Protein AF-C3YCR8-F1 (afdb_monomer)

Sequence (509 aa):
MGRLRGQDLAPNIGNGIGRLGLKSAVLTALAGGVNVLSDVLVDTEASKDERKDQSQFADILILPRGDSGRWSDSHSPPRRRSSDIVSTIQEHMVACTESDEADGTEEWISAQSDELSNRHHNKIIPDLPQQTPIEIEAPWVVLINLVYISASFARVGVPVRPAYWNPMTGKRFGLPNYSDKAYLQENANRLVALSMEGLLNVKFHDLTRGIITIMDKRQDVLKSATTQAHKLKVRKDTPVYAFAVVAIGPRVAQALWTKLTRADFVVKRQGITMDPGHVKLIDSNMATLVRELELTSNFYRVLQDKNVFTDEHVKKIKGESTSVQRKTKLIKLLKSRGPHVFHLFCDCLMETGQRTLRNNVDALTDGPEETKEEDLLHARARQLDQHIERNLREENAILVQKVREMETELRERVRAHENELFYVRRERDEAISDRNRAAQDVESLLTEREKLLEENELLRAQKDVVVTALGITEATAALEKVENSIKEKSREAASKKRPKMTIIKFDNF

Secondary structure (DSSP, 8-state):
-PPPPTTTTGGGGGG---HHHHHHHHHHHS-TTEEEE----------TT--------EEEEEEE--TTS---GGG------TTTTSSTTSS--------------------------------PPPPP----------S-EEEEEEEEEEGGGB-SSPPPPEEEE-TTT--EEEEE-TT-HHHHHHHHHHHHHS-HHHHHT-EEEETTTEEEEHHHHHHHHHHHHHHHHHHTT--TTSPEEEEEEEEEE------TTS---TTTTTTT-S--PPPHHHHHHHHHTHHHHHHH----HHHHHHHHHTTSS-HHHHHHHHTSSSHHHHHHHHHHHHTTS-TTHHHHHHHHHHHTT-HHHHHHHHTTTS-TTTHHHHHHHHHHHHHHHHHHHHHHHHHHHHHHHHHHHHHHHHHHHHHHHHHHHHHHHHHHHHHHHHHHHHHHHHHHHHHHHHHHHHHHHHHHHHHHHHHHHTTTHHHHHHHHHHHHHHHHHHHHHHHHT------------

Foldseek 3Di:
DDDDDPVVLPPPPVQWQDPVNVVVVVVVVDDPQKDKDKDDPPPPPDDPPDPDPPQPKTKIKIAGCDPVNDPDPPDDDDPDDPPPPPPPPPPPPDDDDDDDDDDDDDDDDDDDDDDDDDDDDDDDDPDDPPPPQDADDGLAMEMEIEAEDELLFWPLVQDQFADDADPVPRDHDHDGDSLPPVSQVVSVVSCVVDDPVRQQATWGQDPVPGIDGVVRVQVVQVVVRVVVCVVSNHDPNHHYHYHYHYHYHHPNPPPPPPDPDPCVVPPPPPQLFADPVLVVLCVVCVVVQLVQPDPDPVLLVLCVVLPLDPPVLVVVLVPDDDSSSSRNSSSVVSRSDHHVSSVSNLVSCVVVVVVVVSCVSVVVVPDPPCVVVVVVVVVVVVVVVVVVVVVVVVVVVVVVVVVVVVVVVVVVVVVVVVVVVVVVVVVVVVVVVVVVVVVVVVVVVVVVVVVVVVVVVVVVVVVVVVCVVVVCVVVVVVVVVVVVVVVVVVVVVVVVPDDPPPPDDDPDD

pLDDT: mean 71.97, std 23.63, range [24.25, 98.56]

Mean predicted aligned error: 20.66 Å

InterPro domains:
  IPR001315 CARD domain [PF00619] (280-357)
  IPR001315 CARD domain [PS50209] (274-354)
  IPR001315 CARD domain [SM00114] (274-366)
  IPR011029 Death-like domain superfamily [G3DSA:1.10.533.10] (274-380)
  IPR011029 Death-like domain superfamily [SSF47986] (274-361)
  IPR037939 Death domain-containing protein CRADD [PTHR15034] (274-488)

Nearest PDB structures (foldseek):
  5wve-assembly1_X  TM=8.957E-01  e=1.450E-03  Homo sapiens
  5wvc-assembly1_C  TM=8.528E-01  e=1.067E-03  Homo sapiens
  2nz7-assembly1_B  TM=7.762E-01  e=1.899E-02  Homo sapiens

Solvent-accessible surface area (backbone atoms only — not comparable to full-atom values): 31351 Å² total; per-residue (Å²): 134,82,82,86,58,82,72,85,56,59,95,57,57,94,70,44,71,47,73,67,52,50,52,50,54,53,60,71,68,52,66,94,69,50,41,76,52,64,68,78,90,74,79,83,81,71,66,95,83,69,89,67,88,72,80,80,70,49,44,37,40,38,34,74,57,62,91,78,80,57,84,75,78,83,81,64,77,82,83,73,65,95,75,76,71,79,69,84,78,78,81,84,88,77,82,90,80,86,89,89,80,92,81,85,90,81,86,90,78,89,79,84,85,85,89,81,82,88,81,89,81,88,81,81,76,81,75,74,78,76,76,75,80,73,69,58,89,52,90,41,40,37,39,38,42,45,43,78,46,45,44,60,39,47,60,73,80,68,81,71,52,40,60,40,74,39,86,92,74,72,48,64,41,74,66,65,34,62,77,39,67,67,58,45,49,53,43,52,57,47,61,74,69,43,50,75,66,57,48,37,62,38,39,28,59,44,97,89,73,42,78,44,34,44,52,57,51,45,52,53,44,49,51,51,47,54,52,47,46,59,72,57,48,49,52,95,83,43,52,72,50,71,43,67,46,76,46,74,40,58,67,64,69,80,66,96,76,72,73,95,55,92,61,81,82,60,87,76,75,67,83,56,41,33,43,72,67,62,48,49,54,51,60,79,38,42,67,58,52,47,68,70,62,75,88,44,78,64,46,56,48,50,32,39,76,70,61,69,35,52,71,67,52,51,51,58,27,69,66,41,89,46,73,58,52,24,44,50,46,45,54,60,52,53,51,64,33,37,52,71,48,56,60,57,49,48,51,42,29,51,76,66,65,42,45,68,65,37,51,65,50,52,71,66,70,68,61,88,74,58,64,71,57,50,54,53,51,53,53,52,49,55,54,49,52,56,46,53,53,48,52,53,52,53,53,50,51,56,49,55,50,54,52,53,53,51,50,52,53,51,54,51,53,50,53,52,53,54,50,50,53,50,52,56,48,48,55,52,51,51,54,50,51,54,52,51,50,56,50,52,53,52,51,53,53,48,59,50,52,49,53,56,48,55,52,51,51,52,52,47,54,54,49,54,51,49,40,56,76,68,63,43,56,67,58,50,54,51,49,50,57,50,50,51,52,49,52,49,53,49,49,51,52,54,60,78,62,59,74,87,77,78,82,78,79,84,78,87,132

Organism: Branchiostoma floridae (NCBI:txid7739)

Structure (mmCIF, N/CA/C/O backbone):
data_AF-C3YCR8-F1
#
_entry.id   AF-C3YCR8-F1
#
loop_
_atom_site.group_PDB
_atom_site.id
_atom_site.type_symbol
_atom_site.label_atom_id
_atom_site.label_alt_id
_atom_site.label_comp_id
_atom_site.label_asym_id
_atom_site.label_entity_id
_atom_site.label_seq_id
_atom_site.pdbx_PDB_ins_code
_atom_site.Cartn_x
_atom_site.Cartn_y
_atom_site.Cartn_z
_atom_site.occupancy
_atom_site.B_iso_or_equiv
_atom_site.auth_seq_id
_atom_site.auth_comp_id
_atom_site.auth_asym_id
_atom_site.auth_atom_id
_atom_site.pdbx_PDB_model_num
ATOM 1 N N . MET A 1 1 ? 4.882 -35.838 -11.084 1.00 31.58 1 MET A N 1
ATOM 2 C CA . MET A 1 1 ? 3.517 -35.438 -10.665 1.00 31.58 1 MET A CA 1
ATOM 3 C C . MET A 1 1 ? 2.583 -35.592 -11.857 1.00 31.58 1 MET A C 1
ATOM 5 O O . MET A 1 1 ? 3.028 -35.332 -12.970 1.00 31.58 1 MET A O 1
ATOM 9 N N . GLY A 1 2 ? 1.331 -36.008 -11.658 1.00 31.97 2 GLY A N 1
ATOM 10 C CA . GLY A 1 2 ? 0.332 -35.992 -12.734 1.00 31.97 2 GLY A CA 1
ATOM 11 C C . GLY A 1 2 ? -0.138 -34.566 -13.046 1.00 31.97 2 GLY A C 1
ATOM 12 O O . GLY A 1 2 ? -0.142 -33.711 -12.161 1.00 31.97 2 GLY A O 1
ATOM 13 N N . ARG A 1 3 ? -0.563 -34.301 -14.289 1.00 30.64 3 ARG A N 1
ATOM 14 C CA . ARG A 1 3 ? -1.358 -33.098 -14.588 1.00 30.64 3 ARG A CA 1
ATOM 15 C C . ARG A 1 3 ? -2.748 -33.289 -13.977 1.00 30.64 3 ARG A C 1
ATOM 17 O O . ARG A 1 3 ? -3.462 -34.186 -14.421 1.00 30.64 3 ARG A O 1
ATOM 24 N N . LEU A 1 4 ? -3.125 -32.446 -13.014 1.00 37.47 4 LEU A N 1
ATOM 25 C CA . LEU A 1 4 ? -4.510 -32.347 -12.539 1.00 37.47 4 LEU A CA 1
ATOM 26 C C . LEU A 1 4 ? -5.424 -32.077 -13.741 1.00 37.47 4 LEU A C 1
ATOM 28 O O . LEU A 1 4 ? -5.203 -31.116 -14.483 1.00 37.47 4 LEU A O 1
ATOM 32 N N . ARG A 1 5 ? -6.419 -32.940 -13.969 1.00 33.97 5 ARG A N 1
ATOM 33 C CA . ARG A 1 5 ? -7.384 -32.764 -15.057 1.00 33.97 5 ARG A CA 1
ATOM 34 C C . ARG A 1 5 ? -8.548 -31.930 -14.532 1.00 33.97 5 ARG A C 1
ATOM 36 O O . ARG A 1 5 ? -9.029 -32.143 -13.427 1.00 33.97 5 ARG A O 1
ATOM 43 N N . GLY A 1 6 ? -9.039 -30.985 -15.335 1.00 34.16 6 GLY A N 1
ATOM 44 C CA . GLY A 1 6 ? -10.096 -30.052 -14.909 1.00 34.16 6 GLY A CA 1
ATOM 45 C C . GLY A 1 6 ? -11.447 -30.695 -14.554 1.00 34.16 6 GLY A C 1
ATOM 46 O O . GLY A 1 6 ? -12.334 -30.000 -14.073 1.00 34.16 6 GLY A O 1
ATOM 47 N N . GLN A 1 7 ? -11.607 -32.001 -14.783 1.00 32.31 7 GLN A N 1
ATOM 48 C CA . GLN A 1 7 ? -12.810 -32.769 -14.455 1.00 32.31 7 GLN A CA 1
ATOM 49 C C . GLN A 1 7 ? -12.897 -33.113 -12.957 1.00 32.31 7 GLN A C 1
ATOM 51 O O . GLN A 1 7 ? -13.998 -33.152 -12.415 1.00 32.31 7 GLN A O 1
ATOM 56 N N . ASP A 1 8 ? -11.763 -33.251 -12.261 1.00 38.59 8 ASP A N 1
ATOM 57 C CA . ASP A 1 8 ? -11.715 -33.660 -10.845 1.00 38.59 8 ASP A CA 1
ATOM 58 C C . ASP A 1 8 ? -12.124 -32.527 -9.871 1.00 38.59 8 ASP A C 1
ATOM 60 O O . ASP A 1 8 ? -12.262 -32.732 -8.668 1.00 38.59 8 ASP A O 1
ATOM 64 N N . LEU A 1 9 ? -12.338 -31.313 -10.394 1.00 44.78 9 LEU A N 1
ATOM 65 C CA . LEU A 1 9 ? -12.675 -30.094 -9.642 1.00 44.78 9 LEU A CA 1
ATOM 66 C C . LEU A 1 9 ? -14.152 -29.667 -9.803 1.00 44.78 9 LEU A C 1
ATOM 68 O O . LEU A 1 9 ? -14.542 -28.592 -9.342 1.00 44.78 9 LEU A O 1
ATOM 72 N N . ALA A 1 10 ? -14.970 -30.485 -10.475 1.00 34.16 10 ALA A N 1
ATOM 73 C CA . ALA A 1 10 ? -16.247 -30.091 -11.078 1.00 34.16 10 ALA A CA 1
ATOM 74 C C . ALA A 1 10 ? -17.262 -29.311 -10.200 1.00 34.16 10 ALA A C 1
ATOM 76 O O . ALA A 1 10 ? -17.825 -28.347 -10.726 1.00 34.16 10 ALA A O 1
ATOM 77 N N . PRO A 1 11 ? -17.521 -29.635 -8.911 1.00 35.19 11 PRO A N 1
ATOM 78 C CA . PRO A 1 11 ? -18.675 -29.076 -8.190 1.00 35.19 11 PRO A CA 1
ATOM 79 C C . PRO A 1 11 ? -18.680 -27.552 -7.982 1.00 35.19 11 PRO A C 1
ATOM 81 O O . PRO A 1 11 ? -19.748 -26.973 -7.817 1.00 35.19 11 PRO A O 1
ATOM 84 N N . ASN A 1 12 ? -17.513 -26.893 -7.982 1.00 38.44 12 ASN A N 1
ATOM 85 C CA . ASN A 1 12 ? -17.377 -25.488 -7.561 1.00 38.44 12 ASN A CA 1
ATOM 86 C C . ASN A 1 12 ? -16.893 -24.518 -8.659 1.00 38.44 12 ASN A C 1
ATOM 88 O O . ASN A 1 12 ? -16.769 -23.318 -8.408 1.00 38.44 12 ASN A O 1
ATOM 92 N N . ILE A 1 13 ? -16.626 -24.993 -9.883 1.00 42.88 13 ILE A N 1
ATOM 93 C CA . ILE A 1 13 ? -15.965 -24.188 -10.934 1.00 42.88 13 ILE A CA 1
ATOM 94 C C . ILE A 1 13 ? -16.792 -22.959 -11.359 1.00 42.88 13 ILE A C 1
ATOM 96 O O . ILE A 1 13 ? -16.213 -21.923 -11.689 1.00 42.88 13 ILE A O 1
ATOM 100 N N . GLY A 1 14 ? -18.127 -23.030 -11.298 1.00 33.78 14 GLY A N 1
ATOM 101 C CA . GLY A 1 14 ? -19.023 -21.954 -11.749 1.00 33.78 14 GLY A CA 1
ATOM 102 C C . GLY A 1 14 ? -18.821 -20.596 -11.061 1.00 33.78 14 GLY A C 1
ATOM 103 O O . GLY A 1 14 ? -19.090 -19.566 -11.677 1.00 33.78 14 GLY A O 1
ATOM 104 N N . ASN A 1 15 ? -18.296 -20.588 -9.829 1.00 41.25 15 ASN A N 1
ATOM 105 C CA . ASN A 1 15 ? -18.114 -19.383 -9.007 1.00 41.25 15 ASN A CA 1
ATOM 106 C C . ASN A 1 15 ? -16.644 -18.934 -8.875 1.00 41.25 15 ASN A C 1
ATOM 108 O O . ASN A 1 15 ? -16.361 -17.970 -8.166 1.00 41.25 15 ASN A O 1
ATOM 112 N N . GLY A 1 16 ? -15.715 -19.603 -9.567 1.00 49.50 16 GLY A N 1
ATOM 113 C CA . GLY A 1 16 ? -14.279 -19.319 -9.512 1.00 49.50 16 GLY A CA 1
ATOM 114 C C . GLY A 1 16 ? -13.573 -19.900 -8.279 1.00 49.50 16 GLY A C 1
ATOM 115 O O . GLY A 1 16 ? -14.073 -19.876 -7.157 1.00 49.50 16 GLY A O 1
ATOM 116 N N . ILE A 1 17 ? -12.360 -20.418 -8.484 1.00 59.09 17 ILE A N 1
ATOM 117 C CA . ILE A 1 17 ? -11.547 -21.003 -7.411 1.00 59.09 17 ILE A CA 1
ATOM 118 C C . ILE A 1 17 ? -10.802 -19.878 -6.675 1.00 59.09 17 ILE A C 1
ATOM 120 O O . ILE A 1 17 ? -9.771 -19.392 -7.139 1.00 59.09 17 ILE A O 1
ATOM 124 N N . GLY A 1 18 ? -11.337 -19.452 -5.527 1.00 63.78 18 GLY A N 1
ATOM 125 C CA . GLY A 1 18 ? -10.646 -18.565 -4.580 1.00 63.78 18 GLY A CA 1
ATOM 126 C C . GLY A 1 18 ? -9.556 -19.287 -3.770 1.00 63.78 18 GLY A C 1
ATOM 127 O O . GLY A 1 18 ? -9.422 -20.508 -3.861 1.00 63.78 18 GLY A O 1
ATOM 128 N N . ARG A 1 19 ? -8.801 -18.554 -2.929 1.00 65.31 19 ARG A N 1
ATOM 129 C CA . ARG A 1 19 ? -7.666 -19.102 -2.141 1.00 65.31 19 ARG A CA 1
ATOM 130 C C . ARG A 1 19 ? -8.024 -20.378 -1.363 1.00 65.31 19 ARG A C 1
ATOM 132 O O . ARG A 1 19 ? -7.278 -21.348 -1.428 1.00 65.31 19 ARG A O 1
ATOM 139 N N . LEU A 1 20 ? -9.181 -20.403 -0.693 1.00 65.00 20 LEU A N 1
ATOM 140 C CA . LEU A 1 20 ? -9.679 -21.584 0.027 1.00 65.00 20 LEU A CA 1
ATOM 141 C C . LEU A 1 20 ? -9.948 -22.774 -0.906 1.00 65.00 20 LEU A C 1
ATOM 143 O O . LEU A 1 20 ? -9.543 -23.885 -0.593 1.00 65.00 20 LEU A O 1
ATOM 147 N N . GLY A 1 21 ? -10.554 -22.546 -2.075 1.00 70.81 21 GLY A N 1
ATOM 148 C CA . GLY A 1 21 ? -10.798 -23.602 -3.061 1.00 70.81 21 GLY A CA 1
ATOM 149 C C . GLY A 1 21 ? -9.504 -24.171 -3.652 1.00 70.81 21 GLY A C 1
ATOM 150 O O . GLY A 1 21 ? -9.402 -25.379 -3.836 1.00 70.81 21 GLY A O 1
ATOM 151 N N . LEU A 1 22 ? -8.495 -23.323 -3.888 1.00 69.62 22 LEU A N 1
ATOM 152 C CA . LEU A 1 22 ? -7.160 -23.759 -4.312 1.00 69.62 22 LEU A CA 1
ATOM 153 C C . LEU A 1 22 ? -6.481 -24.586 -3.213 1.00 69.62 22 LEU A C 1
ATOM 155 O O . LEU A 1 22 ? -5.944 -25.653 -3.496 1.00 69.62 22 LEU A O 1
ATOM 159 N N . LYS A 1 23 ? -6.546 -24.114 -1.961 1.00 73.06 23 LYS A N 1
ATOM 160 C CA . LYS A 1 23 ? -6.024 -24.820 -0.786 1.00 73.06 23 LYS A CA 1
ATOM 161 C C . LYS A 1 23 ? -6.662 -26.206 -0.658 1.00 73.06 23 LYS A C 1
ATOM 163 O O . LYS A 1 23 ? -5.939 -27.194 -0.602 1.00 73.06 23 LYS A O 1
ATOM 168 N N . SER A 1 24 ? -7.992 -26.298 -0.713 1.00 71.44 24 SER A N 1
ATOM 169 C CA . SER A 1 24 ? -8.715 -27.575 -0.720 1.00 71.44 24 SER A CA 1
ATOM 170 C C . SER A 1 24 ? -8.312 -28.468 -1.895 1.00 71.44 24 SER A C 1
ATOM 172 O O . SER A 1 24 ? -8.016 -29.634 -1.673 1.00 71.44 24 SER A O 1
ATOM 174 N N . ALA A 1 25 ? -8.229 -27.937 -3.119 1.00 70.94 25 ALA A N 1
ATOM 175 C CA . ALA A 1 25 ? -7.835 -28.713 -4.297 1.00 70.94 25 ALA A CA 1
ATOM 176 C C . ALA A 1 25 ? -6.420 -29.307 -4.179 1.00 70.94 25 ALA A C 1
ATOM 178 O O . ALA A 1 25 ? -6.213 -30.458 -4.557 1.00 70.94 25 ALA A O 1
ATOM 179 N N . VAL A 1 26 ? -5.458 -28.560 -3.620 1.00 74.38 26 VAL A N 1
ATOM 180 C CA . VAL A 1 26 ? -4.112 -29.088 -3.342 1.00 74.38 26 VAL A CA 1
ATOM 181 C C . VAL A 1 26 ? -4.165 -30.151 -2.246 1.00 74.38 26 VAL A C 1
ATOM 183 O O . VAL A 1 26 ? -3.610 -31.224 -2.445 1.00 74.38 26 VAL A O 1
ATOM 186 N N . LEU A 1 27 ? -4.872 -29.909 -1.136 1.00 76.00 27 LEU A N 1
ATOM 187 C CA . LEU A 1 27 ? -5.004 -30.882 -0.041 1.00 76.00 27 LEU A CA 1
ATOM 188 C C . LEU A 1 27 ? -5.661 -32.199 -0.495 1.00 76.00 27 LEU A C 1
ATOM 190 O O . LEU A 1 27 ? -5.191 -33.268 -0.121 1.00 76.00 27 LEU A O 1
ATOM 194 N N . THR A 1 28 ? -6.693 -32.145 -1.342 1.00 76.12 28 THR A N 1
ATOM 195 C CA . THR A 1 28 ? -7.350 -33.331 -1.925 1.00 76.12 28 THR A CA 1
ATOM 196 C C . THR A 1 28 ? -6.472 -34.060 -2.952 1.00 76.12 28 THR A C 1
ATOM 198 O O . THR A 1 28 ? -6.654 -35.254 -3.168 1.00 76.12 28 THR A O 1
ATOM 201 N N . ALA A 1 29 ? -5.501 -33.377 -3.569 1.00 74.44 29 ALA A N 1
ATOM 202 C CA . ALA A 1 29 ? -4.555 -33.977 -4.512 1.00 74.44 29 ALA A CA 1
ATOM 203 C C . ALA A 1 29 ? -3.345 -34.664 -3.841 1.00 74.44 29 ALA A C 1
ATOM 205 O O . ALA A 1 29 ? -2.553 -35.312 -4.531 1.00 74.44 29 ALA A O 1
ATOM 206 N N . LEU A 1 30 ? -3.176 -34.531 -2.520 1.00 78.56 30 LEU A N 1
ATOM 207 C CA . LEU A 1 30 ? -2.126 -35.221 -1.767 1.00 78.56 30 LEU A CA 1
ATOM 208 C C . LEU A 1 30 ? -2.554 -36.657 -1.436 1.00 78.56 30 LEU A C 1
ATOM 210 O O . LEU A 1 30 ? -3.653 -36.906 -0.948 1.00 78.56 30 LEU A O 1
ATOM 214 N N . ALA A 1 31 ? -1.664 -37.620 -1.679 1.00 74.62 31 ALA A N 1
ATOM 215 C CA . ALA A 1 31 ? -1.914 -39.019 -1.347 1.00 74.62 31 ALA A CA 1
ATOM 216 C C . ALA A 1 31 ? -1.916 -39.240 0.179 1.00 74.62 31 ALA A C 1
ATOM 218 O O . ALA A 1 31 ? -1.071 -38.693 0.882 1.00 74.62 31 ALA A O 1
ATOM 219 N N . GLY A 1 32 ? -2.781 -40.125 0.692 1.00 75.00 32 GLY A N 1
ATOM 220 C CA . GLY A 1 32 ? -2.934 -40.422 2.134 1.00 75.00 32 GLY A CA 1
ATOM 221 C C . GLY A 1 32 ? -1.732 -41.078 2.848 1.00 75.00 32 GLY A C 1
ATOM 222 O O . GLY A 1 32 ? -1.875 -41.599 3.958 1.00 75.00 32 GLY A O 1
ATOM 223 N N . GLY A 1 33 ? -0.558 -41.085 2.212 1.00 76.88 33 GLY A N 1
ATOM 224 C CA . GLY A 1 33 ? 0.724 -41.519 2.772 1.00 76.88 33 GLY A CA 1
ATOM 225 C C . GLY A 1 33 ? 1.558 -40.396 3.403 1.00 76.88 33 GLY A C 1
ATOM 226 O O . GLY A 1 33 ? 2.642 -40.681 3.900 1.00 76.88 33 GLY A O 1
ATOM 227 N N . VAL A 1 34 ? 1.086 -39.143 3.398 1.00 84.19 34 VAL A N 1
ATOM 228 C CA . VAL A 1 34 ? 1.765 -38.006 4.047 1.00 84.19 34 VAL A CA 1
ATOM 229 C C . VAL A 1 34 ? 0.911 -37.384 5.149 1.00 84.19 34 VAL A C 1
ATOM 231 O O . VAL A 1 34 ? -0.316 -37.363 5.065 1.00 84.19 34 VAL A O 1
ATOM 234 N N . ASN A 1 35 ? 1.576 -36.848 6.170 1.00 81.19 35 ASN A N 1
ATOM 235 C CA . ASN A 1 35 ? 0.955 -35.990 7.172 1.00 81.19 35 ASN A CA 1
ATOM 236 C C . ASN A 1 35 ? 0.930 -34.553 6.638 1.00 81.19 35 ASN A C 1
ATOM 238 O O . ASN A 1 35 ? 1.910 -34.096 6.047 1.00 81.19 35 ASN A O 1
ATOM 242 N N . VAL A 1 36 ? -0.172 -33.831 6.849 1.00 81.31 36 VAL A N 1
ATOM 243 C CA . VAL A 1 36 ? -0.330 -32.465 6.337 1.00 81.31 36 VAL A CA 1
ATOM 244 C C . VAL A 1 36 ? -0.794 -31.536 7.449 1.00 81.31 36 VAL A C 1
ATOM 246 O O . VAL A 1 36 ? -1.911 -31.654 7.947 1.00 81.31 36 VAL A O 1
ATOM 249 N N . LEU A 1 37 ? 0.071 -30.593 7.809 1.00 77.38 37 LEU A N 1
ATOM 250 C CA . LEU A 1 37 ? -0.251 -29.452 8.656 1.00 77.38 37 LEU A CA 1
ATOM 251 C C . LEU A 1 37 ? -0.461 -28.249 7.739 1.00 77.38 37 LEU A C 1
ATOM 253 O O . LEU A 1 37 ? 0.282 -28.051 6.780 1.00 77.38 37 LEU A O 1
ATOM 257 N N . SER A 1 38 ? -1.479 -27.431 7.981 1.00 75.12 38 SER A N 1
ATOM 258 C CA . SER A 1 38 ? -1.671 -26.245 7.150 1.00 75.12 38 SER A CA 1
ATOM 259 C C . SER A 1 38 ? -2.378 -25.138 7.897 1.00 75.12 38 SER A C 1
ATOM 261 O O . SER A 1 38 ? -3.578 -25.211 8.167 1.00 75.12 38 SER A O 1
ATOM 263 N N . ASP A 1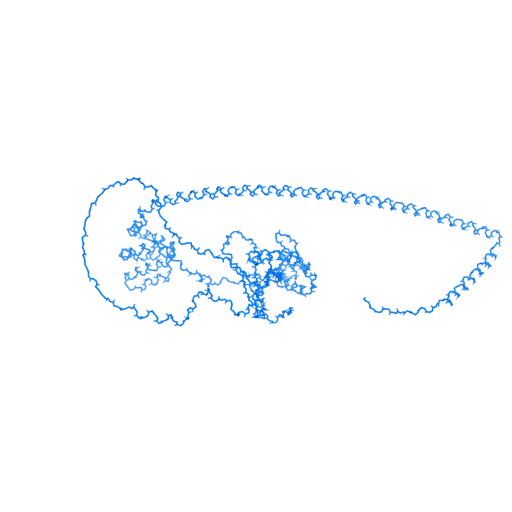 39 ? -1.612 -24.093 8.170 1.00 60.16 39 ASP A N 1
ATOM 264 C CA . ASP A 1 39 ? -2.040 -22.988 9.002 1.00 60.16 39 ASP A CA 1
ATOM 265 C C . ASP A 1 39 ? -3.133 -22.144 8.329 1.00 60.16 39 ASP A C 1
ATOM 267 O O . ASP A 1 39 ? -3.251 -22.076 7.096 1.00 60.16 39 ASP A O 1
ATOM 271 N N . VAL A 1 40 ? -3.959 -21.510 9.151 1.00 45.69 40 VAL A N 1
ATOM 272 C CA . VAL A 1 40 ? -4.951 -20.520 8.729 1.00 45.69 40 VAL A CA 1
ATOM 273 C C . VAL A 1 40 ? -4.824 -19.349 9.689 1.00 45.69 40 VAL A C 1
ATOM 275 O O . VAL A 1 40 ? -5.582 -19.227 10.648 1.00 45.69 40 VAL A O 1
ATOM 278 N N . LEU A 1 41 ? -3.855 -18.480 9.396 1.00 41.34 41 LEU A N 1
ATOM 279 C CA . LEU A 1 41 ? -3.732 -17.169 10.022 1.00 41.34 41 LEU A CA 1
ATOM 280 C C . LEU A 1 41 ? -4.994 -16.352 9.719 1.00 41.34 41 LEU A C 1
ATOM 282 O O . LEU A 1 41 ? -5.150 -15.773 8.643 1.00 41.34 41 LEU A O 1
ATOM 286 N N . VAL A 1 42 ? -5.924 -16.362 10.672 1.00 37.34 42 VAL A N 1
ATOM 287 C CA . VAL A 1 42 ? -7.054 -15.439 10.719 1.00 37.34 42 VAL A CA 1
ATOM 288 C C . VAL A 1 42 ? -6.586 -14.220 11.502 1.00 37.34 42 VAL A C 1
ATOM 290 O O . VAL A 1 42 ? -6.695 -14.196 12.724 1.00 37.34 42 VAL A O 1
ATOM 293 N N . ASP A 1 43 ? -6.057 -13.216 10.803 1.00 36.03 43 ASP A N 1
ATOM 294 C CA . ASP A 1 43 ? -5.705 -11.935 11.420 1.00 36.03 43 ASP A CA 1
ATOM 295 C C . ASP A 1 43 ? -6.985 -11.251 11.936 1.00 36.03 43 ASP A C 1
ATOM 297 O O . ASP A 1 43 ? -7.713 -10.595 11.187 1.00 36.03 43 ASP A O 1
ATOM 301 N N . THR A 1 44 ? -7.301 -11.435 13.221 1.00 33.28 44 THR A N 1
ATOM 302 C CA . THR A 1 44 ? 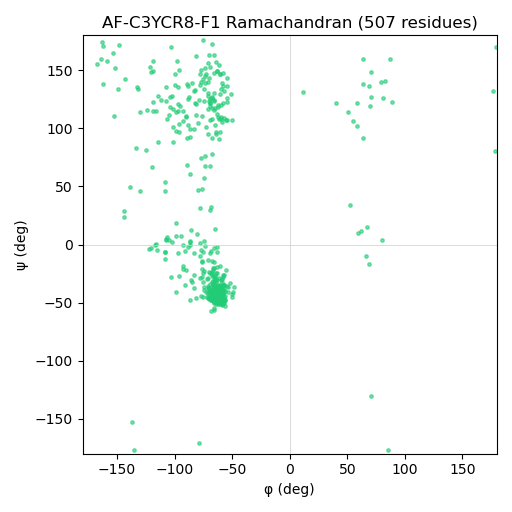-8.488 -10.846 13.865 1.00 33.28 44 THR A CA 1
ATOM 303 C C . THR A 1 44 ? -8.316 -9.370 14.226 1.00 33.28 44 THR A C 1
ATOM 305 O O . THR A 1 44 ? -9.301 -8.713 14.553 1.00 33.28 44 THR A O 1
ATOM 308 N N . GLU A 1 45 ? -7.098 -8.834 14.131 1.00 33.38 45 GLU A N 1
ATOM 309 C CA . GLU A 1 45 ? -6.727 -7.479 14.569 1.00 33.38 45 GLU A CA 1
ATOM 310 C C . GLU A 1 45 ? -6.454 -6.525 13.392 1.00 33.38 45 GLU A C 1
ATOM 312 O O . GLU A 1 45 ? -5.488 -5.765 13.363 1.00 33.38 45 GLU A O 1
ATOM 317 N N . ALA A 1 46 ? -7.344 -6.536 12.398 1.00 39.00 46 ALA A N 1
ATOM 318 C CA . ALA A 1 46 ? -7.354 -5.518 11.353 1.00 39.00 46 ALA A CA 1
ATOM 319 C C . ALA A 1 46 ? -8.032 -4.230 11.862 1.00 39.00 46 ALA A C 1
ATOM 321 O O . ALA A 1 46 ? -9.262 -4.153 11.955 1.00 39.00 46 ALA A O 1
ATOM 322 N N . SER A 1 47 ? -7.231 -3.200 12.162 1.00 38.12 47 SER A N 1
ATOM 323 C CA . SER A 1 47 ? -7.729 -1.834 12.390 1.00 38.12 47 SER A CA 1
ATOM 324 C C . SER A 1 47 ? -8.577 -1.352 11.201 1.00 38.12 47 SER A C 1
ATOM 326 O O . SER A 1 47 ? -8.285 -1.671 10.047 1.00 38.12 47 SER A O 1
ATOM 328 N N . LYS A 1 48 ? -9.641 -0.585 11.472 1.00 42.72 48 LYS A N 1
ATOM 329 C CA . LYS A 1 48 ? -10.712 -0.299 10.496 1.00 42.72 48 LYS A CA 1
ATOM 330 C C . LYS A 1 48 ? -10.272 0.487 9.254 1.00 42.72 48 LYS A C 1
ATOM 332 O O . LYS A 1 48 ? -10.937 0.364 8.225 1.00 42.72 48 LYS A O 1
ATOM 337 N N . ASP A 1 49 ? -9.189 1.260 9.337 1.00 38.09 49 ASP A N 1
ATOM 338 C CA . ASP A 1 49 ? -8.878 2.302 8.347 1.00 38.09 49 ASP A CA 1
ATOM 339 C C . ASP A 1 49 ? -7.696 2.000 7.404 1.00 38.09 49 ASP A C 1
ATOM 341 O O . ASP A 1 49 ? -7.514 2.706 6.412 1.00 38.09 49 ASP A O 1
ATOM 345 N N . GLU A 1 50 ? -6.939 0.912 7.601 1.00 36.47 50 GLU A N 1
ATOM 346 C CA . GLU A 1 50 ? -5.866 0.524 6.668 1.00 36.47 50 GLU A CA 1
ATOM 347 C C . GLU A 1 50 ? -6.267 -0.615 5.717 1.00 36.47 50 GLU A C 1
ATOM 349 O O . GLU A 1 50 ? -5.961 -1.788 5.928 1.00 36.47 50 GLU A O 1
ATOM 354 N N . ARG A 1 51 ? -6.865 -0.258 4.571 1.00 37.91 51 ARG A N 1
ATOM 355 C CA . ARG A 1 51 ? -7.076 -1.182 3.435 1.00 37.91 51 ARG A CA 1
ATOM 356 C C . ARG A 1 51 ? -5.784 -1.481 2.657 1.00 37.91 51 ARG A C 1
ATOM 358 O O . ARG A 1 51 ? -5.716 -1.278 1.445 1.00 37.91 51 ARG A O 1
ATOM 365 N N . LYS A 1 52 ? -4.754 -1.986 3.335 1.00 36.69 52 LYS A N 1
ATOM 366 C CA . LYS A 1 52 ? -3.582 -2.585 2.679 1.00 36.69 52 LYS A CA 1
ATOM 367 C C . LYS A 1 52 ? -3.958 -4.006 2.236 1.00 36.69 52 LYS A C 1
ATOM 369 O O . LYS A 1 52 ? -4.385 -4.804 3.064 1.00 36.69 52 LYS A O 1
ATOM 374 N N . ASP A 1 53 ? -3.804 -4.332 0.947 1.00 39.44 53 ASP A N 1
ATOM 375 C CA . ASP A 1 53 ? -3.979 -5.695 0.388 1.00 39.44 53 ASP A CA 1
ATOM 376 C C . ASP A 1 53 ? -2.823 -6.596 0.909 1.00 39.44 53 ASP A C 1
ATOM 378 O O . ASP A 1 53 ? -1.924 -6.997 0.168 1.00 39.44 53 ASP A O 1
ATOM 382 N N . GLN A 1 54 ? -2.800 -6.884 2.219 1.00 37.34 54 GLN A N 1
ATOM 383 C CA . GLN A 1 54 ? -1.836 -7.815 2.800 1.00 37.34 54 GLN A CA 1
ATOM 384 C C . GLN A 1 54 ? -2.063 -9.198 2.187 1.00 37.34 54 GLN A C 1
ATOM 386 O O . GLN A 1 54 ? -3.142 -9.796 2.269 1.00 37.34 54 GLN A O 1
ATOM 391 N N . SER A 1 55 ? -1.034 -9.720 1.526 1.00 38.41 55 SER A N 1
ATOM 392 C CA . SER A 1 55 ? -1.088 -11.025 0.884 1.00 38.41 55 SER A CA 1
ATOM 393 C C . SER A 1 55 ? -0.946 -12.135 1.926 1.00 38.41 55 SER A C 1
ATOM 395 O O . SER A 1 55 ? 0.105 -12.759 1.998 1.00 38.41 55 SER A O 1
ATOM 397 N N . GLN A 1 56 ? -2.004 -12.382 2.709 1.00 45.97 56 GLN A N 1
ATOM 398 C CA . GLN A 1 56 ? -2.123 -13.558 3.581 1.00 45.97 56 GLN A CA 1
ATOM 399 C C . GLN A 1 56 ? -1.805 -14.828 2.781 1.00 45.97 56 GLN A C 1
ATOM 401 O O . GLN A 1 56 ? -2.578 -15.234 1.899 1.00 45.97 56 GLN A O 1
ATOM 406 N N . PHE A 1 57 ? -0.637 -15.403 3.062 1.00 51.06 57 PHE A N 1
ATOM 407 C CA . PHE A 1 57 ? -0.149 -16.636 2.461 1.00 51.06 57 PHE A CA 1
ATOM 408 C C . PHE A 1 57 ? -0.919 -17.825 3.044 1.00 51.06 57 PHE A C 1
ATOM 410 O O . PHE A 1 57 ? -1.324 -17.814 4.204 1.00 51.06 57 PHE A O 1
ATOM 417 N N . ALA A 1 58 ? -1.165 -18.837 2.215 1.00 53.06 58 ALA A N 1
ATOM 418 C CA . ALA A 1 58 ? -1.830 -20.065 2.630 1.00 53.06 58 ALA A CA 1
ATOM 419 C C . ALA A 1 58 ? -0.833 -21.216 2.509 1.00 53.06 58 ALA A C 1
ATOM 421 O O . ALA A 1 58 ? -0.730 -21.848 1.458 1.00 53.06 58 ALA A O 1
ATOM 422 N N . ASP A 1 59 ? -0.078 -21.442 3.578 1.00 71.81 59 ASP A N 1
ATOM 423 C CA . ASP A 1 59 ? 1.025 -22.396 3.599 1.00 71.81 59 ASP A CA 1
ATOM 424 C C . ASP A 1 59 ? 0.567 -23.808 3.979 1.00 71.81 59 ASP A C 1
ATOM 426 O O . ASP A 1 59 ? -0.246 -24.015 4.888 1.00 71.81 59 ASP A O 1
ATOM 430 N N . ILE A 1 60 ? 1.081 -24.799 3.255 1.00 79.62 60 ILE A N 1
ATOM 431 C CA . ILE A 1 60 ? 0.839 -26.223 3.489 1.00 79.62 60 ILE A CA 1
ATOM 432 C C . ILE A 1 60 ? 2.190 -26.877 3.788 1.00 79.62 60 ILE A C 1
ATOM 434 O O . ILE A 1 60 ? 3.063 -26.940 2.922 1.00 79.62 60 ILE A O 1
ATOM 438 N N . LEU A 1 61 ? 2.348 -27.370 5.013 1.00 79.62 61 LEU A N 1
ATOM 439 C CA . LEU A 1 61 ? 3.508 -28.116 5.479 1.00 79.62 61 LEU A CA 1
ATOM 440 C C . LEU A 1 61 ? 3.203 -29.615 5.378 1.00 79.62 61 LEU A C 1
ATOM 442 O O . LEU A 1 61 ? 2.254 -30.118 5.980 1.00 79.62 61 LEU A O 1
ATOM 446 N N . ILE A 1 62 ? 4.007 -30.336 4.607 1.00 83.38 62 ILE A N 1
ATOM 447 C CA . ILE A 1 62 ? 3.842 -31.764 4.352 1.00 83.38 62 ILE A CA 1
ATOM 448 C C . ILE A 1 62 ? 5.034 -32.500 4.955 1.00 83.38 62 ILE A C 1
ATOM 450 O O . ILE A 1 62 ? 6.191 -32.176 4.674 1.00 83.38 62 ILE A O 1
ATOM 454 N N . LEU A 1 63 ? 4.728 -33.504 5.770 1.00 83.25 63 LEU A N 1
ATOM 455 C CA . LEU A 1 63 ? 5.690 -34.336 6.480 1.00 83.25 63 LEU A CA 1
ATOM 456 C C . LEU A 1 63 ? 5.516 -35.807 6.060 1.00 83.25 63 LEU A C 1
ATOM 458 O O . LEU A 1 63 ? 4.389 -36.238 5.780 1.00 83.25 63 LEU A O 1
ATOM 462 N N . PRO A 1 64 ? 6.591 -36.613 6.053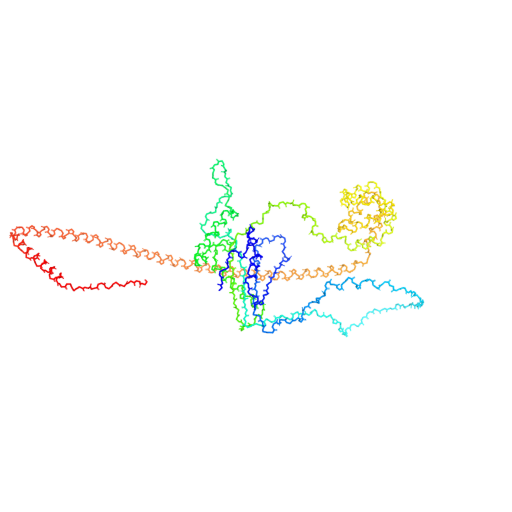 1.00 81.12 64 PRO A N 1
ATOM 463 C CA . PRO A 1 64 ? 6.468 -38.057 5.923 1.00 81.12 64 PRO A CA 1
ATOM 464 C C . PRO A 1 64 ? 5.597 -38.633 7.046 1.00 81.12 64 PRO A C 1
ATOM 466 O O . PRO A 1 64 ? 5.582 -38.149 8.182 1.00 81.12 64 PRO A O 1
ATOM 469 N N . ARG A 1 65 ? 4.873 -39.705 6.728 1.00 79.69 65 ARG A N 1
ATOM 470 C CA . ARG A 1 65 ? 4.173 -40.515 7.723 1.00 79.69 65 ARG A CA 1
ATOM 471 C C . ARG A 1 65 ? 5.179 -41.477 8.354 1.00 79.69 65 ARG A C 1
ATOM 473 O O . ARG A 1 65 ? 5.670 -42.363 7.669 1.00 79.69 65 ARG A O 1
ATOM 480 N N . GLY A 1 66 ? 5.498 -41.275 9.632 1.00 74.75 66 GLY A N 1
ATOM 481 C CA . GLY A 1 66 ? 6.444 -42.126 10.362 1.00 74.75 66 GLY A CA 1
ATOM 482 C C . GLY A 1 66 ? 5.943 -43.563 10.542 1.00 74.75 66 GLY A C 1
ATOM 483 O O . GLY A 1 66 ? 4.739 -43.793 10.705 1.00 74.75 66 GLY A O 1
ATOM 484 N N . ASP A 1 67 ? 6.877 -44.516 10.556 1.00 56.44 67 ASP A N 1
ATOM 485 C CA . ASP A 1 67 ? 6.606 -45.964 10.537 1.00 56.44 67 ASP A CA 1
ATOM 486 C C . ASP A 1 67 ? 5.831 -46.478 11.762 1.00 56.44 67 ASP A C 1
ATOM 488 O O . ASP A 1 67 ? 5.185 -47.522 11.703 1.00 56.44 67 ASP A O 1
ATOM 492 N N . SER A 1 68 ? 5.817 -45.717 12.862 1.00 53.19 68 SER A N 1
ATOM 493 C CA . SER A 1 68 ? 5.008 -46.004 14.056 1.00 53.19 68 SER A CA 1
ATOM 494 C C . SER A 1 68 ? 3.498 -46.041 13.785 1.00 53.19 68 SER A C 1
ATOM 496 O O . SER A 1 68 ? 2.732 -46.497 14.636 1.00 53.19 68 SER A O 1
ATOM 498 N N . GLY A 1 69 ? 3.033 -45.463 12.668 1.00 48.12 69 GLY A N 1
ATOM 499 C CA . GLY A 1 69 ? 1.613 -45.285 12.342 1.00 48.12 69 GLY A CA 1
ATOM 500 C C . GLY A 1 69 ? 0.858 -44.316 13.267 1.00 48.12 69 GLY A C 1
ATOM 501 O O . GLY A 1 69 ? -0.266 -43.926 12.948 1.00 48.12 69 GLY A O 1
ATOM 502 N N . ARG A 1 70 ? 1.486 -43.899 14.373 1.00 41.94 70 ARG A N 1
ATOM 503 C CA . ARG A 1 70 ? 0.998 -42.968 15.388 1.00 41.94 70 ARG A CA 1
ATOM 504 C C . ARG A 1 70 ? 1.980 -41.809 15.534 1.00 41.94 70 ARG A C 1
ATOM 506 O O . ARG A 1 70 ? 3.081 -41.989 16.056 1.00 41.94 70 ARG A O 1
ATOM 513 N N . TRP A 1 71 ? 1.529 -40.605 15.196 1.00 44.34 71 TRP A N 1
ATOM 514 C CA . TRP A 1 71 ? 1.786 -39.494 16.113 1.00 44.34 71 TRP A CA 1
ATOM 515 C C . TRP A 1 71 ? 0.995 -39.805 17.388 1.00 44.34 71 TRP A C 1
ATOM 517 O O . TRP A 1 71 ? -0.156 -40.235 17.304 1.00 44.34 71 TRP A O 1
ATOM 527 N N . SER A 1 72 ? 1.640 -39.727 18.547 1.00 36.88 72 SER A N 1
ATOM 528 C CA . SER A 1 72 ? 1.071 -40.213 19.804 1.00 36.88 72 SER A CA 1
ATOM 529 C C . SER A 1 72 ? -0.083 -39.330 20.289 1.00 36.88 72 SER A C 1
ATOM 531 O O . SER A 1 72 ? -0.003 -38.105 20.258 1.00 36.88 72 SER A O 1
ATOM 533 N N . ASP A 1 73 ? -1.143 -39.956 20.809 1.00 38.12 73 ASP A N 1
ATOM 534 C CA . ASP A 1 73 ? -2.316 -39.296 21.407 1.00 38.12 73 ASP A CA 1
ATOM 535 C C . ASP A 1 73 ? -2.016 -38.597 22.757 1.00 38.12 73 ASP A C 1
ATOM 537 O O . ASP A 1 73 ? -2.885 -38.519 23.625 1.00 38.12 73 ASP A O 1
ATOM 541 N N . SER A 1 74 ? -0.794 -38.102 22.980 1.00 37.16 74 SER A N 1
ATOM 542 C CA . SER A 1 74 ? -0.358 -37.543 24.268 1.00 37.16 74 SER A CA 1
ATOM 543 C C . SER A 1 74 ? -1.174 -36.319 24.698 1.00 37.16 74 SER A C 1
ATOM 545 O O . SER A 1 74 ? -1.452 -36.166 25.887 1.00 37.16 74 SER A O 1
ATOM 547 N N . HIS A 1 75 ? -1.588 -35.469 23.751 1.00 39.94 75 HIS A N 1
ATOM 548 C CA . HIS A 1 75 ? -2.362 -34.243 24.002 1.00 39.94 75 HIS A CA 1
ATOM 549 C C . HIS A 1 75 ? -3.616 -34.121 23.114 1.00 39.94 75 HIS A C 1
ATOM 551 O O . HIS A 1 75 ? -3.925 -33.056 22.582 1.00 39.94 75 HIS A O 1
ATOM 557 N N . SER A 1 76 ? -4.392 -35.203 22.992 1.00 33.91 76 SER A N 1
ATOM 558 C CA . SER A 1 76 ? -5.803 -35.071 22.598 1.00 33.91 76 SER A CA 1
ATOM 559 C C . SER A 1 76 ? -6.624 -34.521 23.780 1.00 33.91 76 SER A C 1
ATOM 561 O O . SER A 1 76 ? -6.651 -35.176 24.825 1.00 33.91 76 SER A O 1
ATOM 563 N N . PRO A 1 77 ? -7.356 -33.392 23.658 1.00 31.78 77 PRO A N 1
ATOM 564 C CA . PRO A 1 77 ? -8.383 -33.048 24.640 1.00 31.78 77 PRO A CA 1
ATOM 565 C C . PRO A 1 77 ? -9.454 -34.157 24.664 1.00 31.78 77 PRO A C 1
ATOM 567 O O . PRO A 1 77 ? -9.710 -34.788 23.631 1.00 31.78 77 PRO A O 1
ATOM 570 N N . PRO A 1 78 ? -10.076 -34.445 25.822 1.00 30.22 78 PRO A N 1
ATOM 571 C CA . PRO A 1 78 ? -10.818 -35.686 26.018 1.00 30.22 78 PRO A CA 1
ATOM 572 C C . PRO A 1 78 ? -12.023 -35.795 25.077 1.00 30.22 78 PRO A C 1
ATOM 574 O O . PRO A 1 78 ? -13.019 -35.083 25.226 1.00 30.22 78 PRO A O 1
ATOM 577 N N . ARG A 1 79 ? -11.959 -36.751 24.139 1.00 33.38 79 ARG A N 1
ATOM 578 C CA . ARG A 1 79 ? -13.076 -37.149 23.268 1.00 33.38 79 ARG A CA 1
ATOM 579 C C . ARG A 1 79 ? -14.191 -37.818 24.082 1.00 33.38 79 ARG A C 1
ATOM 581 O O . ARG A 1 79 ? -14.344 -39.039 24.050 1.00 33.38 79 ARG A O 1
ATOM 588 N N . ARG A 1 80 ? -15.000 -37.023 24.789 1.00 31.38 80 ARG A N 1
ATOM 589 C CA . ARG A 1 80 ? -16.297 -37.483 25.308 1.00 31.38 80 ARG A CA 1
ATOM 590 C C . ARG A 1 80 ? -17.170 -37.923 24.131 1.00 31.38 80 ARG A C 1
ATOM 592 O O . ARG A 1 80 ? -17.252 -37.221 23.122 1.00 31.38 80 ARG A O 1
ATOM 599 N N . ARG A 1 81 ? -17.812 -39.087 24.248 1.00 32.19 81 ARG A N 1
ATOM 600 C CA . ARG A 1 81 ? -18.806 -39.546 23.271 1.00 32.19 81 ARG A CA 1
ATOM 601 C C . ARG A 1 81 ? -20.088 -38.732 23.434 1.00 32.19 81 ARG A C 1
ATOM 603 O O . ARG A 1 81 ? -20.451 -38.348 24.542 1.00 32.19 81 ARG A O 1
ATOM 610 N N . SER A 1 82 ? -20.784 -38.489 22.329 1.00 35.25 82 SER A N 1
ATOM 611 C CA . SER A 1 82 ? -22.029 -37.710 22.294 1.00 35.25 82 SER A CA 1
ATOM 612 C C . SER A 1 82 ? -23.254 -38.445 22.861 1.00 35.25 82 SER A C 1
ATOM 614 O O . SER A 1 82 ? -24.334 -37.864 22.900 1.00 35.25 82 SER A O 1
ATOM 616 N N . SER A 1 83 ? -23.102 -39.697 23.300 1.00 34.88 83 SER A N 1
ATOM 617 C CA . SER A 1 83 ? -24.149 -40.518 23.923 1.00 34.88 83 SER A CA 1
ATOM 618 C C . SER A 1 83 ? -24.308 -40.279 25.430 1.00 34.88 83 SER A C 1
ATOM 620 O O . SER A 1 83 ? -25.417 -40.358 25.949 1.00 34.88 83 SER A O 1
ATOM 622 N N . ASP A 1 84 ? -23.224 -39.947 26.135 1.00 37.19 84 ASP A N 1
ATOM 623 C CA . ASP A 1 84 ? -23.120 -40.182 27.588 1.00 37.19 84 ASP A CA 1
ATOM 624 C C . ASP A 1 84 ? -23.426 -38.924 28.434 1.00 37.19 84 ASP A C 1
ATOM 626 O O . ASP A 1 84 ? -23.021 -38.813 29.588 1.00 37.19 84 ASP A O 1
ATOM 630 N N . ILE A 1 85 ? -24.096 -37.931 27.835 1.00 37.25 85 ILE A N 1
ATOM 631 C CA . ILE A 1 85 ? -24.390 -36.614 28.441 1.00 37.25 85 ILE A CA 1
ATOM 632 C C . ILE A 1 85 ? -25.882 -36.465 28.805 1.00 37.25 85 ILE A C 1
ATOM 634 O O . ILE A 1 85 ? -26.248 -35.557 29.546 1.00 37.25 85 ILE A O 1
ATOM 638 N N . VAL A 1 86 ? -26.750 -37.365 28.327 1.00 33.25 86 VAL A N 1
ATOM 639 C CA . VAL A 1 86 ? -28.215 -37.258 28.494 1.00 33.25 86 VAL A CA 1
ATOM 640 C C . VAL A 1 86 ? -28.731 -37.942 29.773 1.00 33.25 86 VAL A C 1
ATOM 642 O O . VAL A 1 86 ? -29.791 -37.573 30.264 1.00 33.25 86 VAL A O 1
ATOM 645 N N . SER A 1 87 ? -27.997 -38.901 30.346 1.00 36.38 87 SER A N 1
ATOM 646 C CA . SER A 1 87 ? -28.435 -39.678 31.521 1.00 36.38 87 SER A CA 1
ATOM 647 C C . SER A 1 87 ? -28.019 -39.083 32.876 1.00 36.38 87 SER A C 1
ATOM 649 O O . SER A 1 87 ? -28.770 -39.169 33.841 1.00 36.38 87 SER A O 1
ATOM 651 N N . THR A 1 88 ? -26.847 -38.451 32.974 1.00 34.47 88 THR A N 1
ATOM 652 C CA . THR A 1 88 ? -26.187 -38.153 34.267 1.00 34.47 88 THR A CA 1
ATOM 653 C C . THR A 1 88 ? -26.635 -36.850 34.952 1.00 34.47 88 THR A C 1
ATOM 655 O O . THR A 1 88 ? -25.974 -36.380 35.873 1.00 34.47 88 THR A O 1
ATOM 658 N N . ILE A 1 89 ? -27.729 -36.226 34.503 1.00 31.83 89 ILE A N 1
ATOM 659 C CA . ILE A 1 89 ? -28.256 -34.961 35.065 1.00 31.83 89 ILE A CA 1
ATOM 660 C C . ILE A 1 89 ? -29.567 -35.177 35.853 1.00 31.83 89 ILE A C 1
ATOM 662 O O . ILE A 1 89 ? -30.040 -34.263 36.522 1.00 31.83 89 ILE A O 1
ATOM 666 N N . GLN A 1 90 ? -30.145 -36.386 35.836 1.00 31.03 90 GLN A N 1
ATOM 667 C CA . GLN A 1 90 ? -31.535 -36.607 36.263 1.00 31.03 90 GLN A CA 1
ATOM 668 C C . GLN A 1 90 ? -31.727 -37.324 37.622 1.00 31.03 90 GLN A C 1
ATOM 670 O O . GLN A 1 90 ? -32.867 -37.571 38.002 1.00 31.03 90 GLN A O 1
ATOM 675 N N . GLU A 1 91 ? -30.662 -37.623 38.383 1.00 33.84 91 GLU A N 1
ATOM 676 C CA . GLU A 1 91 ? -30.762 -38.443 39.617 1.00 33.84 91 GLU A CA 1
ATOM 677 C C . GLU A 1 91 ? -30.302 -37.784 40.937 1.00 33.84 91 GLU A C 1
ATOM 679 O O . GLU A 1 91 ? -30.441 -38.400 41.992 1.00 33.84 91 GLU A O 1
ATOM 684 N N . HIS A 1 92 ? -29.788 -36.548 40.949 1.00 27.66 92 HIS A N 1
ATOM 685 C CA . HIS A 1 92 ? -29.335 -35.878 42.190 1.00 27.66 92 HIS A CA 1
ATOM 686 C C . HIS A 1 92 ? -30.093 -34.572 42.485 1.00 27.66 92 HIS A C 1
ATOM 688 O O . HIS A 1 92 ? -29.537 -33.477 42.476 1.00 27.66 92 HIS A O 1
ATOM 694 N N . MET A 1 93 ? -31.390 -34.721 42.784 1.00 26.80 93 MET A N 1
ATOM 695 C CA . MET A 1 93 ? -32.242 -33.697 43.415 1.00 26.80 93 MET A CA 1
ATOM 696 C C . MET A 1 93 ? -33.175 -34.303 44.490 1.00 26.80 93 MET A C 1
ATOM 698 O O . MET A 1 93 ? -34.381 -34.072 44.506 1.00 26.80 93 MET A O 1
ATOM 702 N N . VAL A 1 94 ? -32.597 -35.098 45.396 1.00 28.44 94 VAL A N 1
ATOM 703 C CA . VAL A 1 94 ? -33.199 -35.626 46.641 1.00 28.44 94 VAL A CA 1
ATOM 704 C C . VAL A 1 94 ? -32.028 -35.767 47.641 1.00 28.44 94 VAL A C 1
ATOM 706 O O . VAL A 1 94 ? -30.982 -36.247 47.216 1.00 28.44 94 VAL A O 1
ATOM 709 N N . ALA A 1 95 ? -32.051 -35.355 48.916 1.00 25.83 95 ALA A N 1
ATOM 710 C CA . ALA A 1 95 ? -33.107 -34.832 49.800 1.00 25.83 95 ALA A CA 1
ATOM 711 C C . ALA A 1 95 ? -32.635 -33.596 50.621 1.00 25.83 95 ALA A C 1
ATOM 713 O O . ALA A 1 95 ? -31.510 -33.126 50.464 1.00 25.83 95 ALA A O 1
ATOM 714 N N . CYS A 1 96 ? -33.511 -33.100 51.505 1.00 24.25 96 CYS A N 1
ATOM 715 C CA . CYS A 1 96 ? -33.214 -32.178 52.618 1.00 24.25 96 CYS A CA 1
ATOM 716 C C . CYS A 1 96 ? -32.581 -32.957 53.823 1.00 24.25 96 CYS A C 1
ATOM 718 O O . CYS A 1 96 ? -32.235 -34.122 53.634 1.00 24.25 96 CYS A O 1
ATOM 720 N N . THR A 1 97 ? -32.358 -32.446 55.049 1.00 25.34 97 THR A N 1
ATOM 721 C CA . THR A 1 97 ? -32.944 -31.314 55.819 1.00 25.34 97 THR A CA 1
ATOM 722 C C . THR A 1 97 ? -32.036 -30.909 57.011 1.00 25.34 97 THR A C 1
ATOM 724 O O . THR A 1 97 ? -31.095 -31.639 57.297 1.00 25.34 97 THR A O 1
ATOM 727 N N . GLU A 1 98 ? -32.393 -29.812 57.712 1.00 25.31 98 GLU A N 1
ATOM 728 C CA . GLU A 1 98 ? -31.945 -29.364 59.066 1.00 25.31 98 GLU A CA 1
ATOM 729 C C . GLU A 1 98 ? -30.428 -29.010 59.254 1.00 25.31 98 GLU A C 1
ATOM 731 O O . GLU A 1 98 ? -29.571 -29.614 58.617 1.00 25.31 98 GLU A O 1
ATOM 736 N N . SER A 1 99 ? -29.951 -27.952 59.948 1.00 27.03 99 SER A N 1
ATOM 737 C CA . SER A 1 99 ? -30.378 -27.128 61.121 1.00 27.03 99 SER A CA 1
ATOM 738 C C . SER A 1 99 ? -30.022 -27.767 62.492 1.00 27.03 99 SER A C 1
ATOM 740 O O . SER A 1 99 ? -30.064 -28.989 62.595 1.00 27.03 99 SER A O 1
ATOM 742 N N . ASP A 1 100 ? -29.584 -27.093 63.577 1.00 25.44 100 ASP A N 1
ATOM 743 C CA . ASP A 1 100 ? -29.097 -25.711 63.884 1.00 25.44 100 ASP A CA 1
ATOM 744 C C . ASP A 1 100 ? -27.833 -25.838 64.823 1.00 25.44 100 ASP A C 1
ATOM 746 O O . ASP A 1 100 ? -27.155 -26.856 64.705 1.00 25.44 100 ASP A O 1
ATOM 750 N N . GLU A 1 101 ? -27.350 -24.974 65.747 1.00 29.30 101 GLU A N 1
ATOM 751 C CA . GLU A 1 101 ? -27.685 -23.641 66.318 1.00 29.30 101 GLU A CA 1
ATOM 752 C C . GLU A 1 101 ? -26.443 -23.050 67.079 1.00 29.30 101 GLU A C 1
ATOM 754 O O . GLU A 1 101 ? -25.604 -23.833 67.519 1.00 29.30 101 GLU A O 1
ATOM 759 N N . ALA A 1 102 ? -26.386 -21.718 67.312 1.00 27.88 102 ALA A N 1
ATOM 760 C CA . ALA A 1 102 ? -25.665 -20.996 68.410 1.00 27.88 102 ALA A CA 1
ATOM 761 C C . ALA A 1 102 ? -24.093 -21.056 68.519 1.00 27.88 102 ALA A C 1
ATOM 763 O O . ALA A 1 102 ? -23.459 -21.954 67.976 1.00 27.88 102 ALA A O 1
ATOM 764 N N . ASP A 1 103 ? -23.346 -20.156 69.201 1.00 26.02 103 ASP A N 1
ATOM 765 C CA . ASP A 1 103 ? -23.624 -18.815 69.780 1.00 26.02 103 ASP A CA 1
ATOM 766 C C . ASP A 1 103 ? -22.324 -17.993 70.084 1.00 26.02 103 ASP A C 1
ATOM 768 O O . ASP A 1 103 ? -21.232 -18.563 70.094 1.00 26.02 103 ASP A O 1
ATOM 772 N N . GLY A 1 104 ? -22.456 -16.696 70.434 1.00 25.80 104 GLY A N 1
ATOM 773 C CA . GLY A 1 104 ? -21.463 -15.854 71.168 1.00 25.80 104 GLY A CA 1
ATOM 774 C C . GLY A 1 104 ? -20.398 -15.077 70.341 1.00 25.80 104 GLY A C 1
ATOM 775 O O . GLY A 1 104 ? -19.726 -15.671 69.505 1.00 25.80 104 GLY A O 1
ATOM 776 N N . THR A 1 105 ? -20.236 -13.734 70.387 1.00 28.56 105 THR A N 1
ATOM 777 C CA . THR A 1 105 ? -19.848 -12.765 71.471 1.00 28.56 105 THR A CA 1
ATOM 778 C C . THR A 1 105 ? -18.379 -12.868 71.935 1.00 28.56 105 THR A C 1
ATOM 780 O O . THR A 1 105 ? -17.924 -13.977 72.185 1.00 28.56 105 THR A O 1
ATOM 783 N N . GLU A 1 106 ? -17.575 -11.811 72.159 1.00 26.98 106 GLU A N 1
ATOM 784 C CA . GLU A 1 106 ? -17.699 -10.332 72.038 1.00 26.98 106 GLU A CA 1
ATOM 785 C C . GLU A 1 106 ? -16.261 -9.715 72.019 1.00 26.98 106 GLU A C 1
ATOM 787 O O . GLU A 1 106 ? -15.358 -10.281 72.625 1.00 26.98 106 GLU A O 1
ATOM 792 N N . GLU A 1 107 ? -15.956 -8.713 71.175 1.00 26.62 107 GLU A N 1
ATOM 793 C CA . GLU A 1 107 ? -15.702 -7.283 71.520 1.00 26.62 107 GLU A CA 1
ATOM 794 C C . GLU A 1 107 ? -14.228 -6.923 71.914 1.00 26.62 107 GLU A C 1
ATOM 796 O O . GLU A 1 107 ? -13.439 -7.784 72.282 1.00 26.62 107 GLU A O 1
ATOM 801 N N . TRP A 1 108 ? -13.870 -5.627 71.815 1.00 29.11 108 TRP A N 1
ATOM 802 C CA . TRP A 1 108 ? -12.601 -4.938 72.177 1.00 29.11 108 TRP A CA 1
ATOM 803 C C . TRP A 1 108 ? -11.338 -5.203 71.320 1.00 29.11 108 TRP A C 1
ATOM 805 O O . TRP A 1 108 ? -11.084 -6.318 70.887 1.00 29.11 108 TRP A O 1
ATOM 815 N N . ILE A 1 109 ? -10.396 -4.257 71.142 1.00 26.28 109 ILE A N 1
ATOM 816 C CA . ILE A 1 109 ? -10.429 -2.809 70.796 1.00 26.28 109 ILE A CA 1
ATOM 817 C C . ILE A 1 109 ? -8.974 -2.385 70.439 1.00 26.28 109 ILE A C 1
ATOM 819 O O . ILE A 1 109 ? -8.043 -3.039 70.891 1.00 26.28 109 ILE A O 1
ATOM 823 N N . SER A 1 110 ? -8.788 -1.327 69.629 1.00 25.44 110 SER A N 1
ATOM 824 C CA . SER A 1 110 ? -7.557 -0.524 69.358 1.00 25.44 110 SER A CA 1
ATOM 825 C C . SER A 1 110 ? -6.184 -1.037 69.865 1.00 25.44 110 SER A C 1
ATOM 827 O O . SER A 1 110 ? -5.984 -1.197 71.062 1.00 25.44 110 SER A O 1
ATOM 829 N N . ALA A 1 111 ? -5.119 -1.084 69.051 1.00 25.91 111 ALA A N 1
ATOM 830 C CA . ALA A 1 111 ? -4.414 0.116 68.564 1.00 25.91 111 ALA A CA 1
ATOM 831 C C . ALA A 1 111 ? -3.198 -0.224 67.659 1.00 25.91 111 ALA A C 1
ATOM 833 O O . ALA A 1 111 ? -2.770 -1.369 67.631 1.00 25.91 111 ALA A O 1
ATOM 834 N N . GLN A 1 112 ? -2.634 0.816 67.017 1.00 26.20 112 GLN A N 1
ATOM 835 C CA . GLN A 1 112 ? -1.278 0.960 66.426 1.00 26.20 112 GLN A CA 1
ATOM 836 C C . GLN A 1 112 ? -0.784 -0.154 65.466 1.00 26.20 112 GLN A C 1
ATOM 838 O O . GLN A 1 112 ? -0.646 -1.311 65.833 1.00 26.20 112 GLN A O 1
ATOM 843 N N . SER A 1 113 ? -0.563 0.095 64.171 1.00 25.66 113 SER A N 1
ATOM 844 C CA . SER A 1 113 ? 0.233 1.155 63.512 1.00 25.66 113 SER A CA 1
ATOM 845 C C . SER A 1 113 ? 1.747 0.983 63.686 1.00 25.66 113 SER A C 1
ATOM 847 O O . SER A 1 113 ? 2.249 0.928 64.804 1.00 25.66 113 SER A O 1
ATOM 849 N N . ASP A 1 114 ? 2.413 0.992 62.529 1.00 27.12 114 ASP A N 1
ATOM 850 C CA . ASP A 1 114 ? 3.840 1.218 62.274 1.00 27.12 114 ASP A CA 1
ATOM 851 C C . ASP A 1 114 ? 4.873 0.076 62.457 1.00 27.12 114 ASP A C 1
ATOM 853 O O . ASP A 1 114 ? 5.025 -0.553 63.495 1.00 27.12 114 ASP A O 1
ATOM 857 N N . GLU A 1 115 ? 5.616 -0.112 61.356 1.00 29.14 115 GLU A N 1
ATOM 858 C CA . GLU A 1 115 ? 6.988 -0.630 61.213 1.00 29.14 115 GLU A CA 1
ATOM 859 C C . GLU A 1 115 ? 7.376 -2.033 61.734 1.00 29.14 115 GLU A C 1
ATOM 861 O O . GLU A 1 115 ? 7.751 -2.220 62.885 1.00 29.14 115 GLU A O 1
ATOM 866 N N . LEU A 1 116 ? 7.471 -2.988 60.789 1.00 30.34 116 LEU A N 1
ATOM 867 C CA . LEU A 1 116 ? 8.642 -3.863 60.522 1.00 30.34 116 LEU A CA 1
ATOM 868 C C . LEU A 1 116 ? 8.283 -4.830 59.366 1.00 30.34 116 LEU A C 1
ATOM 870 O O . LEU A 1 116 ? 7.769 -5.923 59.563 1.00 30.34 116 LEU A O 1
ATOM 874 N N . SER A 1 117 ? 8.343 -4.417 58.098 1.00 30.56 117 SER A N 1
ATOM 875 C CA . SER A 1 117 ? 9.572 -4.240 57.306 1.00 30.56 117 SER A CA 1
ATOM 876 C C . SER A 1 117 ? 10.460 -5.499 57.243 1.00 30.56 117 SER A C 1
ATOM 878 O O . SER A 1 117 ? 11.191 -5.813 58.175 1.00 30.56 117 SER A O 1
ATOM 880 N N . ASN A 1 118 ? 10.461 -6.152 56.072 1.00 30.91 118 ASN A N 1
ATOM 881 C CA . ASN A 1 118 ? 11.495 -7.075 55.572 1.00 30.91 118 ASN A CA 1
ATOM 882 C C . ASN A 1 118 ? 11.774 -8.404 56.326 1.00 30.91 118 ASN A C 1
ATOM 884 O O . ASN A 1 118 ? 12.786 -8.519 57.017 1.00 30.91 118 ASN A O 1
ATOM 888 N N . ARG A 1 119 ? 11.086 -9.496 55.932 1.00 29.97 119 ARG A N 1
ATOM 889 C CA . ARG A 1 119 ? 11.638 -10.489 54.958 1.00 29.97 119 ARG A CA 1
ATOM 890 C C . ARG A 1 119 ? 10.736 -11.713 54.700 1.00 29.97 119 ARG A C 1
ATOM 892 O O . ARG A 1 119 ? 10.327 -12.397 55.622 1.00 29.97 119 ARG A O 1
ATOM 899 N N . HIS A 1 120 ? 10.560 -12.011 53.408 1.00 33.53 120 HIS A N 1
ATOM 900 C CA . HIS A 1 120 ? 10.215 -13.298 52.768 1.00 33.53 120 HIS A CA 1
ATOM 901 C C . HIS A 1 120 ? 9.177 -14.246 53.415 1.00 33.53 120 HIS A C 1
ATOM 903 O O . HIS A 1 120 ? 9.470 -14.921 54.397 1.00 33.53 120 HIS A O 1
ATOM 909 N N . HIS A 1 121 ? 8.120 -14.559 52.654 1.00 34.53 121 HIS A N 1
ATOM 910 C CA . HIS A 1 121 ? 8.029 -15.885 52.013 1.00 34.53 121 HIS A CA 1
ATOM 911 C C . HIS A 1 121 ? 7.211 -15.840 50.712 1.00 34.53 121 HIS A C 1
ATOM 913 O O . HIS A 1 121 ? 6.355 -14.977 50.528 1.00 34.53 121 HIS A O 1
ATOM 919 N N . ASN A 1 122 ? 7.513 -16.752 49.786 1.00 38.81 122 ASN A N 1
ATOM 920 C CA . ASN A 1 122 ? 6.922 -16.772 48.447 1.00 38.81 122 ASN A CA 1
ATOM 921 C C . ASN A 1 122 ? 5.471 -17.278 48.469 1.00 38.81 122 ASN A C 1
ATOM 923 O O . ASN A 1 122 ? 5.208 -18.362 48.988 1.00 38.81 122 ASN A O 1
ATOM 927 N N . LYS A 1 123 ? 4.562 -16.587 47.770 1.00 33.06 123 LYS A N 1
ATOM 928 C CA . LYS A 1 123 ? 3.411 -17.241 47.131 1.00 33.06 123 LYS A CA 1
ATOM 929 C C . LYS A 1 123 ? 3.654 -17.281 45.629 1.00 33.06 123 LYS A C 1
ATOM 931 O O . LYS A 1 123 ? 3.632 -16.258 44.955 1.00 33.06 123 LYS A O 1
ATOM 936 N N . ILE A 1 124 ? 3.940 -18.485 45.146 1.00 32.81 124 ILE A N 1
ATOM 937 C CA . ILE A 1 124 ? 4.179 -18.783 43.736 1.00 32.81 124 ILE A CA 1
ATOM 938 C C . ILE A 1 124 ? 2.857 -18.597 42.986 1.00 32.81 124 ILE A C 1
ATOM 940 O O . ILE A 1 124 ? 1.890 -19.311 43.251 1.00 32.81 124 ILE A O 1
ATOM 944 N N . ILE A 1 125 ? 2.822 -17.653 42.044 1.00 37.00 125 ILE A N 1
ATOM 945 C CA . ILE A 1 125 ? 1.859 -17.714 40.942 1.00 37.00 125 ILE A CA 1
ATOM 946 C C . ILE A 1 125 ? 2.310 -18.899 40.080 1.00 37.00 125 ILE A C 1
ATOM 948 O O . ILE A 1 125 ? 3.484 -18.926 39.708 1.00 37.00 125 ILE A O 1
ATOM 952 N N . PRO A 1 126 ? 1.455 -19.893 39.785 1.00 35.31 126 PRO A N 1
ATOM 953 C CA . PRO A 1 126 ? 1.839 -20.958 38.873 1.00 35.31 126 PRO A CA 1
ATOM 954 C C . PRO A 1 126 ? 2.055 -20.352 37.485 1.00 35.31 126 PRO A C 1
ATOM 956 O O . PRO A 1 126 ? 1.118 -19.809 36.896 1.00 35.31 126 PRO A O 1
ATOM 959 N N . ASP A 1 127 ? 3.283 -20.440 36.972 1.00 37.31 127 ASP A N 1
ATOM 960 C CA . ASP A 1 127 ? 3.576 -20.095 35.584 1.00 37.31 127 ASP A CA 1
ATOM 961 C C . ASP A 1 127 ? 2.601 -20.841 34.667 1.00 37.31 127 ASP A C 1
ATOM 963 O O . ASP A 1 127 ? 2.465 -22.068 34.755 1.00 37.31 127 ASP A O 1
ATOM 967 N N . LEU A 1 128 ? 1.941 -20.123 33.749 1.00 38.69 128 LEU A N 1
ATOM 968 C CA . LEU A 1 128 ? 1.329 -20.806 32.613 1.00 38.69 128 LEU A CA 1
ATOM 969 C C . LEU A 1 128 ? 2.454 -21.569 31.903 1.00 38.69 128 LEU A C 1
ATOM 971 O O . LEU A 1 128 ? 3.499 -20.966 31.641 1.00 38.69 128 LEU A O 1
ATOM 975 N N . PRO A 1 129 ? 2.269 -22.861 31.575 1.00 35.84 129 PRO A N 1
ATOM 976 C CA . PRO A 1 129 ? 3.319 -23.644 30.950 1.00 35.84 129 PRO A CA 1
ATOM 977 C C . PRO A 1 129 ? 3.698 -22.989 29.625 1.00 35.84 129 PRO A C 1
ATOM 979 O O . PRO A 1 129 ? 2.933 -23.032 28.657 1.00 35.84 129 PRO A O 1
ATOM 982 N N . GLN A 1 130 ? 4.882 -22.368 29.593 1.00 38.81 130 GLN A N 1
ATOM 983 C CA . GLN A 1 130 ? 5.479 -21.864 28.366 1.00 38.81 130 GLN A CA 1
ATOM 984 C C . GLN A 1 130 ? 5.590 -23.059 27.426 1.00 38.81 130 GLN A C 1
ATOM 986 O O . GLN A 1 130 ? 6.361 -23.981 27.693 1.00 38.81 130 GLN A O 1
ATOM 991 N N . GLN A 1 131 ? 4.764 -23.081 26.377 1.00 36.59 131 GLN A N 1
ATOM 992 C CA . GLN A 1 131 ? 4.705 -24.216 25.466 1.00 36.59 131 GLN A CA 1
ATOM 993 C C . GLN A 1 131 ? 6.090 -24.405 24.859 1.00 36.59 131 GLN A C 1
ATOM 995 O O . GLN A 1 131 ? 6.556 -23.569 24.080 1.00 36.59 131 GLN A O 1
ATOM 1000 N N . THR A 1 132 ? 6.765 -25.486 25.254 1.00 48.94 132 THR A N 1
ATOM 1001 C CA . THR A 1 132 ? 8.085 -25.809 24.732 1.00 48.94 132 THR A CA 1
ATOM 1002 C C . THR A 1 132 ? 7.942 -25.979 23.221 1.00 48.94 132 THR A C 1
ATOM 1004 O O . THR A 1 132 ? 7.116 -26.773 22.766 1.00 48.94 132 THR A O 1
ATOM 1007 N N . PRO A 1 133 ? 8.659 -25.174 22.417 1.00 53.22 133 PRO A N 1
ATOM 1008 C CA . PRO A 1 133 ? 8.407 -25.105 20.988 1.00 53.22 133 PRO A CA 1
ATOM 1009 C C . PRO A 1 133 ? 8.744 -26.455 20.360 1.00 53.22 133 PRO A C 1
ATOM 1011 O O . PRO A 1 133 ? 9.894 -26.887 20.407 1.00 53.22 133 PRO A O 1
ATOM 1014 N N . ILE A 1 134 ? 7.721 -27.110 19.811 1.00 66.56 134 ILE A N 1
ATOM 1015 C CA . ILE A 1 134 ? 7.781 -28.490 19.324 1.00 66.56 134 ILE A CA 1
ATOM 1016 C C . ILE A 1 134 ? 8.798 -28.577 18.180 1.00 66.56 134 ILE A C 1
ATOM 1018 O O . ILE A 1 134 ? 8.544 -28.069 17.087 1.00 66.56 134 ILE A O 1
ATOM 1022 N N . GLU A 1 135 ? 9.942 -29.225 18.417 1.00 72.62 135 GLU A N 1
ATOM 1023 C CA . GLU A 1 135 ? 10.872 -29.566 17.337 1.00 72.62 135 GLU A CA 1
ATOM 1024 C C . GLU A 1 135 ? 10.231 -30.613 16.422 1.00 72.62 135 GLU A C 1
ATOM 1026 O O . GLU A 1 135 ? 9.776 -31.667 16.870 1.00 72.62 135 GLU A O 1
ATOM 1031 N N . ILE A 1 136 ? 10.198 -30.326 15.120 1.00 76.56 136 ILE A N 1
ATOM 1032 C CA . ILE A 1 136 ? 9.637 -31.236 14.121 1.00 76.56 136 ILE A CA 1
ATOM 1033 C C . ILE A 1 136 ? 10.735 -32.207 13.677 1.00 76.56 136 ILE A C 1
ATOM 1035 O O . ILE A 1 136 ? 11.487 -31.928 12.741 1.00 76.56 136 ILE A O 1
ATOM 1039 N N . GLU A 1 137 ? 10.821 -33.361 14.338 1.00 79.94 137 GLU A N 1
ATOM 1040 C CA . GLU A 1 137 ? 11.671 -34.466 13.888 1.00 79.94 137 GLU A CA 1
ATOM 1041 C C . GLU A 1 137 ? 11.058 -35.145 12.651 1.00 79.94 137 GLU A C 1
ATOM 1043 O O . GLU A 1 137 ? 10.124 -35.943 12.740 1.00 79.94 137 GLU A O 1
ATOM 1048 N N . ALA A 1 138 ? 11.593 -34.821 11.472 1.00 80.88 138 ALA A N 1
ATOM 1049 C CA . ALA A 1 138 ? 11.259 -35.477 10.212 1.00 80.88 138 ALA A CA 1
ATOM 1050 C C . ALA A 1 138 ? 12.512 -35.613 9.322 1.00 80.88 138 ALA A C 1
ATOM 1052 O O . ALA A 1 138 ? 13.323 -34.687 9.274 1.00 80.88 138 ALA A O 1
ATOM 1053 N N . PRO A 1 139 ? 12.678 -36.722 8.569 1.00 81.56 139 PRO A N 1
ATOM 1054 C CA . PRO A 1 139 ? 13.819 -36.912 7.666 1.00 81.56 139 PRO A CA 1
ATOM 1055 C C . PRO A 1 139 ? 13.771 -36.019 6.413 1.00 81.56 139 PRO A C 1
ATOM 1057 O O . PRO A 1 139 ? 14.762 -35.909 5.699 1.00 81.56 139 PRO A O 1
ATOM 1060 N N . TRP A 1 140 ? 12.628 -35.391 6.128 1.00 84.31 140 TRP A N 1
ATOM 1061 C CA . TRP A 1 140 ? 12.464 -34.332 5.132 1.00 84.31 140 TRP A CA 1
ATOM 1062 C C . TRP A 1 140 ? 11.204 -33.520 5.437 1.00 84.31 140 TRP A C 1
ATOM 1064 O O . TRP A 1 140 ? 10.278 -34.011 6.086 1.00 84.31 140 TRP A O 1
ATOM 1074 N N . VAL A 1 141 ? 11.151 -32.289 4.930 1.00 80.12 141 VAL A N 1
ATOM 1075 C CA . VAL A 1 141 ? 9.984 -31.401 5.029 1.00 80.12 141 VAL A CA 1
ATOM 1076 C C . VAL A 1 141 ? 9.676 -30.824 3.651 1.00 80.12 141 VAL A C 1
ATOM 1078 O O . VAL A 1 141 ? 10.572 -30.355 2.954 1.00 80.12 141 VAL A O 1
ATOM 1081 N N . VAL A 1 142 ? 8.407 -30.825 3.246 1.00 82.38 142 VAL A N 1
ATOM 1082 C CA . VAL A 1 142 ? 7.941 -30.149 2.026 1.00 82.38 142 VAL A CA 1
ATOM 1083 C C . VAL A 1 142 ? 7.062 -28.969 2.436 1.00 82.38 142 VAL A C 1
ATOM 1085 O O . VAL A 1 142 ? 6.082 -29.148 3.152 1.00 82.38 142 VAL A O 1
ATOM 1088 N N . LEU A 1 143 ? 7.392 -27.763 1.973 1.00 77.81 143 LEU A N 1
ATOM 1089 C CA . LEU A 1 143 ? 6.622 -26.546 2.246 1.00 77.81 143 LEU A CA 1
ATOM 1090 C C . LEU A 1 143 ? 6.053 -25.998 0.936 1.00 77.81 143 LEU A C 1
ATOM 1092 O O . LEU A 1 143 ? 6.802 -25.582 0.052 1.00 77.81 143 LEU A O 1
ATOM 1096 N N . ILE A 1 144 ? 4.727 -26.004 0.804 1.00 76.81 144 ILE A N 1
ATOM 1097 C CA . ILE A 1 144 ? 4.019 -25.462 -0.358 1.00 76.81 144 ILE A CA 1
ATOM 1098 C C . ILE A 1 144 ? 3.394 -24.120 0.024 1.00 76.81 144 ILE A C 1
ATOM 1100 O O . ILE A 1 144 ? 2.425 -24.076 0.781 1.00 76.81 144 ILE A O 1
ATOM 1104 N N . ASN A 1 145 ? 3.919 -23.038 -0.547 1.00 75.12 145 ASN A N 1
ATOM 1105 C CA . ASN A 1 145 ? 3.367 -21.694 -0.398 1.00 75.12 145 ASN A CA 1
ATOM 1106 C C . ASN A 1 145 ? 2.446 -21.389 -1.592 1.00 75.12 145 ASN A C 1
ATOM 1108 O O . ASN A 1 145 ? 2.866 -21.427 -2.757 1.00 75.12 145 ASN A O 1
ATOM 1112 N N . LEU A 1 146 ? 1.166 -21.133 -1.303 1.00 72.19 146 LEU A N 1
ATOM 1113 C CA . LEU A 1 146 ? 0.142 -20.850 -2.310 1.00 72.19 146 LEU A CA 1
ATOM 1114 C C . LEU A 1 146 ? 0.016 -19.338 -2.555 1.00 72.19 146 LEU A C 1
ATOM 1116 O O . LEU A 1 146 ? -0.604 -18.622 -1.764 1.00 72.19 146 LEU A O 1
ATOM 1120 N N . VAL A 1 147 ? 0.517 -18.856 -3.697 1.00 72.44 147 VAL A N 1
ATOM 1121 C CA . VAL A 1 147 ? 0.309 -17.466 -4.136 1.00 72.44 147 VAL A CA 1
ATOM 1122 C C . VAL A 1 147 ? -0.774 -17.402 -5.199 1.00 72.44 147 VAL A C 1
ATOM 1124 O O . VAL A 1 147 ? -0.618 -17.897 -6.312 1.00 72.44 147 VAL A O 1
ATOM 1127 N N . TYR A 1 148 ? -1.868 -16.722 -4.868 1.00 69.94 148 TYR A N 1
ATOM 1128 C CA . TYR A 1 148 ? -2.940 -16.426 -5.810 1.00 69.94 148 TYR A CA 1
ATOM 1129 C C . TYR A 1 148 ? -2.777 -15.020 -6.394 1.00 69.94 148 TYR A C 1
ATOM 1131 O O . TYR A 1 148 ? -2.928 -14.029 -5.673 1.00 69.94 148 TYR A O 1
ATOM 1139 N N . ILE A 1 149 ? -2.525 -14.930 -7.700 1.00 67.69 149 ILE A N 1
ATOM 1140 C CA . ILE A 1 149 ? -2.493 -13.672 -8.452 1.00 67.69 149 ILE A CA 1
ATOM 1141 C C . ILE A 1 149 ? -3.804 -13.538 -9.231 1.00 67.69 149 ILE A C 1
ATOM 1143 O O . ILE A 1 149 ? -4.190 -14.430 -9.985 1.00 67.69 149 ILE A O 1
ATOM 1147 N N . SER A 1 150 ? -4.500 -12.409 -9.084 1.00 64.88 150 SER A N 1
ATOM 1148 C CA . SER A 1 150 ? -5.697 -12.165 -9.894 1.00 64.88 150 SER A CA 1
ATOM 1149 C C . SER A 1 150 ? -5.319 -11.887 -11.349 1.00 64.88 150 SER A C 1
ATOM 1151 O O . SER A 1 150 ? -4.523 -10.988 -11.627 1.00 64.88 150 SER A O 1
ATOM 1153 N N . ALA A 1 151 ? -5.971 -12.583 -12.281 1.00 61.16 151 ALA A N 1
ATOM 1154 C CA . ALA A 1 151 ? -5.863 -12.362 -13.722 1.00 61.16 151 ALA A CA 1
ATOM 1155 C C . ALA A 1 151 ? -6.184 -10.910 -14.134 1.00 61.16 151 ALA A C 1
ATOM 1157 O O . ALA A 1 151 ? -5.696 -10.446 -15.159 1.00 61.16 151 ALA A O 1
ATOM 1158 N N . SER A 1 152 ? -6.925 -10.159 -13.307 1.00 61.53 152 SER A N 1
ATOM 1159 C CA . SER A 1 152 ? -7.156 -8.718 -13.489 1.00 61.53 152 SER A CA 1
ATOM 1160 C C . SER A 1 152 ? -5.866 -7.885 -13.537 1.00 61.53 152 SER A C 1
ATOM 1162 O O . SER A 1 152 ? -5.855 -6.841 -14.178 1.00 61.53 152 SER A O 1
ATOM 1164 N N . PHE A 1 153 ? -4.785 -8.328 -12.883 1.00 62.12 153 PHE A N 1
ATOM 1165 C CA . PHE A 1 153 ? -3.491 -7.628 -12.863 1.00 62.12 153 PHE A CA 1
ATOM 1166 C C . PHE A 1 153 ? -2.484 -8.174 -13.886 1.00 62.12 153 PHE A C 1
ATOM 1168 O O . PHE A 1 153 ? -1.415 -7.587 -14.051 1.00 62.12 153 PHE A O 1
ATOM 1175 N N . ALA A 1 154 ? -2.800 -9.281 -14.566 1.00 62.06 154 ALA A N 1
ATOM 1176 C CA . ALA A 1 154 ? -1.918 -9.928 -15.532 1.00 62.06 154 ALA A CA 1
ATOM 1177 C C . ALA A 1 154 ? -1.983 -9.223 -16.895 1.00 62.06 154 ALA A C 1
ATOM 1179 O O . ALA A 1 154 ? -3.037 -9.165 -17.526 1.00 62.06 154 ALA A O 1
ATOM 1180 N N . ARG A 1 155 ? -0.848 -8.722 -17.395 1.00 64.75 155 ARG A N 1
ATOM 1181 C CA . ARG A 1 155 ? -0.740 -8.141 -18.742 1.00 64.75 155 ARG A CA 1
ATOM 1182 C C . ARG A 1 155 ? -0.391 -9.228 -19.762 1.00 64.75 155 ARG A C 1
ATOM 1184 O O . ARG A 1 155 ? 0.689 -9.217 -20.345 1.00 64.75 155 ARG A O 1
ATOM 1191 N N . VAL A 1 156 ? -1.325 -10.146 -20.026 1.00 69.44 156 VAL A N 1
ATOM 1192 C CA . VAL A 1 156 ? -1.166 -11.269 -20.987 1.00 69.44 156 VAL A CA 1
ATOM 1193 C C . VAL A 1 156 ? -1.336 -10.815 -22.458 1.00 69.44 156 VAL A C 1
ATOM 1195 O O . VAL A 1 156 ? -1.861 -11.526 -23.318 1.00 69.44 156 VAL A O 1
ATOM 1198 N N . GLY A 1 157 ? -0.961 -9.566 -22.751 1.00 68.31 157 GLY A N 1
ATOM 1199 C CA . GLY A 1 157 ? -1.135 -8.918 -24.055 1.00 68.31 157 GLY A CA 1
ATOM 1200 C C . GLY A 1 157 ? -2.590 -8.748 -24.522 1.00 68.31 157 GLY A C 1
ATOM 1201 O O . GLY A 1 157 ? -2.809 -8.466 -25.700 1.00 68.31 157 GLY A O 1
ATOM 1202 N N . VAL A 1 158 ? -3.593 -8.971 -23.662 1.00 71.44 158 VAL A N 1
ATOM 1203 C CA . VAL A 1 158 ? -5.009 -8.738 -23.992 1.00 71.44 158 VAL A CA 1
ATOM 1204 C C . VAL A 1 158 ? -5.318 -7.249 -23.794 1.00 71.44 158 VAL A C 1
ATOM 1206 O O . VAL A 1 158 ? -5.152 -6.754 -22.677 1.00 71.44 158 VAL A O 1
ATOM 1209 N N . PRO A 1 159 ? -5.780 -6.512 -24.822 1.00 74.19 159 PRO A N 1
ATOM 1210 C CA . PRO A 1 159 ? -6.232 -5.140 -24.634 1.00 74.19 159 PRO A CA 1
ATOM 1211 C C . PRO A 1 159 ? -7.507 -5.128 -23.780 1.00 74.19 159 PRO A C 1
ATOM 1213 O O . PRO A 1 159 ? -8.494 -5.803 -24.084 1.00 74.19 159 PRO A O 1
ATOM 1216 N N . VAL A 1 160 ? -7.485 -4.361 -22.692 1.00 73.31 160 VAL A N 1
ATOM 1217 C CA . VAL A 1 160 ? -8.610 -4.268 -21.754 1.00 73.31 160 VAL A CA 1
ATOM 1218 C C . VAL A 1 160 ? -9.766 -3.540 -22.435 1.00 73.31 160 VAL A C 1
ATOM 1220 O O . VAL A 1 160 ? -9.619 -2.406 -22.892 1.00 73.31 160 VAL A O 1
ATOM 1223 N N . ARG A 1 161 ? -10.927 -4.192 -22.526 1.00 77.19 161 ARG A N 1
ATOM 1224 C CA . ARG A 1 161 ? -12.094 -3.628 -23.215 1.00 77.19 161 ARG A CA 1
ATOM 1225 C C . ARG A 1 161 ? -12.737 -2.530 -22.338 1.00 77.19 161 ARG A C 1
ATOM 1227 O O . ARG A 1 161 ? -12.787 -2.701 -21.115 1.00 77.19 161 ARG A O 1
ATOM 1234 N N . PRO A 1 162 ? -13.249 -1.422 -22.913 1.00 78.88 162 PRO A N 1
ATOM 1235 C CA . PRO A 1 162 ? -13.967 -0.409 -22.137 1.00 78.88 162 PRO A CA 1
ATOM 1236 C C . PRO A 1 162 ? -15.211 -1.000 -21.461 1.00 78.88 162 PRO A C 1
ATOM 1238 O O . PRO A 1 162 ? -15.837 -1.916 -22.010 1.00 78.88 162 PRO A O 1
ATOM 1241 N N . ALA A 1 163 ? -15.547 -0.488 -20.274 1.00 72.94 163 ALA A N 1
ATOM 1242 C CA . ALA A 1 163 ? -16.555 -1.060 -19.381 1.00 72.94 163 ALA A CA 1
ATOM 1243 C C . ALA A 1 163 ? -17.964 -1.149 -19.980 1.00 72.94 163 ALA A C 1
ATOM 1245 O O . ALA A 1 163 ? -18.661 -2.137 -19.751 1.00 72.94 163 ALA A O 1
ATOM 1246 N N . TYR A 1 164 ? -18.383 -0.132 -20.733 1.00 76.25 164 TYR A N 1
ATOM 1247 C CA . TYR A 1 164 ? -19.756 -0.002 -21.209 1.00 76.25 164 TYR A CA 1
ATOM 1248 C C . TYR A 1 164 ? -19.839 -0.279 -22.705 1.00 76.25 164 TYR A C 1
ATOM 1250 O O . TYR A 1 164 ? -19.031 0.217 -23.488 1.00 76.25 164 TYR A O 1
ATOM 1258 N N . TRP A 1 165 ? -20.840 -1.054 -23.115 1.00 77.62 165 TRP A N 1
ATOM 1259 C CA . TRP A 1 165 ? -21.202 -1.248 -24.516 1.00 77.62 165 TRP A CA 1
ATOM 1260 C C . TRP A 1 165 ? -22.461 -0.438 -24.814 1.00 77.62 165 TRP A C 1
ATOM 1262 O O . TRP A 1 165 ? -23.450 -0.551 -24.094 1.00 77.62 165 TRP A O 1
ATOM 1272 N N . ASN A 1 166 ? -22.421 0.397 -25.852 1.00 78.81 166 ASN A N 1
ATOM 1273 C CA . ASN A 1 166 ? -23.584 1.137 -26.315 1.00 78.81 166 ASN A CA 1
ATOM 1274 C C . ASN A 1 166 ? -24.328 0.292 -27.370 1.00 78.81 166 ASN A C 1
ATOM 1276 O O . ASN A 1 166 ? -23.812 0.153 -28.483 1.00 78.81 166 ASN A O 1
ATOM 1280 N N . PRO A 1 167 ? -25.528 -0.246 -27.076 1.00 72.94 167 PRO A N 1
ATOM 1281 C CA . PRO A 1 167 ? -26.256 -1.093 -28.021 1.00 72.94 167 PRO A CA 1
ATOM 1282 C C . PRO A 1 167 ? -26.745 -0.321 -29.257 1.00 72.94 167 PRO A C 1
ATOM 1284 O O . PRO A 1 167 ? -26.860 -0.910 -30.325 1.00 72.94 167 PRO A O 1
ATOM 1287 N N . MET A 1 168 ? -26.970 0.996 -29.147 1.00 70.88 168 MET A N 1
ATOM 1288 C CA . MET A 1 168 ? -27.443 1.846 -30.251 1.00 70.88 168 MET A CA 1
ATOM 1289 C C . MET A 1 168 ? -26.348 2.169 -31.278 1.00 70.88 168 MET A C 1
ATOM 1291 O O . MET A 1 168 ? -26.657 2.500 -32.416 1.00 70.88 168 MET A O 1
ATOM 1295 N N . THR A 1 169 ? -25.068 2.121 -30.886 1.00 87.12 169 THR A N 1
ATOM 1296 C CA . THR A 1 169 ? -23.939 2.503 -31.764 1.00 87.12 169 THR A CA 1
ATOM 1297 C C . THR A 1 169 ? -22.908 1.395 -31.967 1.00 87.12 169 THR A C 1
ATOM 1299 O O . THR A 1 169 ? -21.928 1.594 -32.683 1.00 87.12 169 THR A O 1
ATOM 1302 N N . GLY A 1 170 ? -23.063 0.251 -31.294 1.00 87.31 170 GLY A N 1
ATOM 1303 C CA . GLY A 1 170 ? -22.114 -0.866 -31.285 1.00 87.31 170 GLY A CA 1
ATOM 1304 C C . GLY A 1 170 ? -20.782 -0.589 -30.567 1.00 87.31 170 GLY A C 1
ATOM 1305 O O . GLY A 1 170 ? -20.070 -1.532 -30.222 1.00 87.31 170 GLY A O 1
ATOM 1306 N N . LYS A 1 171 ? -20.436 0.679 -30.307 1.00 82.75 171 LYS A N 1
ATOM 1307 C CA . LYS A 1 171 ? -19.150 1.101 -29.732 1.00 82.75 171 LYS A CA 1
ATOM 1308 C C . LYS A 1 171 ? -19.085 0.839 -28.223 1.00 82.75 171 LYS A C 1
ATOM 1310 O O . LYS A 1 171 ? -20.095 0.888 -27.519 1.00 82.75 171 LYS A O 1
ATOM 1315 N N . ARG A 1 172 ? -17.877 0.580 -27.709 1.00 77.69 172 ARG A N 1
ATOM 1316 C CA . ARG A 1 172 ? -17.596 0.510 -26.264 1.00 77.69 172 ARG A CA 1
ATOM 1317 C C . ARG A 1 172 ? -16.972 1.815 -25.760 1.00 77.69 172 ARG A C 1
ATOM 1319 O O . ARG A 1 172 ? -16.229 2.455 -26.499 1.00 77.69 172 ARG A O 1
ATOM 1326 N N . PHE A 1 173 ? -17.268 2.197 -24.519 1.00 80.31 173 PHE A N 1
ATOM 1327 C CA . PHE A 1 173 ? -16.835 3.452 -23.895 1.00 80.31 173 PHE A CA 1
ATOM 1328 C C . PHE A 1 173 ? -16.627 3.315 -22.371 1.00 80.31 173 PHE A C 1
ATOM 1330 O O . PHE A 1 173 ? -16.966 2.294 -21.769 1.00 80.31 173 PHE A O 1
ATOM 1337 N N . GLY A 1 174 ? -16.062 4.354 -21.748 1.00 75.19 174 GLY A N 1
ATOM 1338 C CA . GLY A 1 174 ? -15.730 4.392 -20.318 1.00 75.19 174 GLY A CA 1
ATOM 1339 C C . GLY A 1 174 ? -14.363 3.789 -19.975 1.00 75.19 174 GLY A C 1
ATOM 1340 O O . GLY A 1 174 ? -13.604 3.388 -20.855 1.00 75.19 174 GLY A O 1
ATOM 1341 N N . LEU A 1 175 ? -14.041 3.747 -18.678 1.00 66.56 175 LEU A N 1
ATOM 1342 C CA . LEU A 1 175 ? -12.773 3.198 -18.181 1.00 66.56 175 LEU A CA 1
ATOM 1343 C C . LEU A 1 175 ? -12.639 1.688 -18.483 1.00 66.56 175 LEU A C 1
ATOM 1345 O O . LEU A 1 175 ? -13.653 1.011 -18.675 1.00 66.56 175 LEU A O 1
ATOM 1349 N N . PRO A 1 176 ? -11.415 1.128 -18.530 1.00 70.44 176 PRO A N 1
ATOM 1350 C CA . PRO A 1 176 ? -11.215 -0.284 -18.848 1.00 70.44 176 PRO A CA 1
ATOM 1351 C C . PRO A 1 176 ? -11.696 -1.192 -17.708 1.00 70.44 176 PRO A C 1
ATOM 1353 O O . PRO A 1 176 ? -11.282 -1.012 -16.561 1.00 70.44 176 PRO A O 1
ATOM 1356 N N . ASN A 1 177 ? -12.546 -2.184 -18.006 1.00 72.62 177 ASN A N 1
ATOM 1357 C CA . ASN A 1 177 ? -13.082 -3.070 -16.970 1.00 72.62 177 ASN A CA 1
ATOM 1358 C C . ASN A 1 177 ? -12.288 -4.379 -16.839 1.00 72.62 177 ASN A C 1
ATOM 1360 O O . ASN A 1 177 ? -12.556 -5.366 -17.524 1.00 72.62 177 ASN A O 1
ATOM 1364 N N . TYR A 1 178 ? -11.370 -4.407 -15.875 1.00 68.75 178 TYR A N 1
ATOM 1365 C CA . TYR A 1 178 ? -10.575 -5.586 -15.521 1.00 68.75 178 TYR A CA 1
ATOM 1366 C C . TYR A 1 178 ? -11.381 -6.735 -14.875 1.00 68.75 178 TYR A C 1
ATOM 1368 O O . TYR A 1 178 ? -10.815 -7.806 -14.656 1.00 68.75 178 TYR A O 1
ATOM 1376 N N . SER A 1 179 ? -12.676 -6.544 -14.576 1.00 68.38 179 SER A N 1
ATOM 1377 C CA . SER A 1 179 ? -13.595 -7.600 -14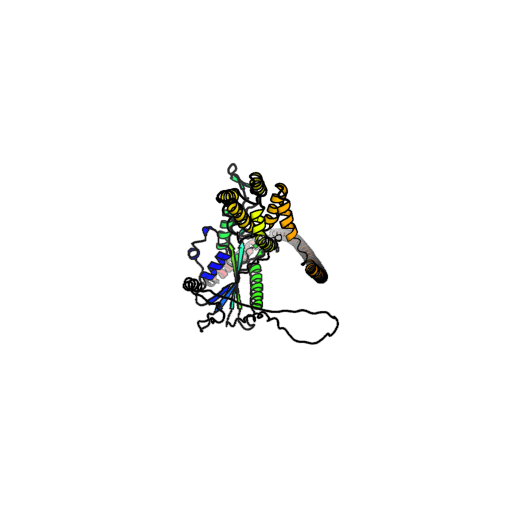.120 1.00 68.38 179 SER A CA 1
ATOM 1378 C C . SER A 1 179 ? -14.589 -8.083 -15.191 1.00 68.38 179 SER A C 1
ATOM 1380 O O . SER A 1 179 ? -15.419 -8.942 -14.891 1.00 68.38 179 SER A O 1
ATOM 1382 N N . ASP A 1 180 ? -14.505 -7.601 -16.444 1.00 73.31 180 ASP A N 1
ATOM 1383 C CA . ASP A 1 180 ? -15.308 -8.141 -17.557 1.00 73.31 180 ASP A CA 1
ATOM 1384 C C . ASP A 1 180 ? -15.021 -9.647 -17.718 1.00 73.31 180 ASP A C 1
ATOM 1386 O O . ASP A 1 180 ? -13.881 -10.062 -17.946 1.00 73.31 180 ASP A O 1
ATOM 1390 N N . LYS A 1 181 ? -16.069 -10.477 -17.621 1.00 70.00 181 LYS A N 1
ATOM 1391 C CA . LYS A 1 181 ? -15.984 -11.937 -17.768 1.00 70.00 181 LYS A CA 1
ATOM 1392 C C . LYS A 1 181 ? -15.331 -12.337 -19.095 1.00 70.00 181 LYS A C 1
ATOM 1394 O O . LYS A 1 181 ? -14.579 -13.309 -19.121 1.00 70.00 181 LYS A O 1
ATOM 1399 N N . ALA A 1 182 ? -15.572 -11.589 -20.175 1.00 71.69 182 ALA A N 1
ATOM 1400 C CA . ALA A 1 182 ? -14.950 -11.853 -21.471 1.00 71.69 182 ALA A CA 1
ATOM 1401 C C . ALA A 1 182 ? -13.437 -11.573 -21.445 1.00 71.69 182 ALA A C 1
ATOM 1403 O O . ALA A 1 182 ? -12.657 -12.398 -21.914 1.00 71.69 182 ALA A O 1
ATOM 1404 N N . TYR A 1 183 ? -13.014 -10.456 -20.841 1.00 74.44 183 TYR A N 1
ATOM 1405 C CA . TYR A 1 183 ? -11.596 -10.121 -20.657 1.00 74.44 183 TYR A CA 1
ATOM 1406 C C . TYR A 1 183 ? -10.878 -11.159 -19.781 1.00 74.44 183 TYR A C 1
ATOM 1408 O O . TYR A 1 183 ? -9.795 -11.629 -20.134 1.00 74.44 183 TYR A O 1
ATOM 1416 N N . LEU A 1 184 ? -11.489 -11.562 -18.664 1.00 71.50 184 LEU A N 1
ATOM 1417 C CA . LEU A 1 184 ? -10.926 -12.564 -17.757 1.00 71.50 184 LEU A CA 1
ATOM 1418 C C . LEU A 1 184 ? -10.795 -13.943 -18.427 1.00 71.50 184 LEU A C 1
ATOM 1420 O O . LEU A 1 184 ? -9.756 -14.588 -18.283 1.00 71.50 184 LEU A O 1
ATOM 1424 N N . GLN A 1 185 ? -11.797 -14.367 -19.206 1.00 71.19 185 GLN A N 1
ATOM 1425 C CA . GLN A 1 185 ? -11.740 -15.616 -19.973 1.00 71.19 185 GLN A CA 1
ATOM 1426 C C . GLN A 1 185 ? -10.682 -15.563 -21.086 1.00 71.19 185 GLN A C 1
ATOM 1428 O O . GLN A 1 185 ? -9.956 -16.535 -21.278 1.00 71.19 185 GLN A O 1
ATOM 1433 N N . GLU A 1 186 ? -10.549 -14.442 -21.803 1.00 74.50 186 GLU A N 1
ATOM 1434 C CA . GLU A 1 186 ? -9.546 -14.300 -22.867 1.00 74.50 186 GLU A CA 1
ATOM 1435 C C . GLU A 1 186 ? -8.112 -14.349 -22.308 1.00 74.50 186 GLU A C 1
ATOM 1437 O O . GLU A 1 186 ? -7.256 -15.033 -22.871 1.00 74.50 186 GLU A O 1
ATOM 1442 N N . ASN A 1 187 ? -7.856 -13.717 -21.154 1.00 71.38 187 ASN A N 1
ATOM 1443 C CA . ASN A 1 187 ? -6.569 -13.836 -20.460 1.00 71.38 187 ASN A CA 1
ATOM 1444 C C . ASN A 1 187 ? -6.308 -15.268 -19.969 1.00 71.38 187 ASN A C 1
ATOM 1446 O O . ASN A 1 187 ? -5.204 -15.773 -20.156 1.00 71.38 187 ASN A O 1
ATOM 1450 N N . ALA A 1 188 ? -7.308 -15.946 -19.392 1.00 67.75 188 ALA A N 1
ATOM 1451 C CA . ALA A 1 188 ? -7.171 -17.341 -18.965 1.00 67.75 188 ALA A CA 1
ATOM 1452 C C . ALA A 1 188 ? -6.833 -18.272 -20.144 1.00 67.75 188 ALA A C 1
ATOM 1454 O O . ALA A 1 188 ? -5.898 -19.067 -20.053 1.00 67.75 188 ALA A O 1
ATOM 1455 N N . ASN A 1 189 ? -7.525 -18.117 -21.277 1.00 74.38 189 ASN A N 1
ATOM 1456 C CA . ASN A 1 189 ? -7.260 -18.886 -22.494 1.00 74.38 189 ASN A CA 1
ATOM 1457 C C . ASN A 1 189 ? -5.829 -18.655 -23.015 1.00 74.38 189 ASN A C 1
ATOM 1459 O O . ASN A 1 189 ? -5.166 -19.612 -23.410 1.00 74.38 189 ASN A O 1
ATOM 1463 N N . ARG A 1 190 ? -5.322 -17.411 -22.980 1.00 75.12 190 ARG A N 1
ATOM 1464 C CA . ARG A 1 190 ? -3.931 -17.118 -23.367 1.00 75.12 190 ARG A CA 1
ATOM 1465 C C . ARG A 1 190 ? -2.906 -17.700 -22.398 1.00 75.12 190 ARG A C 1
ATOM 1467 O O . ARG A 1 190 ? -1.915 -18.246 -22.860 1.00 75.12 190 ARG A O 1
ATOM 1474 N N . LEU A 1 191 ? -3.140 -17.632 -21.085 1.00 73.56 191 LEU A N 1
ATOM 1475 C CA . LEU A 1 191 ? -2.232 -18.210 -20.082 1.00 73.56 191 LEU A CA 1
ATOM 1476 C C . LEU A 1 191 ? -2.065 -19.726 -20.258 1.00 73.56 191 LEU A C 1
ATOM 1478 O O . LEU A 1 191 ? -0.957 -20.232 -20.114 1.00 73.56 191 LEU A O 1
ATOM 1482 N N . VAL A 1 192 ? -3.138 -20.435 -20.625 1.00 72.00 192 VAL A N 1
ATOM 1483 C CA . VAL A 1 192 ? -3.108 -21.878 -20.937 1.00 72.00 192 VAL A CA 1
ATOM 1484 C C . VAL A 1 192 ? -2.347 -22.185 -22.239 1.00 72.00 192 VAL A C 1
ATOM 1486 O O . VAL A 1 192 ? -1.830 -23.289 -22.392 1.00 72.00 192 VAL A O 1
ATOM 1489 N N . ALA A 1 193 ? -2.246 -21.223 -23.160 1.00 78.62 193 ALA A N 1
ATOM 1490 C CA . ALA A 1 193 ? -1.545 -21.364 -24.438 1.00 78.62 193 ALA A CA 1
ATOM 1491 C C . ALA A 1 193 ? -0.054 -20.956 -24.400 1.00 78.62 193 ALA A C 1
ATOM 1493 O O . ALA A 1 193 ? 0.642 -21.122 -25.401 1.00 78.62 193 ALA A O 1
ATOM 1494 N N . LEU A 1 194 ? 0.452 -20.417 -23.284 1.00 75.69 194 LEU A N 1
ATOM 1495 C CA . LEU A 1 194 ? 1.865 -20.043 -23.149 1.00 75.69 194 LEU A CA 1
ATOM 1496 C C . LEU A 1 194 ? 2.766 -21.262 -22.894 1.00 75.69 194 LEU A C 1
ATOM 1498 O O . LEU A 1 194 ? 2.399 -22.204 -22.192 1.00 75.69 194 LEU A O 1
ATOM 1502 N N . SER A 1 195 ? 3.999 -21.201 -23.406 1.00 83.25 195 SER A N 1
ATOM 1503 C CA . SER A 1 195 ? 5.080 -22.091 -22.969 1.00 83.25 195 SER A CA 1
ATOM 1504 C C . SER A 1 195 ? 5.451 -21.815 -21.504 1.00 83.25 195 SER A C 1
ATOM 1506 O O . SER A 1 195 ? 5.142 -20.752 -20.967 1.00 83.25 195 SER A O 1
ATOM 1508 N N . MET A 1 196 ? 6.165 -22.739 -20.851 1.00 74.19 196 MET A N 1
ATOM 1509 C CA . MET A 1 196 ? 6.628 -22.544 -19.465 1.00 74.19 196 MET A CA 1
ATOM 1510 C C . MET A 1 196 ? 7.491 -21.278 -19.309 1.00 74.19 196 MET A C 1
ATOM 1512 O O . MET A 1 196 ? 7.363 -20.550 -18.328 1.00 74.19 196 MET A O 1
ATOM 1516 N N . GLU A 1 197 ? 8.333 -20.985 -20.300 1.00 76.81 197 GLU A N 1
ATOM 1517 C CA . GLU A 1 197 ? 9.137 -19.762 -20.365 1.00 76.81 197 GLU A CA 1
ATOM 1518 C C . GLU A 1 197 ? 8.267 -18.513 -20.572 1.00 76.81 197 GLU A C 1
ATOM 1520 O O . GLU A 1 197 ? 8.402 -17.532 -19.840 1.00 76.81 197 GLU A O 1
ATOM 1525 N N . GLY A 1 198 ? 7.316 -18.565 -21.513 1.00 78.06 198 GLY A N 1
ATOM 1526 C CA . GLY A 1 198 ? 6.358 -17.483 -21.738 1.00 78.06 198 GLY A CA 1
ATOM 1527 C C . GLY A 1 198 ? 5.519 -17.181 -20.495 1.00 78.06 198 GLY A C 1
ATOM 1528 O O . GLY A 1 198 ? 5.263 -16.016 -20.203 1.00 78.06 198 GLY A O 1
ATOM 1529 N N . LEU A 1 199 ? 5.153 -18.215 -19.729 1.00 76.25 199 LEU A N 1
ATOM 1530 C CA . LEU A 1 199 ? 4.438 -18.102 -18.462 1.00 76.25 199 LEU A CA 1
ATOM 1531 C C . LEU A 1 199 ? 5.313 -17.456 -17.374 1.00 76.25 199 LEU A C 1
ATOM 1533 O O . LEU A 1 199 ? 4.874 -16.496 -16.745 1.00 76.25 199 LEU A O 1
ATOM 1537 N N . LEU A 1 200 ? 6.562 -17.906 -17.192 1.00 76.25 200 LEU A N 1
ATOM 1538 C CA . LEU A 1 200 ? 7.503 -17.297 -16.236 1.00 76.25 200 LEU A CA 1
ATOM 1539 C C . LEU A 1 200 ? 7.728 -15.795 -16.497 1.00 76.25 200 LEU A C 1
ATOM 1541 O O . LEU A 1 200 ? 7.853 -15.018 -15.547 1.00 76.25 200 LEU A O 1
ATOM 1545 N N . ASN A 1 201 ? 7.708 -15.399 -17.772 1.00 81.12 201 ASN A N 1
ATOM 1546 C CA . ASN A 1 201 ? 7.881 -14.025 -18.241 1.00 81.12 201 ASN A CA 1
ATOM 1547 C C . ASN A 1 201 ? 6.580 -13.189 -18.294 1.00 81.12 201 ASN A C 1
ATOM 1549 O O . ASN A 1 201 ? 6.631 -12.024 -18.704 1.00 81.12 201 ASN A O 1
ATOM 1553 N N . VAL A 1 202 ? 5.419 -13.717 -17.869 1.00 81.12 202 VAL A N 1
ATOM 1554 C CA . VAL A 1 202 ? 4.183 -12.916 -17.758 1.00 81.12 202 VAL A CA 1
ATOM 1555 C C . VAL A 1 202 ? 4.400 -11.780 -16.764 1.00 81.12 202 VAL A C 1
ATOM 1557 O O . VAL A 1 202 ? 4.841 -12.003 -15.638 1.00 81.12 202 VAL A O 1
ATOM 1560 N N . LYS A 1 203 ? 4.052 -10.562 -17.188 1.00 79.75 203 LYS A N 1
ATOM 1561 C CA . LYS A 1 203 ? 4.166 -9.331 -16.400 1.00 79.75 203 LYS A CA 1
ATOM 1562 C C . LYS A 1 203 ? 2.833 -8.986 -15.733 1.00 79.75 203 LYS A C 1
ATOM 1564 O O . LYS A 1 203 ? 1.787 -9.005 -16.383 1.00 79.75 203 LYS A O 1
ATOM 1569 N N . PHE A 1 204 ? 2.875 -8.611 -14.460 1.00 76.12 204 PHE A N 1
ATOM 1570 C CA . PHE A 1 204 ? 1.731 -8.175 -13.657 1.00 76.12 204 PHE A CA 1
ATOM 1571 C C . PHE A 1 204 ? 1.972 -6.768 -13.133 1.00 76.12 204 PHE A C 1
ATOM 1573 O O . PHE A 1 204 ? 3.119 -6.380 -12.928 1.00 76.12 204 PHE A O 1
ATOM 1580 N N . HIS A 1 205 ? 0.898 -6.024 -12.882 1.00 67.25 205 HIS A N 1
ATOM 1581 C CA . HIS A 1 205 ? 0.992 -4.749 -12.179 1.00 67.25 205 HIS A CA 1
ATOM 1582 C C . HIS A 1 205 ? 0.695 -4.939 -10.686 1.00 67.25 205 HIS A C 1
ATOM 1584 O O . HIS A 1 205 ? -0.458 -5.077 -10.282 1.00 67.25 205 HIS A O 1
ATOM 1590 N N . ASP A 1 206 ? 1.747 -4.934 -9.876 1.00 69.12 206 ASP A N 1
ATOM 1591 C CA . ASP A 1 206 ? 1.687 -4.775 -8.426 1.00 69.12 206 ASP A CA 1
ATOM 1592 C C . ASP A 1 206 ? 1.451 -3.285 -8.107 1.00 69.12 206 ASP A C 1
ATOM 1594 O O . ASP A 1 206 ? 1.988 -2.406 -8.786 1.00 69.12 206 ASP A O 1
ATOM 1598 N N . LEU A 1 207 ? 0.614 -2.971 -7.115 1.00 59.25 207 LEU A N 1
ATOM 1599 C CA . LEU A 1 207 ? 0.316 -1.578 -6.742 1.00 59.25 207 LEU A CA 1
ATOM 1600 C C . LEU A 1 207 ? 1.467 -0.906 -5.978 1.00 59.25 207 LEU A C 1
ATOM 1602 O O . LEU A 1 207 ? 1.563 0.315 -5.975 1.00 59.25 207 LEU A O 1
ATOM 1606 N N . THR A 1 208 ? 2.330 -1.699 -5.342 1.00 62.94 208 THR A N 1
ATOM 1607 C CA . THR A 1 208 ? 3.449 -1.236 -4.506 1.00 62.94 208 THR A CA 1
ATOM 1608 C C . THR A 1 208 ? 4.799 -1.342 -5.210 1.00 62.94 208 THR A C 1
ATOM 1610 O O . THR A 1 208 ? 5.702 -0.566 -4.917 1.00 62.94 208 THR A O 1
ATOM 1613 N N . ARG A 1 209 ? 4.944 -2.288 -6.149 1.00 64.00 209 ARG A N 1
ATOM 1614 C CA . ARG A 1 209 ? 6.218 -2.595 -6.831 1.00 64.00 209 ARG A CA 1
ATOM 1615 C C . ARG A 1 209 ? 6.221 -2.324 -8.337 1.00 64.00 209 ARG A C 1
ATOM 1617 O O . ARG A 1 209 ? 7.222 -2.580 -8.999 1.00 64.00 209 ARG A O 1
ATOM 1624 N N . GLY A 1 210 ? 5.118 -1.831 -8.900 1.00 80.19 210 GLY A N 1
ATOM 1625 C CA . GLY A 1 210 ? 5.004 -1.601 -10.339 1.00 80.19 210 GLY A CA 1
ATOM 1626 C C . GLY A 1 210 ? 4.929 -2.911 -11.127 1.00 80.19 210 GLY A C 1
ATOM 1627 O O . GLY A 1 210 ? 4.101 -3.770 -10.830 1.00 80.19 210 GLY A O 1
ATOM 1628 N N . ILE A 1 211 ? 5.747 -3.065 -12.170 1.00 77.12 211 ILE A N 1
ATOM 1629 C CA . ILE A 1 211 ? 5.666 -4.225 -13.068 1.00 77.12 211 ILE A CA 1
ATOM 1630 C C . ILE A 1 211 ? 6.610 -5.342 -12.602 1.00 77.12 211 ILE A C 1
ATOM 1632 O O . ILE A 1 211 ? 7.824 -5.192 -12.684 1.00 77.12 211 ILE A O 1
ATOM 1636 N N . ILE A 1 212 ? 6.038 -6.477 -12.190 1.00 79.06 212 ILE A N 1
ATOM 1637 C CA . ILE A 1 212 ? 6.756 -7.685 -11.734 1.00 79.06 212 ILE A CA 1
ATOM 1638 C C . ILE A 1 212 ? 6.440 -8.894 -12.630 1.00 79.06 212 ILE A C 1
ATOM 1640 O O . ILE A 1 212 ? 5.394 -8.920 -13.280 1.00 79.06 212 ILE A O 1
ATOM 1644 N N . THR A 1 213 ? 7.299 -9.913 -12.656 1.00 83.56 213 THR A N 1
ATOM 1645 C CA . THR A 1 213 ? 7.081 -11.183 -13.384 1.00 83.56 213 THR A CA 1
ATOM 1646 C C . THR A 1 213 ? 6.682 -12.346 -12.463 1.00 83.56 213 THR A C 1
ATOM 1648 O O . THR A 1 213 ? 6.788 -12.246 -11.235 1.00 83.56 213 THR A O 1
ATOM 1651 N N . ILE A 1 214 ? 6.263 -13.494 -13.028 1.00 76.50 214 ILE A N 1
ATOM 1652 C CA . ILE A 1 214 ? 6.157 -14.739 -12.234 1.00 76.50 214 ILE A CA 1
ATOM 1653 C C . ILE A 1 214 ? 7.539 -15.142 -11.711 1.00 76.50 214 ILE A C 1
ATOM 1655 O O . ILE A 1 214 ? 7.635 -15.622 -10.583 1.00 76.50 214 ILE A O 1
ATOM 1659 N N . MET A 1 215 ? 8.610 -14.948 -12.491 1.00 78.75 215 MET A N 1
ATOM 1660 C CA . MET A 1 215 ? 9.965 -15.303 -12.064 1.00 78.75 215 MET A CA 1
ATOM 1661 C C . MET A 1 215 ? 10.395 -14.537 -10.803 1.00 78.75 215 MET A C 1
ATOM 1663 O O . MET A 1 215 ? 10.879 -15.166 -9.861 1.00 78.75 215 MET A O 1
ATOM 1667 N N . ASP A 1 216 ? 10.130 -13.231 -10.733 1.00 79.75 216 ASP A N 1
ATOM 1668 C CA . ASP A 1 216 ? 10.402 -12.416 -9.539 1.00 79.75 216 ASP A CA 1
ATOM 1669 C C . ASP A 1 216 ? 9.592 -12.927 -8.342 1.00 79.75 216 ASP A C 1
ATOM 1671 O O . ASP A 1 216 ? 10.133 -13.187 -7.263 1.00 79.75 216 ASP A O 1
ATOM 1675 N N . LYS A 1 217 ? 8.286 -13.164 -8.544 1.00 75.62 217 LYS A N 1
ATOM 1676 C CA . LYS A 1 217 ? 7.409 -13.638 -7.467 1.00 75.62 217 LYS A CA 1
ATOM 1677 C C . LYS A 1 217 ? 7.769 -15.051 -6.996 1.00 75.62 217 LYS A C 1
ATOM 1679 O O . LYS A 1 217 ? 7.643 -15.342 -5.811 1.00 75.62 217 LYS A O 1
ATOM 1684 N N . ARG A 1 218 ? 8.285 -15.913 -7.878 1.00 74.12 218 ARG A N 1
ATOM 1685 C CA . ARG A 1 218 ? 8.837 -17.232 -7.526 1.00 74.12 218 ARG A CA 1
ATOM 1686 C C . ARG A 1 218 ? 10.054 -17.100 -6.606 1.00 74.12 218 ARG A C 1
ATOM 1688 O O . ARG A 1 218 ? 10.160 -17.877 -5.661 1.00 74.12 218 ARG A O 1
ATOM 1695 N N . GLN A 1 219 ? 10.950 -16.140 -6.853 1.00 76.62 219 GLN A N 1
ATOM 1696 C CA . GLN A 1 219 ? 12.101 -15.899 -5.974 1.00 76.62 219 GLN A CA 1
ATOM 1697 C C . GLN A 1 219 ? 11.673 -15.354 -4.604 1.00 76.62 219 GLN A C 1
ATOM 1699 O O . GLN A 1 219 ? 12.176 -15.822 -3.585 1.00 76.62 219 GLN A O 1
ATOM 1704 N N . ASP A 1 220 ? 10.724 -14.415 -4.566 1.00 78.75 220 ASP A N 1
ATOM 1705 C CA . ASP A 1 220 ? 10.126 -13.914 -3.318 1.00 78.75 220 ASP A CA 1
ATOM 1706 C C . ASP A 1 220 ? 9.515 -15.041 -2.478 1.00 78.75 220 ASP A C 1
ATOM 1708 O O . ASP A 1 220 ? 9.770 -15.135 -1.278 1.00 78.75 220 ASP A O 1
ATOM 1712 N N . VAL A 1 221 ? 8.719 -15.909 -3.108 1.00 70.31 221 VAL A N 1
ATOM 1713 C CA . VAL A 1 221 ? 8.064 -17.031 -2.424 1.00 70.31 221 VAL A CA 1
ATOM 1714 C C . VAL A 1 221 ? 9.086 -18.044 -1.923 1.00 70.31 221 VAL A C 1
ATOM 1716 O O . VAL A 1 221 ? 8.963 -18.510 -0.796 1.00 70.31 221 VAL A O 1
ATOM 1719 N N . LEU A 1 222 ? 10.129 -18.340 -2.704 1.00 70.88 222 LEU A N 1
ATOM 1720 C CA . LEU A 1 222 ? 11.217 -19.213 -2.263 1.00 70.88 222 LEU A CA 1
ATOM 1721 C C . LEU A 1 222 ? 11.947 -18.635 -1.038 1.00 70.88 222 LEU A C 1
ATOM 1723 O O . LEU A 1 222 ? 12.197 -19.363 -0.081 1.00 70.88 222 LEU A O 1
ATOM 1727 N N . LYS A 1 223 ? 12.235 -17.325 -1.024 1.00 79.56 223 LYS A N 1
ATOM 1728 C CA . LYS A 1 223 ? 12.808 -16.638 0.149 1.00 79.56 223 LYS A CA 1
ATOM 1729 C C . LYS A 1 223 ? 11.869 -16.728 1.357 1.00 79.56 223 LYS A C 1
ATOM 1731 O O . LYS A 1 223 ? 12.306 -17.121 2.434 1.00 79.56 223 LYS A O 1
ATOM 1736 N N . SER A 1 224 ? 10.584 -16.419 1.169 1.00 77.19 224 SER A N 1
ATOM 1737 C CA . SER A 1 224 ? 9.568 -16.435 2.230 1.00 77.19 224 SER A CA 1
ATOM 1738 C C . SER A 1 224 ? 9.382 -17.829 2.841 1.00 77.19 224 SER A C 1
ATOM 1740 O O . SER A 1 224 ? 9.435 -17.963 4.064 1.00 77.19 224 SER A O 1
ATOM 1742 N N . ALA A 1 225 ? 9.281 -18.868 2.007 1.00 69.50 225 ALA A N 1
ATOM 1743 C CA . ALA A 1 225 ? 9.198 -20.262 2.433 1.00 69.50 225 ALA A CA 1
ATOM 1744 C C . ALA A 1 225 ? 10.449 -20.694 3.221 1.00 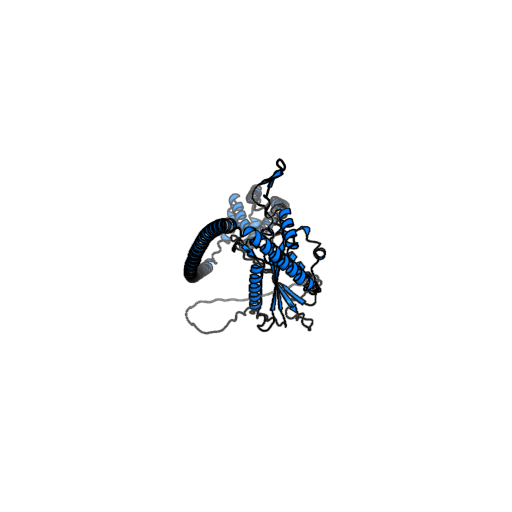69.50 225 ALA A C 1
ATOM 1746 O O . ALA A 1 225 ? 10.332 -21.279 4.297 1.00 69.50 225 ALA A O 1
ATOM 1747 N N . THR A 1 226 ? 11.652 -20.332 2.759 1.00 71.50 226 THR A N 1
ATOM 1748 C CA . THR A 1 226 ? 12.893 -20.578 3.514 1.00 71.50 226 THR A CA 1
ATOM 1749 C C . THR A 1 226 ? 12.870 -19.880 4.878 1.00 71.50 226 THR A C 1
ATOM 1751 O O . THR A 1 226 ? 13.200 -20.506 5.886 1.00 71.50 226 THR A O 1
ATOM 1754 N N . THR A 1 227 ? 12.428 -18.619 4.962 1.00 79.62 227 THR A N 1
ATOM 1755 C CA . THR A 1 227 ? 12.280 -17.908 6.245 1.00 79.62 227 THR A CA 1
ATOM 1756 C C . THR A 1 227 ? 11.240 -18.564 7.161 1.00 79.62 227 THR A C 1
ATOM 1758 O O . THR A 1 227 ? 11.469 -18.661 8.365 1.00 79.62 227 THR A O 1
ATOM 1761 N N . GLN A 1 228 ? 10.117 -19.050 6.625 1.00 75.69 228 GLN A N 1
ATOM 1762 C CA . GLN A 1 228 ? 9.104 -19.776 7.400 1.00 75.69 228 GLN A CA 1
ATOM 1763 C C . GLN A 1 228 ? 9.633 -21.107 7.944 1.00 75.69 228 GLN A C 1
ATOM 1765 O O . GLN A 1 228 ? 9.424 -21.394 9.119 1.00 75.69 228 GLN A O 1
ATOM 1770 N N . ALA A 1 229 ? 10.379 -21.881 7.152 1.00 70.38 229 ALA A N 1
ATOM 1771 C CA . ALA A 1 229 ? 10.995 -23.125 7.618 1.00 70.38 229 ALA A CA 1
ATOM 1772 C C . ALA A 1 229 ? 11.955 -22.898 8.804 1.00 70.38 229 ALA A C 1
ATOM 1774 O O . ALA A 1 229 ? 11.946 -23.669 9.762 1.00 70.38 229 ALA A O 1
ATOM 1775 N N . HIS A 1 230 ? 12.703 -21.786 8.794 1.00 73.56 230 HIS A N 1
ATOM 1776 C CA . HIS A 1 230 ? 13.527 -21.369 9.934 1.00 73.56 230 HIS A CA 1
ATOM 1777 C C . HIS A 1 230 ? 12.678 -20.957 11.154 1.00 73.56 230 HIS A C 1
ATOM 1779 O O . HIS A 1 230 ? 13.021 -21.312 12.280 1.00 73.56 230 HIS A O 1
ATOM 1785 N N . LYS A 1 231 ? 11.551 -20.248 10.959 1.00 79.50 231 LYS A N 1
ATOM 1786 C CA . LYS A 1 231 ? 10.614 -19.909 12.052 1.00 79.50 231 LYS A CA 1
ATOM 1787 C C . LYS A 1 231 ? 9.985 -21.149 12.697 1.00 79.50 231 LYS A C 1
ATOM 1789 O O . LYS A 1 231 ? 9.806 -21.165 13.910 1.00 79.50 231 LYS A O 1
ATOM 1794 N N . LEU A 1 232 ? 9.692 -22.180 11.903 1.00 75.50 232 LEU A N 1
ATOM 1795 C CA . LEU A 1 232 ? 9.129 -23.461 12.350 1.00 75.50 232 LEU A CA 1
ATOM 1796 C C . LEU A 1 232 ? 10.142 -24.370 13.073 1.00 75.50 232 LEU A C 1
ATOM 1798 O O . LEU A 1 232 ? 9.786 -25.487 13.436 1.00 75.50 232 LEU A O 1
ATOM 1802 N N . LYS A 1 233 ? 11.389 -23.917 13.282 1.00 80.62 233 LYS A N 1
ATOM 1803 C CA . LYS A 1 233 ? 12.456 -24.659 13.982 1.00 80.62 233 LYS A CA 1
ATOM 1804 C C . LYS A 1 233 ? 12.694 -26.075 13.439 1.00 80.62 233 LYS A C 1
ATOM 1806 O O . LYS A 1 233 ? 13.066 -26.981 14.180 1.00 80.62 233 LYS A O 1
ATOM 1811 N N . VAL A 1 234 ? 12.526 -26.252 12.128 1.00 78.25 234 VAL A N 1
ATOM 1812 C CA . VAL A 1 234 ? 13.028 -27.437 11.422 1.00 78.25 234 VAL A CA 1
ATOM 1813 C C . VAL A 1 234 ? 14.545 -27.510 11.637 1.00 78.25 234 VAL A C 1
ATOM 1815 O O . VAL A 1 234 ? 15.222 -26.477 11.577 1.00 78.25 234 VAL A O 1
ATOM 1818 N N . ARG A 1 235 ? 15.089 -28.700 11.929 1.00 77.50 235 ARG A N 1
ATOM 1819 C CA . ARG A 1 235 ? 16.528 -28.841 12.201 1.00 77.50 235 ARG A CA 1
ATOM 1820 C C . ARG A 1 235 ? 17.363 -28.472 10.971 1.00 77.50 235 ARG A C 1
ATOM 1822 O O . ARG A 1 235 ? 16.930 -28.632 9.833 1.00 77.50 235 ARG A O 1
ATOM 1829 N N . LYS A 1 236 ? 18.572 -27.951 11.210 1.00 75.81 236 LYS A N 1
ATOM 1830 C CA . LYS A 1 236 ? 19.451 -27.377 10.168 1.00 75.81 236 LYS A CA 1
ATOM 1831 C C . LYS A 1 236 ? 19.961 -28.401 9.144 1.00 75.81 236 LYS A C 1
ATOM 1833 O O . LYS A 1 236 ? 20.415 -28.006 8.076 1.00 75.81 236 LYS A O 1
ATOM 1838 N N . ASP A 1 237 ? 19.924 -29.679 9.495 1.00 81.94 237 ASP A N 1
ATOM 1839 C CA . ASP A 1 237 ? 20.294 -30.842 8.689 1.00 81.94 237 ASP A CA 1
ATOM 1840 C C . ASP A 1 237 ? 19.104 -31.460 7.931 1.00 81.94 237 ASP A C 1
ATOM 1842 O O . ASP A 1 237 ? 19.309 -32.157 6.937 1.00 81.94 237 ASP A O 1
ATOM 1846 N N . THR A 1 238 ? 17.861 -31.178 8.338 1.00 81.25 238 THR A N 1
ATOM 1847 C CA . THR A 1 238 ? 16.659 -31.673 7.655 1.00 81.25 238 THR A CA 1
ATOM 1848 C C . THR A 1 238 ? 16.484 -30.996 6.284 1.00 81.25 238 THR A C 1
ATOM 1850 O O . THR A 1 238 ? 16.345 -29.771 6.216 1.00 81.25 238 THR A O 1
ATOM 1853 N N . PRO A 1 239 ? 16.406 -31.750 5.170 1.00 78.06 239 PRO A N 1
ATOM 1854 C CA . PRO A 1 239 ? 16.188 -31.171 3.849 1.00 78.06 239 PRO A CA 1
ATOM 1855 C C . PRO A 1 239 ? 14.766 -30.603 3.712 1.00 78.06 239 PRO A C 1
ATOM 1857 O O . PRO A 1 239 ? 13.768 -31.322 3.836 1.00 78.06 239 PRO A O 1
ATOM 1860 N N . VAL A 1 240 ? 14.686 -29.301 3.416 1.00 75.88 240 VAL A N 1
ATOM 1861 C CA . VAL A 1 240 ? 13.433 -28.568 3.184 1.00 75.88 240 VAL A CA 1
ATOM 1862 C C . VAL A 1 240 ? 13.230 -28.315 1.690 1.00 75.88 240 VAL A C 1
ATOM 1864 O O . VAL A 1 240 ? 13.994 -27.590 1.055 1.00 75.88 240 VAL A O 1
ATOM 1867 N N . TYR A 1 241 ? 12.149 -28.857 1.135 1.00 76.81 241 TYR A N 1
ATOM 1868 C CA . TYR A 1 241 ? 11.758 -28.676 -0.260 1.00 76.81 241 TYR A CA 1
ATOM 1869 C C . TYR A 1 241 ? 10.636 -27.637 -0.369 1.00 76.81 241 TYR A C 1
ATOM 1871 O O . TYR A 1 241 ? 9.465 -27.931 -0.115 1.00 76.81 241 TYR A O 1
ATOM 1879 N N . ALA A 1 242 ? 10.994 -26.409 -0.745 1.00 70.69 242 ALA A N 1
ATOM 1880 C CA . ALA A 1 242 ? 10.053 -25.303 -0.911 1.00 70.69 242 ALA A CA 1
ATOM 1881 C C . ALA A 1 242 ? 9.463 -25.250 -2.335 1.00 70.69 242 ALA A C 1
ATOM 1883 O O . ALA A 1 242 ? 10.196 -25.136 -3.320 1.00 70.69 242 ALA A O 1
ATOM 1884 N N . PHE A 1 243 ? 8.132 -25.263 -2.446 1.00 69.50 243 PHE A N 1
ATOM 1885 C CA . PHE A 1 243 ? 7.402 -25.156 -3.712 1.00 69.50 243 PHE A CA 1
ATOM 1886 C C . PHE A 1 243 ? 6.505 -23.914 -3.736 1.00 69.50 243 PHE A C 1
ATOM 1888 O O . PHE A 1 243 ? 5.598 -23.762 -2.921 1.00 69.50 243 PHE A O 1
ATOM 1895 N N . ALA A 1 244 ? 6.726 -23.050 -4.727 1.00 64.25 244 ALA A N 1
ATOM 1896 C CA . ALA A 1 244 ? 5.865 -21.910 -5.021 1.00 64.25 244 ALA A CA 1
ATOM 1897 C C . ALA A 1 244 ? 4.771 -22.324 -6.017 1.00 64.25 244 ALA A C 1
ATOM 1899 O O . ALA A 1 244 ? 5.065 -22.550 -7.193 1.00 64.25 244 ALA A O 1
ATOM 1900 N N . VAL A 1 245 ? 3.511 -22.396 -5.579 1.00 68.19 245 VAL A N 1
ATOM 1901 C CA . VAL A 1 245 ? 2.370 -22.616 -6.485 1.00 68.19 245 VAL A CA 1
ATOM 1902 C C . VAL A 1 245 ? 1.728 -21.266 -6.779 1.00 68.19 245 VAL A C 1
ATOM 1904 O O . VAL A 1 245 ? 0.939 -20.748 -5.990 1.00 68.19 245 VAL A O 1
ATOM 1907 N N . VAL A 1 246 ? 2.089 -20.691 -7.927 1.00 64.06 246 VAL A N 1
ATOM 1908 C CA . VAL A 1 246 ? 1.501 -19.442 -8.425 1.00 64.06 246 VAL A CA 1
ATOM 1909 C C . VAL A 1 246 ? 0.246 -19.772 -9.228 1.00 64.06 246 VAL A C 1
ATOM 1911 O O . VAL A 1 246 ? 0.321 -20.153 -10.396 1.00 64.06 246 VAL A O 1
ATOM 1914 N N . ALA A 1 247 ? -0.917 -19.632 -8.600 1.00 65.88 247 ALA A N 1
ATOM 1915 C CA . ALA A 1 247 ? -2.201 -19.756 -9.274 1.00 65.88 247 ALA A CA 1
ATOM 1916 C C . ALA A 1 247 ? -2.614 -18.402 -9.858 1.00 65.88 247 ALA A C 1
ATOM 1918 O O . ALA A 1 247 ? -2.693 -17.409 -9.132 1.00 65.88 247 ALA A O 1
ATOM 1919 N N . ILE A 1 248 ? -2.925 -18.371 -11.155 1.00 63.34 248 ILE A N 1
ATOM 1920 C CA . ILE A 1 248 ? -3.545 -17.212 -11.801 1.00 63.34 248 ILE A CA 1
ATOM 1921 C C . ILE A 1 248 ? -4.997 -17.562 -12.100 1.00 63.34 248 ILE A C 1
ATOM 1923 O O . ILE A 1 248 ? -5.278 -18.539 -12.792 1.00 63.34 248 ILE A O 1
ATOM 1927 N N . GLY A 1 249 ? -5.922 -16.756 -11.594 1.00 59.66 249 GLY A N 1
ATOM 1928 C CA . GLY A 1 249 ? -7.347 -16.939 -11.839 1.00 59.66 249 GLY A CA 1
ATOM 1929 C C . GLY A 1 249 ? -8.106 -15.623 -11.734 1.00 59.66 249 GLY A C 1
ATOM 1930 O O . GLY A 1 249 ? -7.568 -14.636 -11.227 1.00 59.66 249 GLY A O 1
ATOM 1931 N N . PRO A 1 250 ? -9.353 -15.558 -12.218 1.00 52.66 250 PRO A N 1
ATOM 1932 C CA . PRO A 1 250 ? -10.192 -14.407 -11.944 1.00 52.66 250 PRO A CA 1
ATOM 1933 C C . PRO A 1 250 ? -10.430 -14.309 -10.431 1.00 52.66 250 PRO A C 1
ATOM 1935 O O . PRO A 1 250 ? -11.093 -15.179 -9.863 1.00 52.66 250 PRO A O 1
ATOM 1938 N N . ARG A 1 251 ? -9.985 -13.214 -9.788 1.00 50.00 251 ARG A N 1
ATOM 1939 C CA . ARG A 1 251 ? -10.651 -12.728 -8.566 1.00 50.00 251 ARG A CA 1
ATOM 1940 C C . ARG A 1 251 ? -12.065 -12.390 -9.030 1.00 50.00 251 ARG A C 1
ATOM 1942 O O . ARG A 1 251 ? -12.301 -11.297 -9.539 1.00 50.00 251 ARG A O 1
ATOM 1949 N N . VAL A 1 252 ? -12.973 -13.367 -8.945 1.00 43.94 252 VAL A N 1
ATOM 1950 C CA . VAL A 1 252 ? -14.410 -13.129 -9.061 1.00 43.94 252 VAL A CA 1
ATOM 1951 C C . VAL A 1 252 ? -14.678 -12.078 -8.007 1.00 43.94 252 VAL A C 1
ATOM 1953 O O . VAL A 1 252 ? -14.536 -12.338 -6.811 1.00 43.94 252 VAL A O 1
ATOM 1956 N N . ALA A 1 253 ? -14.917 -10.850 -8.465 1.00 36.25 253 ALA A N 1
ATOM 1957 C CA . ALA A 1 253 ? -15.247 -9.765 -7.572 1.00 36.25 253 ALA A CA 1
ATOM 1958 C C . ALA A 1 253 ? -16.446 -10.248 -6.760 1.00 36.25 253 ALA A C 1
ATOM 1960 O O . ALA A 1 253 ? -17.431 -10.698 -7.351 1.00 36.25 253 ALA A O 1
ATOM 1961 N N . GLN A 1 254 ? -16.352 -10.195 -5.428 1.00 37.91 254 GLN A N 1
ATOM 1962 C CA . GLN A 1 254 ? -17.536 -10.350 -4.595 1.00 37.91 254 GLN A CA 1
ATOM 1963 C C . GLN A 1 254 ? -18.519 -9.296 -5.084 1.00 37.91 254 GLN A C 1
ATOM 1965 O O . GLN A 1 254 ? -18.286 -8.096 -4.928 1.00 37.91 254 GLN A O 1
ATOM 1970 N N . ALA A 1 255 ? -19.556 -9.746 -5.785 1.00 31.64 255 ALA A N 1
ATOM 1971 C CA . ALA A 1 255 ? -20.496 -8.843 -6.398 1.00 31.64 255 ALA A CA 1
ATOM 1972 C C . ALA A 1 255 ? -21.243 -8.154 -5.258 1.00 31.64 255 ALA A C 1
ATOM 1974 O O . ALA A 1 255 ? -22.104 -8.758 -4.621 1.00 31.64 255 ALA A O 1
ATOM 1975 N N . LEU A 1 256 ? -20.951 -6.870 -5.033 1.00 33.94 256 LEU A N 1
ATOM 1976 C CA . LEU A 1 256 ? -21.697 -5.976 -4.133 1.00 33.94 256 LEU A CA 1
ATOM 1977 C C . LEU A 1 256 ? -23.113 -5.664 -4.686 1.00 33.94 256 LEU A C 1
ATOM 1979 O O . LEU A 1 256 ? -23.648 -4.577 -4.513 1.00 33.94 256 LEU A O 1
ATOM 1983 N N . TRP A 1 257 ? -23.688 -6.638 -5.397 1.00 33.78 257 TRP A N 1
ATOM 1984 C CA . TRP A 1 257 ? -24.843 -6.576 -6.286 1.00 33.78 257 TRP A CA 1
ATOM 1985 C C . TRP A 1 257 ? -25.700 -7.853 -6.211 1.00 33.78 257 TRP A C 1
ATOM 1987 O O . TRP A 1 257 ? -26.471 -8.149 -7.119 1.00 33.78 257 TRP A O 1
ATOM 1997 N N . THR A 1 258 ? -25.635 -8.590 -5.098 1.00 29.20 258 THR A N 1
ATOM 1998 C CA . THR A 1 258 ? -26.661 -9.579 -4.728 1.00 29.20 258 THR A CA 1
ATOM 1999 C C . THR A 1 258 ? -27.212 -9.300 -3.335 1.00 29.20 258 THR A C 1
ATOM 2001 O O . THR A 1 258 ? -26.840 -9.965 -2.381 1.00 29.20 258 THR A O 1
ATOM 2004 N N . LYS A 1 259 ? -28.158 -8.348 -3.299 1.00 34.62 259 LYS A N 1
ATOM 2005 C CA . LYS A 1 259 ? -29.223 -8.152 -2.294 1.00 34.62 259 LYS A CA 1
ATOM 2006 C C . LYS A 1 259 ? -28.783 -7.956 -0.833 1.00 34.62 259 LYS A C 1
ATOM 2008 O O . LYS A 1 259 ? -28.300 -8.876 -0.192 1.00 34.62 259 LYS A O 1
ATOM 2013 N N . LEU A 1 260 ? -29.178 -6.820 -0.244 1.00 35.31 260 LEU A N 1
ATOM 2014 C CA . LEU A 1 260 ? -29.514 -6.805 1.184 1.00 35.31 260 LEU A CA 1
ATOM 2015 C C . LEU A 1 260 ? -30.733 -7.716 1.384 1.00 35.31 260 LEU A C 1
ATOM 2017 O O . LEU A 1 260 ? -31.875 -7.304 1.163 1.00 35.31 260 LEU A O 1
ATOM 2021 N N . THR A 1 261 ? -30.507 -8.965 1.776 1.00 39.91 261 THR A N 1
ATOM 2022 C CA . THR A 1 261 ? -31.574 -9.819 2.287 1.00 39.91 261 THR A CA 1
ATOM 2023 C C . THR A 1 261 ? -31.884 -9.435 3.727 1.00 39.91 261 THR A C 1
ATOM 2025 O O . THR A 1 261 ? -31.005 -9.246 4.559 1.00 39.91 261 THR A O 1
ATOM 2028 N N . ARG A 1 262 ? -33.174 -9.365 4.071 1.00 40.06 262 ARG A N 1
ATOM 2029 C CA . ARG A 1 262 ? -33.652 -8.981 5.416 1.00 40.06 262 ARG A CA 1
ATOM 2030 C C . ARG A 1 262 ? -33.225 -9.960 6.536 1.00 40.06 262 ARG A C 1
ATOM 2032 O O . ARG A 1 262 ? -33.534 -9.723 7.698 1.00 40.06 262 ARG A O 1
ATOM 2039 N N . ALA A 1 263 ? -32.531 -11.045 6.184 1.00 38.31 263 ALA A N 1
ATOM 2040 C CA . ALA A 1 263 ? -31.987 -12.065 7.077 1.00 38.31 263 ALA A CA 1
ATOM 2041 C C . ALA A 1 263 ? -30.622 -11.692 7.690 1.00 38.31 263 ALA A C 1
ATOM 2043 O O . ALA A 1 263 ? -30.316 -12.140 8.795 1.00 38.31 263 ALA A O 1
ATOM 2044 N N . ASP A 1 264 ? -29.825 -10.842 7.034 1.00 35.38 264 ASP A N 1
ATOM 2045 C CA . ASP A 1 264 ? -28.435 -10.561 7.438 1.00 35.38 264 ASP A CA 1
ATOM 2046 C C . ASP A 1 264 ? -28.319 -9.773 8.763 1.00 35.38 264 ASP A C 1
ATOM 2048 O O . ASP A 1 264 ? -27.244 -9.652 9.343 1.00 35.38 264 ASP A O 1
ATOM 2052 N N . PHE A 1 265 ? -29.450 -9.307 9.305 1.00 40.94 265 PHE A N 1
ATOM 2053 C CA . PHE A 1 265 ? -29.559 -8.676 10.626 1.00 40.94 265 PHE A CA 1
ATOM 2054 C C . PHE A 1 265 ? -29.806 -9.661 11.790 1.00 40.94 265 PHE A C 1
ATOM 2056 O O . PHE A 1 265 ? -29.921 -9.235 12.942 1.00 40.94 265 PHE A O 1
ATOM 2063 N N . VAL A 1 266 ? -29.948 -10.966 11.517 1.00 44.16 266 VAL A N 1
ATOM 2064 C CA . VAL A 1 266 ? -30.438 -11.949 12.506 1.00 44.16 266 VAL A CA 1
ATOM 2065 C C . VAL A 1 266 ? -29.310 -12.737 13.185 1.00 44.16 266 VAL A C 1
ATOM 2067 O O . VAL A 1 266 ? -29.361 -12.940 14.398 1.00 44.16 266 VAL A O 1
ATOM 2070 N N . VAL A 1 267 ? -28.267 -13.153 12.453 1.00 42.56 267 VAL A N 1
ATOM 2071 C CA . VAL A 1 267 ? -27.297 -14.167 12.930 1.00 42.56 267 VAL A CA 1
ATOM 2072 C C . VAL A 1 267 ? -25.914 -13.588 13.261 1.00 42.56 267 VAL A C 1
ATOM 2074 O O . VAL A 1 267 ? -24.877 -14.081 12.826 1.00 42.56 267 VAL A O 1
ATOM 2077 N N . LYS A 1 268 ? -25.888 -12.564 14.120 1.00 37.47 268 LYS A N 1
ATOM 2078 C CA . LYS A 1 268 ? -24.772 -12.397 15.074 1.00 37.47 268 LYS A CA 1
ATOM 2079 C C . LYS A 1 268 ? -25.188 -11.845 16.441 1.00 37.47 268 LYS A C 1
ATOM 2081 O O . LYS A 1 268 ? -24.384 -11.248 17.148 1.00 37.47 268 LYS A O 1
ATOM 2086 N N . ARG A 1 269 ? -26.431 -12.125 16.861 1.00 43.06 269 ARG A N 1
ATOM 2087 C CA . ARG A 1 269 ? -26.852 -11.994 18.266 1.00 43.06 269 ARG A CA 1
ATOM 2088 C C . ARG A 1 269 ? -26.262 -13.120 19.130 1.00 43.06 269 ARG A C 1
ATOM 2090 O O . ARG A 1 269 ? -26.996 -13.933 19.683 1.00 43.06 269 ARG A O 1
ATOM 2097 N N . GLN A 1 270 ? -24.939 -13.119 19.311 1.00 42.72 270 GLN A N 1
ATOM 2098 C CA . GLN A 1 270 ? -24.449 -13.388 20.667 1.00 42.72 270 GLN A CA 1
ATOM 2099 C C . GLN A 1 270 ? -25.067 -12.312 21.566 1.00 42.72 270 GLN A C 1
ATOM 2101 O O . GLN A 1 270 ? -25.259 -11.179 21.117 1.00 42.72 270 GLN A O 1
ATOM 2106 N N . GLY A 1 271 ? -25.504 -12.692 22.765 1.00 50.81 271 GLY A N 1
ATOM 2107 C CA . GLY A 1 271 ? -26.363 -11.841 23.580 1.00 50.81 271 GLY A CA 1
ATOM 2108 C C . GLY A 1 271 ? -25.702 -10.501 23.882 1.00 50.81 271 GLY A C 1
ATOM 2109 O O . GLY A 1 271 ? -24.837 -10.436 24.746 1.00 50.81 271 GLY A O 1
ATOM 2110 N N . ILE A 1 272 ? -26.153 -9.432 23.216 1.00 64.56 272 ILE A N 1
ATOM 2111 C CA . ILE A 1 272 ? -25.937 -8.062 23.685 1.00 64.56 272 ILE A CA 1
ATOM 2112 C C . ILE A 1 272 ? -26.883 -7.890 24.875 1.00 64.56 272 ILE A C 1
ATOM 2114 O O . ILE A 1 272 ? -27.985 -7.353 24.745 1.00 64.56 272 ILE A O 1
ATOM 2118 N N . THR A 1 273 ? -26.493 -8.482 25.999 1.00 81.88 273 THR A N 1
ATOM 2119 C CA . THR A 1 273 ? -27.172 -8.344 27.281 1.00 81.88 273 THR A CA 1
ATOM 2120 C C . THR A 1 273 ? -26.972 -6.935 27.811 1.00 81.88 273 THR A C 1
ATOM 2122 O O . THR A 1 273 ? -26.081 -6.199 27.380 1.00 81.88 273 THR A O 1
ATOM 2125 N N . MET A 1 274 ? -27.801 -6.565 28.776 1.00 91.56 274 MET A N 1
ATOM 2126 C CA . MET A 1 274 ? -27.527 -5.414 29.614 1.00 91.56 274 MET A CA 1
ATOM 2127 C C . MET A 1 274 ? -26.215 -5.632 30.391 1.00 91.56 274 MET A C 1
ATOM 2129 O O . MET A 1 274 ? -25.803 -6.774 30.615 1.00 91.56 274 MET A O 1
ATOM 2133 N N . ASP A 1 275 ? -25.563 -4.536 30.776 1.00 89.75 275 ASP A N 1
ATOM 2134 C CA . ASP A 1 275 ? -24.346 -4.562 31.589 1.00 89.75 275 ASP A CA 1
ATOM 2135 C C . ASP A 1 275 ? -24.551 -5.366 32.896 1.00 89.75 275 ASP A C 1
ATOM 2137 O O . ASP A 1 275 ? -25.594 -5.190 33.538 1.00 89.75 275 ASP A O 1
ATOM 2141 N N . PRO A 1 276 ? -23.603 -6.230 33.318 1.00 89.19 276 PRO A N 1
ATOM 2142 C CA . PRO A 1 276 ? -23.699 -6.987 34.567 1.00 89.19 276 PRO A CA 1
ATOM 2143 C C . PRO A 1 276 ? -23.991 -6.142 35.819 1.00 89.19 276 PRO A C 1
ATOM 2145 O O . PRO A 1 276 ? -24.698 -6.625 36.706 1.00 89.19 276 PRO A O 1
ATOM 2148 N N . GLY A 1 277 ? -23.503 -4.899 35.899 1.00 89.38 277 GLY A N 1
ATOM 2149 C CA . GLY A 1 277 ? -23.801 -3.969 36.992 1.00 89.38 277 GLY A CA 1
ATOM 2150 C C . GLY A 1 277 ? -25.278 -3.571 37.013 1.00 89.38 277 GLY A C 1
ATOM 2151 O O . GLY A 1 277 ? -25.982 -3.825 37.992 1.00 89.38 277 GLY A O 1
ATOM 2152 N N . HIS A 1 278 ? -25.792 -3.061 35.891 1.00 92.44 278 HIS A N 1
ATOM 2153 C CA . HIS A 1 278 ? -27.216 -2.731 35.735 1.00 92.44 278 HIS A CA 1
ATOM 2154 C C . HIS A 1 278 ? -28.128 -3.964 35.915 1.00 92.44 278 HIS A C 1
ATOM 2156 O O . HIS A 1 278 ? -29.213 -3.863 36.488 1.00 92.44 278 HIS A O 1
ATOM 2162 N N . VAL A 1 279 ? -27.683 -5.150 35.480 1.00 93.94 279 VAL A N 1
ATOM 2163 C CA . VAL A 1 279 ? -28.382 -6.431 35.686 1.00 93.94 279 VAL A CA 1
ATOM 2164 C C . VAL A 1 279 ? -28.529 -6.761 37.173 1.00 93.94 279 VAL A C 1
ATOM 2166 O O . VAL A 1 279 ? -29.643 -7.090 37.589 1.00 93.94 279 VAL A O 1
ATOM 2169 N N . LYS A 1 280 ? -27.452 -6.639 37.966 1.00 92.94 280 LYS A N 1
ATOM 2170 C CA . LYS A 1 280 ? -27.492 -6.809 39.429 1.00 92.94 280 LYS A CA 1
ATOM 2171 C C . LYS A 1 280 ? -28.411 -5.776 40.081 1.00 92.94 280 LYS A C 1
ATOM 2173 O O . LYS A 1 280 ? -29.266 -6.151 40.877 1.00 92.94 280 LYS A O 1
ATOM 2178 N N . LEU A 1 281 ? -28.281 -4.498 39.713 1.00 91.12 281 LEU A N 1
ATOM 2179 C CA . LEU A 1 281 ? -29.068 -3.404 40.291 1.00 91.12 281 LEU A CA 1
ATOM 2180 C C . LEU A 1 281 ? -30.575 -3.607 40.063 1.00 91.12 281 LEU A C 1
ATOM 2182 O O . LEU A 1 281 ? -31.363 -3.432 40.994 1.00 91.12 281 LEU A O 1
ATOM 2186 N N . ILE A 1 282 ? -30.980 -4.054 38.868 1.00 94.38 282 ILE A N 1
ATOM 2187 C CA . ILE A 1 282 ? -32.374 -4.425 38.575 1.00 94.38 282 ILE A CA 1
ATOM 2188 C C . ILE A 1 282 ? -32.854 -5.601 39.435 1.00 94.38 282 ILE A C 1
ATOM 2190 O O . ILE A 1 282 ? -33.999 -5.580 39.886 1.00 94.38 282 ILE A O 1
ATOM 2194 N N . ASP A 1 283 ? -32.030 -6.632 39.643 1.00 94.50 283 ASP A N 1
ATOM 2195 C CA . ASP A 1 283 ? -32.434 -7.803 40.430 1.00 94.50 283 ASP A CA 1
ATOM 2196 C C . ASP A 1 283 ? -32.584 -7.466 41.918 1.00 94.50 283 ASP A C 1
ATOM 2198 O O . ASP A 1 283 ? -33.626 -7.777 42.498 1.00 94.50 283 ASP A O 1
ATOM 2202 N N . SER A 1 284 ? -31.618 -6.752 42.508 1.00 93.12 284 SER A N 1
ATOM 2203 C CA . SER A 1 284 ? -31.690 -6.279 43.899 1.00 93.12 284 SER A CA 1
ATOM 2204 C C . SER A 1 284 ? -32.917 -5.397 44.155 1.00 93.12 284 SER A C 1
ATOM 2206 O O . SER A 1 284 ? -33.526 -5.472 45.218 1.00 93.12 284 SER A O 1
ATOM 2208 N N . ASN A 1 285 ? -33.330 -4.598 43.163 1.00 93.75 285 ASN A N 1
ATOM 2209 C CA . ASN A 1 285 ? -34.467 -3.678 43.270 1.00 93.75 285 ASN A CA 1
ATOM 22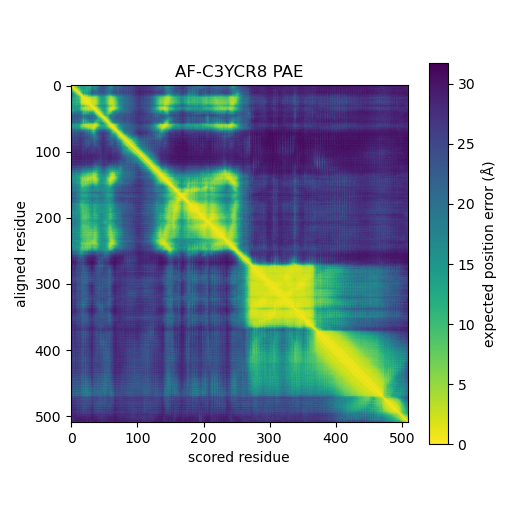10 C C . ASN A 1 285 ? -35.778 -4.210 42.670 1.00 93.75 285 ASN A C 1
ATOM 2212 O O . ASN A 1 285 ? -36.764 -3.472 42.598 1.00 93.75 285 ASN A O 1
ATOM 2216 N N . MET A 1 286 ? -35.832 -5.481 42.257 1.00 94.94 286 MET A N 1
ATOM 2217 C CA . MET A 1 286 ? -36.980 -6.069 41.551 1.00 94.94 286 MET A CA 1
ATOM 2218 C C . MET A 1 286 ? -38.303 -5.876 42.311 1.00 94.94 286 MET A C 1
ATOM 2220 O O . MET A 1 286 ? -39.323 -5.561 41.700 1.00 94.94 286 MET A O 1
ATOM 2224 N N . ALA A 1 287 ? -38.294 -6.023 43.641 1.00 94.62 287 ALA A N 1
ATOM 2225 C CA . ALA A 1 287 ? -39.483 -5.844 44.476 1.00 94.62 287 ALA A CA 1
ATOM 2226 C C . ALA A 1 287 ? -39.994 -4.390 44.460 1.00 94.62 287 ALA A C 1
ATOM 2228 O O . ALA A 1 287 ? -41.179 -4.158 44.217 1.00 94.62 287 ALA A O 1
ATOM 2229 N N . THR A 1 288 ? -39.100 -3.415 44.648 1.00 94.44 288 THR A N 1
ATOM 2230 C CA . THR A 1 288 ? -39.395 -1.972 44.610 1.00 94.44 288 THR A CA 1
ATOM 2231 C C . THR A 1 288 ? -39.901 -1.554 43.229 1.00 94.44 288 THR A C 1
ATOM 2233 O O . THR A 1 288 ? -40.969 -0.954 43.117 1.00 94.44 288 THR A O 1
ATOM 2236 N N . LEU A 1 289 ? -39.210 -1.971 42.161 1.00 95.50 289 LEU A N 1
ATOM 2237 C CA . LEU A 1 289 ? -39.606 -1.715 40.772 1.00 95.50 289 LEU A CA 1
ATOM 2238 C C . LEU A 1 289 ? -40.998 -2.294 40.462 1.00 95.50 289 LEU A C 1
ATOM 2240 O O . LEU A 1 289 ? -41.843 -1.609 39.890 1.00 95.50 289 LEU A O 1
ATOM 2244 N N . VAL A 1 290 ? -41.290 -3.533 40.870 1.00 97.00 290 VAL A N 1
ATOM 2245 C CA . VAL A 1 290 ? -42.616 -4.147 40.664 1.00 97.00 290 VAL A CA 1
ATOM 2246 C C . VAL A 1 290 ? -43.693 -3.509 41.557 1.00 97.00 290 VAL A C 1
ATOM 2248 O O . VAL A 1 290 ? -44.854 -3.422 41.147 1.00 97.00 290 VAL A O 1
ATOM 2251 N N . ARG A 1 291 ? -43.352 -2.981 42.735 1.00 96.62 291 ARG A N 1
ATOM 2252 C CA . ARG A 1 291 ? -44.293 -2.213 43.564 1.00 96.62 291 ARG A CA 1
ATOM 2253 C C . ARG A 1 291 ? -44.650 -0.877 42.907 1.00 96.62 291 ARG A C 1
ATOM 2255 O O . ARG A 1 291 ? -45.820 -0.648 42.609 1.00 96.62 291 ARG A O 1
ATOM 2262 N N . GLU A 1 292 ? -43.655 -0.049 42.609 1.00 96.25 292 GLU A N 1
ATOM 2263 C CA . GLU A 1 292 ? -43.824 1.383 42.313 1.00 96.25 292 GLU A CA 1
ATOM 2264 C C . GLU A 1 292 ? -43.984 1.740 40.827 1.00 96.25 292 GLU A C 1
ATOM 2266 O O . GLU A 1 292 ? -44.551 2.784 40.529 1.00 96.25 292 GLU A O 1
ATOM 2271 N N . LEU A 1 293 ? -43.564 0.892 39.879 1.00 97.38 293 LEU A N 1
ATOM 2272 C CA . LEU A 1 293 ? -43.640 1.219 38.445 1.00 97.38 293 LEU A CA 1
ATOM 2273 C C . LEU A 1 293 ? -45.090 1.354 37.943 1.00 97.38 293 LEU A C 1
ATOM 2275 O O . LEU A 1 293 ? -45.855 0.390 38.015 1.00 97.38 293 LEU A O 1
ATOM 2279 N N . GLU A 1 294 ? -45.463 2.484 37.346 1.00 97.00 294 GLU A N 1
ATOM 2280 C CA . GLU A 1 294 ? -46.811 2.731 36.819 1.00 97.00 294 GLU A CA 1
ATOM 2281 C C . GLU A 1 294 ? -46.910 2.505 35.302 1.00 97.00 294 GLU A C 1
ATOM 2283 O O . GLU A 1 294 ? -46.362 3.234 34.473 1.00 97.00 294 GLU A O 1
ATOM 2288 N N . LEU A 1 295 ? -47.676 1.485 34.905 1.00 97.12 295 LEU A N 1
ATOM 2289 C CA . LEU A 1 295 ? -47.823 1.065 33.506 1.00 97.12 295 LEU A CA 1
ATOM 2290 C C . LEU A 1 295 ? -48.933 1.832 32.769 1.00 97.12 295 LEU A C 1
ATOM 2292 O O . LEU A 1 295 ? -49.901 1.238 32.285 1.00 97.12 295 LEU A O 1
ATOM 2296 N N . THR A 1 296 ? -48.793 3.155 32.679 1.00 97.19 296 THR A N 1
ATOM 2297 C CA . THR A 1 296 ? -49.745 4.021 31.963 1.00 97.19 296 THR A CA 1
ATOM 2298 C C . THR A 1 296 ? -49.660 3.849 30.441 1.00 97.19 296 THR A C 1
ATOM 2300 O O . THR A 1 296 ? -48.625 3.476 29.883 1.00 97.19 296 THR A O 1
ATOM 2303 N N . SER A 1 297 ? -50.740 4.178 29.721 1.00 96.75 297 SER A N 1
ATOM 2304 C CA . SER A 1 297 ? -50.745 4.175 28.247 1.00 96.75 297 SER A CA 1
ATOM 2305 C C . SER A 1 297 ? -49.693 5.112 27.642 1.00 96.75 297 SER A C 1
ATOM 2307 O O . SER A 1 297 ? -49.140 4.796 26.590 1.00 96.75 297 SER A O 1
ATOM 2309 N N . ASN A 1 298 ? -49.379 6.227 28.316 1.00 97.44 298 ASN A N 1
ATOM 2310 C CA . ASN A 1 298 ? -48.323 7.144 27.885 1.00 97.44 298 ASN A CA 1
ATOM 2311 C C . ASN A 1 298 ? -46.926 6.526 28.060 1.00 97.44 298 ASN A C 1
ATOM 2313 O O . ASN A 1 298 ? -46.104 6.636 27.157 1.00 97.44 298 ASN A O 1
ATOM 2317 N N . PHE A 1 299 ? -46.674 5.815 29.165 1.00 97.62 299 PHE A N 1
ATOM 2318 C CA . PHE A 1 299 ? -45.389 5.151 29.413 1.00 97.62 299 PHE A CA 1
ATOM 2319 C C . PHE A 1 299 ? -45.055 4.104 28.346 1.00 97.62 299 PHE A C 1
ATOM 2321 O O . PHE A 1 299 ? -43.937 4.084 27.840 1.00 97.62 299 PHE A O 1
ATOM 2328 N N . TYR A 1 300 ? -46.037 3.310 27.902 1.00 97.94 300 TYR A N 1
ATOM 2329 C CA . TYR A 1 300 ? -45.833 2.403 26.765 1.00 97.94 300 TYR A CA 1
ATOM 2330 C C . TYR A 1 300 ? -45.443 3.130 25.473 1.00 97.94 300 TYR A C 1
ATOM 2332 O O . TYR A 1 300 ? -44.571 2.639 24.764 1.00 97.94 300 TYR A O 1
ATOM 2340 N N . ARG A 1 301 ? -46.055 4.287 25.182 1.00 97.56 301 ARG A N 1
ATOM 2341 C CA . ARG A 1 301 ? -45.716 5.093 24.002 1.00 97.56 301 ARG A CA 1
ATOM 2342 C C . ARG A 1 301 ? -44.276 5.607 24.082 1.00 97.56 301 ARG A C 1
ATOM 2344 O O . ARG A 1 301 ? -43.506 5.332 23.175 1.00 97.56 301 ARG A O 1
ATOM 2351 N N . VAL A 1 302 ? -43.882 6.234 25.194 1.00 97.81 302 VAL A N 1
ATOM 2352 C CA . VAL A 1 302 ? -42.511 6.751 25.386 1.00 97.81 302 VAL A CA 1
ATOM 2353 C C . VAL A 1 302 ? -41.460 5.629 25.271 1.00 97.81 302 VAL A C 1
ATOM 2355 O O . VAL A 1 302 ? -40.434 5.802 24.616 1.00 97.81 302 VAL A O 1
ATOM 2358 N N . LEU A 1 303 ? -41.748 4.434 25.806 1.00 97.50 303 LEU A N 1
ATOM 2359 C CA . LEU A 1 303 ? -40.896 3.243 25.653 1.00 97.50 303 LEU A CA 1
ATOM 2360 C C . LEU A 1 303 ? -40.787 2.726 24.203 1.00 97.50 303 LEU A C 1
ATOM 2362 O O . LEU A 1 303 ? -39.790 2.082 23.866 1.00 97.50 303 LEU A O 1
ATOM 2366 N N . GLN A 1 304 ? -41.794 2.967 23.358 1.00 97.19 304 GLN A N 1
ATOM 2367 C CA . GLN A 1 304 ? -41.762 2.648 21.925 1.00 97.19 304 GLN A CA 1
ATOM 2368 C C . GLN A 1 304 ? -41.009 3.732 21.141 1.00 97.19 304 GLN A C 1
ATOM 2370 O O . GLN A 1 304 ? -40.109 3.400 20.371 1.00 97.19 304 GLN A O 1
ATOM 2375 N N . ASP A 1 305 ? -41.294 5.009 21.406 1.00 97.50 305 ASP A N 1
ATOM 2376 C CA . ASP A 1 305 ? -40.655 6.164 20.763 1.00 97.50 305 ASP A CA 1
ATOM 2377 C C . ASP A 1 305 ? -39.129 6.164 21.005 1.00 97.50 305 ASP A C 1
ATOM 2379 O O . ASP A 1 305 ? -38.338 6.323 20.072 1.00 97.50 305 ASP A O 1
ATOM 2383 N N . LYS A 1 306 ? -38.687 5.855 22.235 1.00 97.38 306 LYS A N 1
ATOM 2384 C CA . LYS A 1 306 ? -37.264 5.661 22.586 1.00 97.38 306 LYS A CA 1
ATOM 2385 C C . LYS A 1 306 ? -36.694 4.283 22.225 1.00 97.38 306 LYS A C 1
ATOM 2387 O O . LYS A 1 306 ? -35.574 3.960 22.608 1.00 97.38 306 LYS A O 1
ATOM 2392 N N . ASN A 1 307 ? -37.434 3.454 21.485 1.00 95.88 307 ASN A N 1
ATOM 2393 C CA . ASN A 1 307 ? -37.033 2.120 21.012 1.00 95.88 307 ASN A CA 1
ATOM 2394 C C . ASN A 1 307 ? -36.669 1.089 22.117 1.00 95.88 307 ASN A C 1
ATOM 2396 O O . ASN A 1 307 ? -36.227 -0.029 21.810 1.00 95.88 307 ASN A O 1
ATOM 2400 N N . VAL A 1 308 ? -36.926 1.406 23.394 1.00 96.62 308 VAL A N 1
ATOM 2401 C CA . VAL A 1 308 ? -36.720 0.526 24.563 1.00 96.62 308 VAL A CA 1
ATOM 2402 C C . VAL A 1 308 ? -37.514 -0.773 24.406 1.00 96.62 308 VAL A C 1
ATOM 2404 O O . VAL A 1 308 ? -36.979 -1.865 24.624 1.00 96.62 308 VAL A O 1
ATOM 2407 N N . PHE A 1 309 ? -38.741 -0.699 23.882 1.00 97.31 309 PHE A N 1
ATOM 2408 C CA . PHE A 1 309 ? -39.544 -1.859 23.488 1.00 97.31 309 PHE A CA 1
ATOM 2409 C C . PHE A 1 309 ? -40.162 -1.687 22.101 1.00 97.31 309 PHE A C 1
ATOM 2411 O O . PHE A 1 309 ? -40.724 -0.650 21.782 1.00 97.31 309 PHE A O 1
ATOM 2418 N N . THR A 1 310 ? -40.101 -2.739 21.282 1.00 96.38 310 THR A N 1
ATOM 2419 C CA . THR A 1 310 ? -40.880 -2.800 20.034 1.00 96.38 310 THR A CA 1
ATOM 2420 C C . THR A 1 310 ? -42.320 -3.226 20.320 1.00 96.38 310 THR A C 1
ATOM 2422 O O . THR A 1 310 ? -42.596 -3.852 21.347 1.00 96.38 310 THR A O 1
ATOM 2425 N N . ASP A 1 311 ? -43.228 -2.979 19.378 1.00 97.12 311 ASP A N 1
ATOM 2426 C CA . ASP A 1 311 ? -44.646 -3.358 19.449 1.00 97.12 311 ASP A CA 1
ATOM 2427 C C . ASP A 1 311 ? -44.884 -4.815 19.864 1.00 97.12 311 ASP A C 1
ATOM 2429 O O . ASP A 1 311 ? -45.824 -5.106 20.598 1.00 97.12 311 ASP A O 1
ATOM 2433 N N . GLU A 1 312 ? -44.036 -5.749 19.424 1.00 97.25 312 GLU A N 1
ATOM 2434 C CA . GLU A 1 312 ? -44.112 -7.157 19.829 1.00 97.25 312 GLU A CA 1
ATOM 2435 C C . GLU A 1 312 ? -43.851 -7.357 21.324 1.00 97.25 312 GLU A C 1
ATOM 2437 O O . GLU A 1 312 ? -44.522 -8.164 21.965 1.00 97.25 312 GLU A O 1
ATOM 2442 N N . HIS A 1 313 ? -42.887 -6.628 21.890 1.00 97.06 313 HIS A N 1
ATOM 2443 C CA . HIS A 1 313 ? -42.599 -6.661 23.321 1.00 97.06 313 HIS A CA 1
ATOM 2444 C C . HIS A 1 313 ? -43.739 -6.007 24.103 1.00 97.06 313 HIS A C 1
ATOM 2446 O O . HIS A 1 313 ? -44.198 -6.580 25.085 1.00 97.06 313 HIS A O 1
ATOM 2452 N N . VAL A 1 314 ? -44.271 -4.875 23.629 1.00 97.50 314 VAL A N 1
ATOM 2453 C CA . VAL A 1 314 ? -45.428 -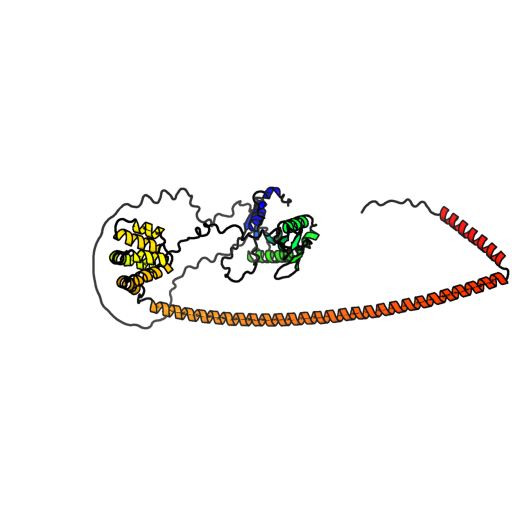4.214 24.256 1.00 97.50 314 VAL A CA 1
ATOM 2454 C C . VAL A 1 314 ? -46.684 -5.090 24.197 1.00 97.50 314 VAL A C 1
ATOM 2456 O O . VAL A 1 314 ? -47.399 -5.177 25.192 1.00 97.50 314 VAL A O 1
ATOM 2459 N N . LYS A 1 315 ? -46.931 -5.808 23.093 1.00 97.69 315 LYS A N 1
ATOM 2460 C CA . LYS A 1 315 ? -48.007 -6.813 22.987 1.00 97.69 315 LYS A CA 1
ATOM 2461 C C . LYS A 1 315 ? -47.796 -7.973 23.966 1.00 97.69 315 LYS A C 1
ATOM 2463 O O . LYS A 1 315 ? -48.725 -8.316 24.690 1.00 97.69 315 LYS A O 1
ATOM 2468 N N . LYS A 1 316 ? -46.577 -8.526 24.052 1.00 97.69 316 LYS A N 1
ATOM 2469 C CA . LYS A 1 316 ? -46.219 -9.585 25.020 1.00 97.69 316 LYS A CA 1
ATOM 2470 C C . LYS A 1 316 ? -46.400 -9.130 26.473 1.00 97.69 316 LYS A C 1
ATOM 2472 O O . LYS A 1 316 ? -46.906 -9.902 27.274 1.00 97.69 316 LYS A O 1
ATOM 2477 N N . ILE A 1 317 ? -46.039 -7.888 26.805 1.00 97.88 317 ILE A N 1
ATOM 2478 C CA . ILE A 1 317 ? -46.241 -7.312 28.143 1.00 97.88 317 ILE A CA 1
ATOM 2479 C C . ILE A 1 317 ? -47.734 -7.101 28.419 1.00 97.88 317 ILE A C 1
ATOM 2481 O O . ILE A 1 317 ? -48.217 -7.514 29.464 1.00 97.88 317 ILE A O 1
ATOM 2485 N N . LYS A 1 318 ? -48.492 -6.497 27.495 1.00 97.19 318 LYS A N 1
ATOM 2486 C CA . LYS A 1 318 ? -49.932 -6.233 27.684 1.00 97.19 318 LYS A CA 1
ATOM 2487 C C . LYS A 1 318 ? -50.788 -7.507 27.751 1.00 97.19 318 LYS A C 1
ATOM 2489 O O . LYS A 1 318 ? -51.885 -7.438 28.293 1.00 97.19 318 LYS A O 1
ATOM 2494 N N . GLY A 1 319 ? -50.290 -8.635 27.241 1.00 97.25 319 GLY A N 1
ATOM 2495 C CA . GLY A 1 319 ? -50.956 -9.940 27.294 1.00 97.25 319 GLY A CA 1
ATOM 2496 C C . GLY A 1 319 ? -50.905 -10.667 28.645 1.00 97.25 319 GLY A C 1
ATOM 2497 O O . GLY A 1 319 ? -51.666 -11.612 28.825 1.00 97.25 319 GLY A O 1
ATOM 2498 N N . GLU A 1 320 ? -50.058 -10.258 29.600 1.00 98.31 320 GLU A N 1
ATOM 2499 C CA . GLU A 1 320 ? -50.073 -10.856 30.947 1.00 98.31 320 GLU A CA 1
ATOM 2500 C C . GLU A 1 320 ? -51.305 -10.382 31.737 1.00 98.31 320 GLU A C 1
ATOM 2502 O O . GLU A 1 320 ? -51.668 -9.197 31.693 1.00 98.31 320 GLU A O 1
ATOM 2507 N N . SER A 1 321 ? -51.942 -11.287 32.487 1.00 96.56 321 SER A N 1
ATOM 2508 C CA . SER A 1 321 ? -53.269 -11.034 33.063 1.00 96.56 321 SER A CA 1
ATOM 2509 C C . SER A 1 321 ? -53.242 -10.027 34.218 1.00 96.56 321 SER A C 1
ATOM 2511 O O . SER A 1 321 ? -54.048 -9.090 34.229 1.00 96.56 321 SER A O 1
ATOM 2513 N N . THR A 1 322 ? -52.295 -10.144 35.155 1.00 97.81 322 THR A N 1
ATOM 2514 C CA . THR A 1 322 ? -52.211 -9.244 36.321 1.00 97.81 322 THR A CA 1
ATOM 2515 C C . THR A 1 322 ? -51.233 -8.085 36.116 1.00 97.81 322 THR A C 1
ATOM 2517 O O . THR A 1 322 ? -50.221 -8.206 35.426 1.00 97.81 322 THR A O 1
ATOM 2520 N N . SER A 1 323 ? -51.496 -6.943 36.765 1.00 97.31 323 SER A N 1
ATOM 2521 C CA . SER A 1 323 ? -50.600 -5.772 36.716 1.00 97.31 323 SER A CA 1
ATOM 2522 C C . SER A 1 323 ? -49.174 -6.114 37.178 1.00 97.31 323 SER A C 1
ATOM 2524 O O . SER A 1 323 ? -48.200 -5.715 36.543 1.00 97.31 323 SER A O 1
ATOM 2526 N N . VAL A 1 324 ? -49.053 -6.942 38.224 1.00 97.56 324 VAL A N 1
ATOM 2527 C CA . VAL A 1 324 ? -47.775 -7.446 38.753 1.00 97.56 324 VAL A CA 1
ATOM 2528 C C . VAL A 1 324 ? -47.015 -8.241 37.687 1.00 97.56 324 VAL A C 1
ATOM 2530 O O . VAL A 1 324 ? -45.854 -7.944 37.418 1.00 97.56 324 VAL A O 1
ATOM 2533 N N . GLN A 1 325 ? -47.672 -9.193 37.013 1.00 97.94 325 GLN A N 1
ATOM 2534 C CA . GLN A 1 325 ? -47.047 -9.959 35.928 1.00 97.94 325 GLN A CA 1
ATOM 2535 C C . GLN A 1 325 ? -46.600 -9.054 34.774 1.00 97.94 325 GLN A C 1
ATOM 2537 O O . GLN A 1 325 ? -45.489 -9.235 34.278 1.00 97.94 325 GLN A O 1
ATOM 2542 N N . ARG A 1 326 ? -47.398 -8.043 34.390 1.00 98.25 326 ARG A N 1
ATOM 2543 C CA . ARG A 1 326 ? -47.012 -7.068 33.351 1.00 98.25 326 ARG A CA 1
ATOM 2544 C C . ARG A 1 326 ? -45.719 -6.329 33.711 1.00 98.25 326 ARG A C 1
ATOM 2546 O O . ARG A 1 326 ? -44.814 -6.264 32.879 1.00 98.25 326 ARG A O 1
ATOM 2553 N N . LYS A 1 327 ? -45.589 -5.833 34.949 1.00 97.94 327 LYS A N 1
ATOM 2554 C CA . LYS A 1 327 ? -44.367 -5.157 35.431 1.00 97.94 327 LYS A CA 1
ATOM 2555 C C . LYS A 1 327 ? -43.166 -6.106 35.428 1.00 97.94 327 LYS A C 1
ATOM 2557 O O . LYS A 1 327 ? -42.150 -5.808 34.805 1.00 97.94 327 LYS A O 1
ATOM 2562 N N . THR A 1 328 ? -43.303 -7.287 36.033 1.00 97.56 328 THR A N 1
ATOM 2563 C CA . THR A 1 328 ? -42.234 -8.298 36.084 1.00 97.56 328 THR A CA 1
ATOM 2564 C C . THR A 1 328 ? -41.810 -8.759 34.685 1.00 97.56 328 THR A C 1
ATOM 2566 O O . THR A 1 328 ? -40.623 -8.972 34.438 1.00 97.56 328 THR A O 1
ATOM 2569 N N . LYS A 1 329 ? -42.748 -8.886 33.734 1.00 98.06 329 LYS A N 1
ATOM 2570 C CA . LYS A 1 329 ? -42.446 -9.249 32.341 1.00 98.06 329 LYS A CA 1
ATOM 2571 C C . LYS A 1 329 ? -41.713 -8.127 31.607 1.00 98.06 329 LYS A C 1
ATOM 2573 O O . LYS A 1 329 ? -40.765 -8.425 30.885 1.00 98.06 329 LYS A O 1
ATOM 2578 N N . LEU A 1 330 ? -42.091 -6.865 31.828 1.00 97.81 330 LEU A N 1
ATOM 2579 C CA . LEU A 1 330 ? -41.378 -5.698 31.299 1.00 97.81 330 LEU A CA 1
ATOM 2580 C C . LEU A 1 330 ? -39.925 -5.679 31.789 1.00 97.81 330 LEU A C 1
ATOM 2582 O O . LEU A 1 330 ? -39.016 -5.625 30.966 1.00 97.81 330 LEU A O 1
ATOM 2586 N N . ILE A 1 331 ? -39.697 -5.807 33.099 1.00 97.06 331 ILE A N 1
ATOM 2587 C CA . ILE A 1 331 ? -38.351 -5.762 33.693 1.00 97.06 331 ILE A CA 1
ATOM 2588 C C . ILE A 1 331 ? -37.499 -6.954 33.221 1.00 97.06 331 ILE A C 1
ATOM 2590 O O . ILE A 1 331 ? -36.360 -6.769 32.792 1.00 97.06 331 ILE A O 1
ATOM 2594 N N . LYS A 1 332 ? -38.056 -8.176 33.186 1.00 96.56 332 LYS A N 1
ATOM 2595 C CA . LYS A 1 332 ? -37.353 -9.355 32.638 1.00 96.56 332 LYS A CA 1
ATOM 2596 C C . LYS A 1 332 ? -36.988 -9.193 31.159 1.00 96.56 332 LYS A C 1
ATOM 2598 O O . LYS A 1 332 ? -35.909 -9.620 30.755 1.00 96.56 332 LYS A O 1
ATOM 2603 N N . LEU A 1 333 ? -37.848 -8.562 30.354 1.00 96.38 333 LEU A N 1
ATOM 2604 C CA . LEU A 1 333 ? -37.519 -8.235 28.965 1.00 96.38 333 LEU A CA 1
ATOM 2605 C C . LEU A 1 333 ? -36.467 -7.120 28.875 1.00 96.38 333 LEU A C 1
ATOM 2607 O O . LEU A 1 333 ? -35.604 -7.211 28.007 1.00 96.38 333 LEU A O 1
ATOM 2611 N N . LEU A 1 334 ? -36.481 -6.124 29.768 1.00 96.12 334 LEU A N 1
ATOM 2612 C CA . LEU A 1 334 ? -35.509 -5.025 29.788 1.00 96.12 334 LEU A CA 1
ATOM 2613 C C . LEU A 1 334 ? -34.068 -5.541 29.922 1.00 96.12 334 LEU A C 1
ATOM 2615 O O . LEU A 1 334 ? -33.228 -5.191 29.099 1.00 96.12 334 LEU A O 1
ATOM 2619 N N . LYS A 1 335 ? -33.809 -6.458 30.866 1.00 95.38 335 LYS A N 1
ATOM 2620 C CA . LYS A 1 335 ? -32.492 -7.105 31.066 1.00 95.38 335 LYS A CA 1
ATOM 2621 C C . LYS A 1 335 ? -31.955 -7.828 29.819 1.00 95.38 335 LYS A C 1
ATOM 2623 O O . LYS A 1 335 ? -30.749 -8.000 29.671 1.00 95.38 335 LYS A O 1
ATOM 2628 N N . SER A 1 336 ? -32.850 -8.266 28.927 1.00 93.94 336 SER A N 1
ATOM 2629 C CA . SER A 1 336 ? -32.506 -8.940 27.662 1.00 93.94 336 SER A CA 1
ATOM 2630 C C . SER A 1 336 ? -32.236 -7.983 26.489 1.00 93.94 336 SER A C 1
ATOM 2632 O O . SER A 1 336 ? -32.001 -8.427 25.363 1.00 93.94 336 SER A O 1
ATOM 2634 N N . ARG A 1 337 ? -32.286 -6.666 26.728 1.00 90.88 337 ARG A N 1
ATOM 2635 C CA . ARG A 1 337 ? -31.882 -5.616 25.784 1.00 90.88 337 ARG A CA 1
ATOM 2636 C C . ARG A 1 337 ? -30.454 -5.154 26.110 1.00 90.88 337 ARG A C 1
ATOM 2638 O O . ARG A 1 337 ? -29.993 -5.338 27.229 1.00 90.88 337 ARG A O 1
ATOM 2645 N N . GLY A 1 338 ? -29.772 -4.557 25.131 1.00 89.62 338 GLY A N 1
ATOM 2646 C CA . GLY A 1 338 ? -28.359 -4.173 25.249 1.00 89.62 338 GLY A CA 1
ATOM 2647 C C . GLY A 1 338 ? -28.066 -3.044 26.248 1.00 89.62 338 GLY A C 1
ATOM 2648 O O . GLY A 1 338 ? -28.997 -2.406 26.742 1.00 89.62 338 GLY A O 1
ATOM 2649 N N . PRO A 1 339 ? -26.778 -2.751 26.513 1.00 87.81 339 PRO A N 1
ATOM 2650 C CA . PRO A 1 339 ? -26.334 -1.967 27.671 1.00 87.81 339 PRO A CA 1
ATOM 2651 C C . PRO A 1 339 ? -26.985 -0.581 27.761 1.00 87.81 339 PRO A C 1
ATOM 2653 O O . PRO A 1 339 ? -27.506 -0.215 28.811 1.00 87.81 339 PRO A O 1
ATOM 2656 N N . HIS A 1 340 ? -27.069 0.150 26.645 1.00 91.88 340 HIS A N 1
ATOM 2657 C CA . HIS A 1 340 ? -27.646 1.502 26.602 1.00 91.88 340 HIS A CA 1
ATOM 2658 C C . HIS A 1 340 ? -29.153 1.566 26.915 1.00 91.88 340 HIS A C 1
ATOM 2660 O O . HIS A 1 340 ? -29.686 2.643 27.173 1.00 91.88 340 HIS A O 1
ATOM 2666 N N . VAL A 1 341 ? -29.864 0.433 26.887 1.00 94.94 341 VAL A N 1
ATOM 2667 C CA . VAL A 1 341 ? -31.324 0.394 27.068 1.00 94.94 341 VAL A CA 1
ATOM 2668 C C . VAL A 1 341 ? -31.729 0.575 28.539 1.00 94.94 341 VAL A C 1
ATOM 2670 O O . VAL A 1 341 ? -32.879 0.912 28.809 1.00 94.94 341 VAL A O 1
ATOM 2673 N N . PHE A 1 342 ? -30.787 0.441 29.483 1.00 94.69 342 PHE A N 1
ATOM 2674 C CA . PHE A 1 342 ? -31.011 0.799 30.886 1.00 94.69 342 PHE A CA 1
ATOM 2675 C C . PHE A 1 342 ? -31.231 2.310 31.065 1.00 94.69 342 PHE A C 1
ATOM 2677 O O . PHE A 1 342 ? -32.292 2.721 31.528 1.00 94.69 342 PHE A O 1
ATOM 2684 N N . HIS A 1 343 ? -30.290 3.144 30.611 1.00 94.38 343 HIS A N 1
ATOM 2685 C CA . HIS A 1 343 ? -30.390 4.604 30.743 1.00 94.38 343 HIS A CA 1
ATOM 2686 C C . HIS A 1 343 ? -31.631 5.160 30.025 1.00 94.38 343 HIS A C 1
ATOM 2688 O O . HIS A 1 343 ? -32.380 5.942 30.604 1.00 94.38 343 HIS A O 1
ATOM 2694 N N . LEU A 1 344 ? -31.933 4.661 28.817 1.00 96.12 344 LEU A N 1
ATOM 2695 C CA . LEU A 1 344 ? -33.151 5.035 28.084 1.00 96.12 344 LEU A CA 1
ATOM 2696 C C . LEU A 1 344 ? -34.443 4.691 28.849 1.00 96.12 344 LEU A C 1
ATOM 2698 O O . LEU A 1 344 ? -35.442 5.392 28.702 1.00 96.12 344 LEU A O 1
ATOM 2702 N N . PHE A 1 345 ? -34.451 3.632 29.666 1.00 96.56 345 PHE A N 1
ATOM 2703 C CA . PHE A 1 345 ? -35.577 3.313 30.547 1.00 96.56 345 PHE A CA 1
ATOM 2704 C C . PHE A 1 345 ? -35.672 4.289 31.732 1.00 96.56 345 PHE A C 1
ATOM 2706 O O . PHE A 1 345 ? -36.775 4.749 32.033 1.00 96.56 345 PHE A O 1
ATOM 2713 N N . CYS A 1 346 ? -34.549 4.684 32.342 1.00 95.19 346 CYS A N 1
ATOM 2714 C CA . CYS A 1 346 ? -34.526 5.735 33.368 1.00 95.19 346 CYS A CA 1
ATOM 2715 C C . CYS A 1 346 ? -35.035 7.083 32.820 1.00 95.19 346 CYS A C 1
ATOM 2717 O O . CYS A 1 346 ? -35.841 7.751 33.476 1.00 95.19 346 CYS A O 1
ATOM 2719 N N . ASP A 1 347 ? -34.691 7.436 31.576 1.00 95.62 347 ASP A N 1
ATOM 2720 C CA . ASP A 1 347 ? -35.257 8.612 30.905 1.00 95.62 347 ASP A CA 1
ATOM 2721 C C . ASP A 1 347 ? -36.782 8.505 30.714 1.00 95.62 347 ASP A C 1
ATOM 2723 O O . ASP A 1 347 ? -37.499 9.499 30.835 1.00 95.62 347 ASP A O 1
ATOM 2727 N N . CYS A 1 348 ? -37.307 7.306 30.423 1.00 96.81 348 CYS A N 1
ATOM 2728 C CA . CYS A 1 348 ? -38.753 7.084 30.293 1.00 96.81 348 CYS A CA 1
ATOM 2729 C C . CYS A 1 348 ? -39.484 7.275 31.635 1.00 96.81 348 CYS A C 1
ATOM 2731 O O . CYS A 1 348 ? -40.618 7.764 31.650 1.00 96.81 348 CYS A O 1
ATOM 2733 N N . LEU A 1 349 ? -38.860 6.911 32.765 1.00 96.38 349 LEU A N 1
ATOM 2734 C CA . LEU A 1 349 ? -39.395 7.194 34.106 1.00 96.38 349 LEU A CA 1
ATOM 2735 C C . LEU A 1 349 ? -39.442 8.708 34.362 1.00 96.38 349 LEU A C 1
ATOM 2737 O O . LEU A 1 349 ? -40.471 9.229 34.794 1.00 96.38 349 LEU A O 1
ATOM 2741 N N . MET A 1 350 ? -38.365 9.421 34.020 1.00 94.31 350 MET A N 1
ATOM 2742 C CA . MET A 1 350 ? -38.277 10.885 34.095 1.00 94.31 350 MET A CA 1
ATOM 2743 C C . MET A 1 350 ? -39.379 11.593 33.295 1.00 94.31 350 MET A C 1
ATOM 2745 O O . MET A 1 350 ? -40.112 12.414 33.852 1.00 94.31 350 MET A O 1
ATOM 2749 N N . GLU A 1 351 ? -39.528 11.260 32.011 1.00 96.81 351 GLU A N 1
ATOM 2750 C CA . GLU A 1 351 ? -40.499 11.894 31.103 1.00 96.81 351 GLU A CA 1
ATOM 2751 C C . GLU A 1 351 ? -41.958 11.583 31.452 1.00 96.81 351 GLU A C 1
ATOM 2753 O O . GLU A 1 351 ? -42.851 12.365 31.127 1.00 96.81 351 GLU A O 1
ATOM 2758 N N . THR A 1 352 ? -42.218 10.473 32.147 1.00 96.81 352 THR A N 1
ATOM 2759 C CA . THR A 1 352 ? -43.562 10.132 32.640 1.00 96.81 352 THR A CA 1
ATOM 2760 C C . THR A 1 352 ? -43.836 10.568 34.077 1.00 96.81 352 THR A C 1
ATOM 2762 O O . THR A 1 352 ? -44.895 10.253 34.612 1.00 96.81 352 THR A O 1
ATOM 2765 N N . GLY A 1 353 ? -42.927 11.326 34.699 1.00 94.88 353 GLY A N 1
ATOM 2766 C CA . GLY A 1 353 ? -43.120 11.884 36.039 1.00 94.88 353 GLY A CA 1
ATOM 2767 C C . GLY A 1 353 ? -42.861 10.909 37.192 1.00 94.88 353 GLY A C 1
ATOM 2768 O O . GLY A 1 353 ? -42.992 11.308 38.347 1.00 94.88 353 GLY A O 1
ATOM 2769 N N . GLN A 1 354 ? -42.413 9.680 36.914 1.00 95.88 354 GLN A N 1
ATOM 2770 C CA . GLN A 1 354 ? -42.067 8.640 37.898 1.00 95.88 354 GLN A CA 1
ATOM 2771 C C . GLN A 1 354 ? -40.702 8.923 38.566 1.00 95.88 354 GLN A C 1
ATOM 2773 O O . GLN A 1 354 ? -39.818 8.069 38.645 1.00 95.88 354 GLN A O 1
ATOM 2778 N N . ARG A 1 355 ? -40.512 10.169 39.021 1.00 91.31 355 ARG A N 1
ATOM 2779 C CA . ARG A 1 355 ? -39.237 10.703 39.523 1.00 91.31 355 ARG A CA 1
ATOM 2780 C C . ARG A 1 355 ? -38.786 10.044 40.820 1.00 91.31 355 ARG A C 1
ATOM 2782 O O . ARG A 1 355 ? -37.595 9.857 40.998 1.00 91.31 355 ARG A O 1
ATOM 2789 N N . THR A 1 356 ? -39.713 9.655 41.693 1.00 90.94 356 THR A N 1
ATOM 2790 C CA . THR A 1 356 ? -39.406 8.892 42.915 1.00 90.94 356 THR A CA 1
ATOM 2791 C C . THR A 1 356 ? -38.701 7.581 42.580 1.00 90.94 356 THR A C 1
ATOM 2793 O O . THR A 1 356 ? -37.616 7.323 43.088 1.00 90.94 356 THR A O 1
ATOM 2796 N N . LEU A 1 357 ? -39.256 6.802 41.647 1.00 90.06 357 LEU A N 1
ATOM 2797 C CA . LEU A 1 357 ? -38.669 5.534 41.219 1.00 90.06 357 LEU A CA 1
ATOM 2798 C C . LEU A 1 357 ? -37.328 5.722 40.495 1.00 90.06 357 LEU A C 1
ATOM 2800 O O . LEU A 1 357 ? -36.428 4.909 40.675 1.00 90.06 357 LEU A O 1
ATOM 2804 N N . ARG A 1 358 ? -37.175 6.802 39.715 1.00 88.62 358 ARG A N 1
ATOM 2805 C CA . ARG A 1 358 ? -35.892 7.162 39.090 1.00 88.62 358 ARG A CA 1
ATOM 2806 C C . ARG A 1 358 ? -34.836 7.525 40.140 1.00 88.62 358 ARG A C 1
ATOM 2808 O O . ARG A 1 358 ? -33.756 6.956 40.120 1.00 88.62 358 ARG A O 1
ATOM 2815 N N . ASN A 1 359 ? -35.162 8.380 41.108 1.00 87.69 359 ASN A N 1
ATOM 2816 C CA . ASN A 1 359 ? -34.249 8.740 42.197 1.00 87.69 359 ASN A CA 1
ATOM 2817 C C . ASN A 1 359 ? -33.845 7.516 43.043 1.00 87.69 359 ASN A C 1
ATOM 2819 O O . ASN A 1 359 ? -32.690 7.417 43.440 1.00 87.69 359 ASN A O 1
ATOM 2823 N N . ASN A 1 360 ? -34.764 6.569 43.274 1.00 85.12 360 ASN A N 1
ATOM 2824 C CA . ASN A 1 360 ? -34.479 5.310 43.976 1.00 85.12 360 ASN A CA 1
ATOM 2825 C C . ASN A 1 360 ? -33.524 4.381 43.196 1.00 85.12 360 ASN A C 1
ATOM 2827 O O . ASN A 1 360 ? -32.906 3.510 43.799 1.00 85.12 360 ASN A O 1
ATOM 2831 N N . VAL A 1 361 ? -33.416 4.537 41.871 1.00 84.56 361 VAL A N 1
ATOM 2832 C CA . VAL A 1 361 ? -32.465 3.799 41.022 1.00 84.56 361 VAL A CA 1
ATOM 2833 C C . VAL A 1 361 ? -31.113 4.513 40.979 1.00 84.56 361 VAL A C 1
ATOM 2835 O O . VAL A 1 361 ? -30.092 3.872 41.206 1.00 84.56 361 VAL A O 1
ATOM 2838 N N . ASP A 1 362 ? -31.106 5.828 40.747 1.00 82.06 362 ASP A N 1
ATOM 2839 C CA . ASP A 1 362 ? -29.885 6.642 40.671 1.00 82.06 362 ASP A CA 1
ATOM 2840 C C . ASP A 1 362 ? -29.116 6.664 42.011 1.00 82.06 362 ASP A C 1
ATOM 2842 O O . ASP A 1 362 ? -27.903 6.475 42.043 1.00 82.06 362 ASP A O 1
ATOM 2846 N N . ALA A 1 363 ? -29.816 6.756 43.149 1.00 79.38 363 ALA A N 1
ATOM 2847 C CA . ALA A 1 363 ? -29.199 6.679 44.481 1.00 79.38 363 ALA A CA 1
ATOM 2848 C C . ALA A 1 363 ? -28.573 5.303 44.813 1.00 79.38 363 ALA A C 1
ATOM 2850 O O . ALA A 1 363 ? -27.997 5.134 45.886 1.00 79.38 363 ALA A O 1
ATOM 2851 N N . LEU A 1 364 ? -28.704 4.318 43.916 1.00 69.31 364 LEU A N 1
ATOM 2852 C CA . LEU A 1 364 ? -28.077 2.997 44.002 1.00 69.31 364 LEU A CA 1
ATOM 2853 C C . LEU A 1 364 ? -27.059 2.743 42.875 1.00 69.31 364 LEU A C 1
ATOM 2855 O O . LEU A 1 364 ? -26.395 1.708 42.901 1.00 69.31 364 LEU A O 1
ATOM 2859 N N . THR A 1 365 ? -26.909 3.661 41.910 1.00 71.62 365 THR A N 1
ATOM 2860 C CA . THR A 1 365 ? -25.713 3.731 41.049 1.00 71.62 365 THR A CA 1
ATOM 2861 C C . THR A 1 365 ? -24.599 4.548 41.697 1.00 71.62 365 THR A C 1
ATOM 2863 O O . THR A 1 365 ? -23.435 4.215 41.508 1.00 71.62 365 THR A O 1
ATOM 2866 N N . ASP A 1 366 ? -24.939 5.552 42.510 1.00 64.88 366 ASP A N 1
ATOM 2867 C CA . ASP A 1 366 ? -23.982 6.456 43.170 1.00 64.88 366 ASP A CA 1
ATOM 2868 C C . ASP A 1 366 ? -23.349 5.820 44.436 1.00 64.88 366 ASP A C 1
ATOM 2870 O O . ASP A 1 366 ? -23.316 6.409 45.519 1.00 64.88 366 ASP A O 1
ATOM 2874 N N . GLY A 1 367 ? -22.886 4.569 44.321 1.00 58.84 367 GLY A N 1
ATOM 2875 C CA . GLY A 1 367 ? -22.311 3.784 45.418 1.00 58.84 367 GLY A CA 1
ATOM 2876 C C . GLY A 1 367 ? -20.990 4.381 45.939 1.00 58.84 367 GLY A C 1
ATOM 2877 O O . GLY A 1 367 ? -20.047 4.523 45.163 1.00 58.84 367 GLY A O 1
ATOM 2878 N N . PRO A 1 368 ? -20.858 4.708 47.240 1.00 53.78 368 PRO A N 1
ATOM 2879 C CA . PRO A 1 368 ? -19.773 5.571 47.725 1.00 53.78 368 PRO A CA 1
ATOM 2880 C C . PRO A 1 368 ? -18.384 4.911 47.875 1.00 53.78 368 PRO A C 1
ATOM 2882 O O . PRO A 1 368 ? -17.455 5.581 48.329 1.00 53.78 368 PRO A O 1
ATOM 2885 N N . GLU A 1 369 ? -18.209 3.626 47.544 1.00 54.47 369 GLU A N 1
ATOM 2886 C CA . GLU A 1 369 ? -17.015 2.855 47.947 1.00 54.47 369 GLU A CA 1
ATOM 2887 C C . GLU A 1 369 ? -15.882 2.766 46.902 1.00 54.47 369 GLU A C 1
ATOM 2889 O O . GLU A 1 369 ? -14.722 2.659 47.297 1.00 54.47 369 GLU A O 1
ATOM 2894 N N . GLU A 1 370 ? -16.152 2.865 45.593 1.00 57.03 370 GLU A N 1
ATOM 2895 C CA . GLU A 1 370 ? -15.135 2.565 44.553 1.00 57.03 370 GLU A CA 1
ATOM 2896 C C . GLU A 1 370 ? -14.073 3.676 44.360 1.00 57.03 370 GLU A C 1
ATOM 2898 O O . GLU A 1 370 ? -12.954 3.408 43.913 1.00 57.03 370 GLU A O 1
ATOM 2903 N N . THR A 1 371 ? -14.376 4.911 44.781 1.00 61.22 371 THR A N 1
ATOM 2904 C CA . THR A 1 371 ? -13.577 6.131 44.509 1.00 61.22 371 THR A CA 1
ATOM 2905 C C . THR A 1 371 ? -12.074 6.017 44.797 1.00 61.22 371 THR A C 1
ATOM 2907 O O . THR A 1 371 ? -11.255 6.509 44.022 1.00 61.22 371 THR A O 1
ATOM 2910 N N . LYS A 1 372 ? -11.678 5.360 45.896 1.00 74.44 372 LYS A N 1
ATOM 2911 C CA . LYS A 1 372 ? -10.262 5.261 46.304 1.00 74.44 372 LYS A CA 1
ATOM 2912 C C . LYS A 1 372 ? -9.453 4.257 45.486 1.00 74.44 372 LYS A C 1
ATOM 2914 O O . LYS A 1 372 ? -8.238 4.423 45.377 1.00 74.44 372 LYS A O 1
ATOM 2919 N N . GLU A 1 373 ? -10.090 3.222 44.941 1.00 78.12 373 GLU A N 1
ATOM 2920 C CA . GLU A 1 373 ? -9.405 2.266 44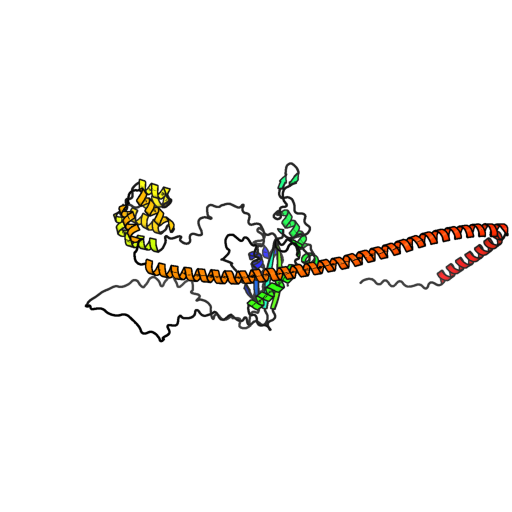.068 1.00 78.12 373 GLU A CA 1
ATOM 2921 C C . GLU A 1 373 ? -9.343 2.804 42.632 1.00 78.12 373 GLU A C 1
ATOM 2923 O O . GLU A 1 373 ? -8.284 2.720 42.006 1.00 78.12 373 GLU A O 1
ATOM 2928 N N . GLU A 1 374 ? -10.397 3.481 42.157 1.00 77.25 374 GLU A N 1
ATOM 2929 C CA . GLU A 1 374 ? -10.375 4.209 40.880 1.00 77.25 374 GLU A CA 1
ATOM 2930 C C . GLU A 1 374 ? -9.269 5.272 40.820 1.00 77.25 374 GLU A C 1
ATOM 2932 O O . GLU A 1 374 ? -8.511 5.298 39.851 1.00 77.25 374 GLU A O 1
ATOM 2937 N N . ASP A 1 375 ? -9.102 6.108 41.853 1.00 83.00 375 ASP A N 1
ATOM 2938 C CA . ASP A 1 375 ? -8.035 7.123 41.896 1.00 83.00 375 ASP A CA 1
ATOM 2939 C C . ASP A 1 375 ? -6.633 6.501 41.747 1.00 83.00 375 ASP A C 1
ATOM 2941 O O . ASP A 1 375 ? -5.769 7.016 41.024 1.00 83.00 375 ASP A O 1
ATOM 2945 N N . LEU A 1 376 ? -6.409 5.356 42.401 1.00 88.69 376 LEU A N 1
ATOM 2946 C CA . LEU A 1 376 ? -5.132 4.642 42.409 1.00 88.69 376 LEU A CA 1
ATOM 2947 C C . LEU A 1 376 ? -4.886 3.926 41.067 1.00 88.69 376 LEU A C 1
ATOM 2949 O O . LEU A 1 376 ? -3.777 3.983 40.521 1.00 88.69 376 LEU A O 1
ATOM 2953 N N . LEU A 1 377 ? -5.930 3.342 40.471 1.00 86.44 377 LEU A N 1
ATOM 2954 C CA . LEU A 1 377 ? -5.910 2.801 39.109 1.00 86.44 377 LEU A CA 1
ATOM 2955 C C . LEU A 1 377 ? -5.660 3.902 38.066 1.00 86.44 377 LEU A C 1
ATOM 2957 O O . LEU A 1 377 ? -4.807 3.730 37.194 1.00 86.44 377 LEU A O 1
ATOM 2961 N N . HIS A 1 378 ? -6.304 5.065 38.182 1.00 86.56 378 HIS A N 1
ATOM 2962 C CA . HIS A 1 378 ? -6.085 6.221 37.309 1.00 86.56 378 HIS A CA 1
ATOM 2963 C C . HIS A 1 378 ? -4.698 6.851 37.479 1.00 86.56 378 HIS A C 1
ATOM 2965 O O . HIS A 1 378 ? -4.145 7.385 36.514 1.00 86.56 378 HIS A O 1
ATOM 2971 N N . ALA A 1 379 ? -4.109 6.820 38.676 1.00 92.50 379 ALA A N 1
ATOM 2972 C CA . ALA A 1 379 ? -2.714 7.209 38.878 1.00 92.50 379 ALA A CA 1
ATOM 2973 C C . ALA A 1 379 ? -1.759 6.229 38.171 1.00 92.50 379 ALA A C 1
ATOM 2975 O O . ALA A 1 379 ? -0.849 6.655 37.455 1.00 92.50 379 ALA A O 1
ATOM 2976 N N . ARG A 1 380 ? -2.005 4.918 38.301 1.00 94.38 380 ARG A N 1
ATOM 2977 C CA . ARG A 1 380 ? -1.206 3.863 37.658 1.00 94.38 380 ARG A CA 1
ATOM 2978 C C . ARG A 1 380 ? -1.329 3.866 36.130 1.00 94.38 380 ARG A C 1
ATOM 2980 O O . ARG A 1 380 ? -0.319 3.695 35.453 1.00 94.38 380 ARG A O 1
ATOM 2987 N N . ALA A 1 381 ? -2.525 4.108 35.591 1.00 92.31 381 ALA A N 1
ATOM 2988 C CA . ALA A 1 381 ? -2.756 4.270 34.155 1.00 92.31 381 ALA A CA 1
ATOM 2989 C C . ALA A 1 381 ? -1.918 5.430 33.595 1.00 92.31 381 ALA A C 1
ATOM 2991 O O . ALA A 1 381 ? -1.081 5.212 32.724 1.00 92.31 381 ALA A O 1
ATOM 2992 N N . ARG A 1 382 ? -2.008 6.620 34.210 1.00 95.00 382 ARG A N 1
ATOM 2993 C CA . ARG A 1 382 ? -1.216 7.801 33.819 1.00 95.00 382 ARG A CA 1
ATOM 2994 C C . ARG A 1 382 ? 0.300 7.559 33.858 1.00 95.00 382 ARG A C 1
ATOM 2996 O O . ARG A 1 382 ? 1.019 8.088 33.014 1.00 95.00 382 ARG A O 1
ATOM 3003 N N . GLN A 1 383 ? 0.805 6.757 34.801 1.00 95.56 383 GLN A N 1
ATOM 3004 C CA . GLN A 1 383 ? 2.221 6.356 34.826 1.00 95.56 383 GLN A CA 1
ATOM 3005 C C . GLN A 1 383 ? 2.595 5.422 33.664 1.00 95.56 383 GLN A C 1
ATOM 3007 O O . GLN A 1 383 ? 3.681 5.562 33.092 1.00 95.56 383 GLN A O 1
ATOM 3012 N N . LEU A 1 384 ? 1.709 4.485 33.309 1.00 95.31 384 LEU A N 1
ATOM 3013 C CA . LEU A 1 384 ? 1.908 3.557 32.198 1.00 95.31 384 LEU A CA 1
ATOM 3014 C C . LEU A 1 384 ? 1.870 4.291 30.850 1.00 95.31 384 LEU A C 1
ATOM 3016 O O . LEU A 1 384 ? 2.783 4.110 30.046 1.00 95.31 384 LEU A O 1
ATOM 3020 N N . ASP A 1 385 ? 0.901 5.186 30.651 1.00 93.25 385 ASP A N 1
ATOM 3021 C CA . ASP A 1 385 ? 0.785 6.032 29.457 1.00 93.25 385 ASP A CA 1
ATOM 3022 C C . ASP A 1 385 ? 2.058 6.865 29.247 1.00 93.25 385 ASP A C 1
ATOM 3024 O O . ASP A 1 385 ? 2.661 6.836 28.176 1.00 93.25 385 ASP A O 1
ATOM 3028 N N . GLN A 1 386 ? 2.553 7.529 30.300 1.00 96.31 386 GLN A N 1
ATOM 3029 C CA . GLN A 1 386 ? 3.810 8.286 30.245 1.00 96.31 386 GLN A CA 1
ATOM 3030 C C . GLN A 1 386 ? 5.036 7.418 29.928 1.00 96.31 386 GLN A C 1
ATOM 3032 O O . GLN A 1 386 ? 6.020 7.936 29.393 1.00 96.31 386 GLN A O 1
ATOM 3037 N N . HIS A 1 387 ? 5.032 6.132 30.292 1.00 96.06 387 HIS A N 1
ATOM 3038 C CA . HIS A 1 387 ? 6.110 5.209 29.937 1.00 96.06 387 HIS A CA 1
ATOM 3039 C C . HIS A 1 387 ? 6.007 4.770 28.475 1.00 96.06 387 HIS A C 1
ATOM 3041 O O . HIS A 1 387 ? 7.009 4.826 27.764 1.00 96.06 387 HIS A O 1
ATOM 3047 N N . ILE A 1 388 ? 4.802 4.424 28.013 1.00 95.56 388 ILE A N 1
ATOM 3048 C CA . ILE A 1 388 ? 4.514 4.091 26.613 1.00 95.56 388 ILE A CA 1
ATOM 3049 C C . ILE A 1 388 ? 4.894 5.266 25.703 1.00 95.56 388 ILE A C 1
ATOM 3051 O O . ILE A 1 388 ? 5.624 5.070 24.736 1.00 95.56 388 ILE A O 1
ATOM 3055 N N . GLU A 1 389 ? 4.503 6.499 26.042 1.00 96.31 389 GLU A N 1
ATOM 3056 C CA . GLU A 1 389 ? 4.899 7.687 25.278 1.00 96.31 389 GLU A CA 1
ATOM 3057 C C . GLU A 1 389 ? 6.422 7.892 25.217 1.00 96.31 389 GLU A C 1
ATOM 3059 O O . GLU A 1 389 ? 6.934 8.331 24.187 1.00 96.31 389 GLU A O 1
ATOM 3064 N N . ARG A 1 390 ? 7.158 7.627 26.307 1.00 97.62 390 ARG A N 1
ATOM 3065 C CA . ARG A 1 390 ? 8.628 7.747 26.324 1.00 97.62 390 ARG A CA 1
ATOM 3066 C C . ARG A 1 390 ? 9.270 6.717 25.399 1.00 97.62 390 ARG A C 1
ATOM 3068 O O . ARG A 1 390 ? 10.004 7.106 24.495 1.00 97.62 390 ARG A O 1
ATOM 3075 N N . ASN A 1 391 ? 8.889 5.449 25.538 1.00 96.75 391 ASN A N 1
ATOM 3076 C CA . ASN A 1 391 ? 9.394 4.363 24.697 1.00 96.75 391 ASN A CA 1
ATOM 3077 C C . ASN A 1 391 ? 9.081 4.631 23.211 1.00 96.75 391 ASN A C 1
ATOM 3079 O O . ASN A 1 391 ? 9.965 4.538 22.365 1.00 96.75 391 ASN A O 1
ATOM 3083 N N . LEU A 1 392 ? 7.854 5.068 22.893 1.00 96.56 392 LEU A N 1
ATOM 3084 C CA . LEU A 1 392 ? 7.463 5.435 21.529 1.00 96.56 392 LEU A CA 1
ATOM 3085 C C . LEU A 1 392 ? 8.246 6.641 20.988 1.00 96.56 392 LEU A C 1
ATOM 3087 O O . LEU A 1 392 ? 8.563 6.663 19.800 1.00 96.56 392 LEU A O 1
ATOM 3091 N N . ARG A 1 393 ? 8.579 7.648 21.807 1.00 97.75 393 ARG A N 1
ATOM 3092 C CA . ARG A 1 393 ? 9.431 8.777 21.378 1.00 97.75 393 ARG A CA 1
ATOM 3093 C C . ARG A 1 393 ? 10.856 8.314 21.063 1.00 97.75 393 ARG A C 1
ATOM 3095 O O . ARG A 1 393 ? 11.416 8.747 20.057 1.00 97.75 393 ARG A O 1
ATOM 3102 N N . GLU A 1 394 ? 11.412 7.417 21.871 1.00 97.94 394 GLU A N 1
ATOM 3103 C CA . GLU A 1 394 ? 12.753 6.848 21.682 1.00 97.94 394 GLU A CA 1
ATOM 3104 C C . GLU A 1 394 ? 12.825 5.946 20.435 1.00 97.94 394 GLU A C 1
ATOM 3106 O O . GLU A 1 394 ? 13.697 6.138 19.583 1.00 97.94 394 GLU A O 1
ATOM 3111 N N . GLU A 1 395 ? 11.863 5.038 20.246 1.00 97.06 395 GLU A N 1
ATOM 3112 C CA . GLU A 1 395 ? 11.775 4.197 19.043 1.00 97.06 395 GLU A CA 1
ATOM 3113 C C . GLU A 1 395 ? 11.584 5.028 17.765 1.00 97.06 395 GLU A C 1
ATOM 3115 O O . GLU A 1 395 ? 12.274 4.796 16.768 1.00 97.06 395 GLU A O 1
ATOM 3120 N N . ASN A 1 396 ? 10.711 6.044 17.788 1.00 95.88 396 ASN A N 1
ATOM 3121 C CA . ASN A 1 396 ? 10.532 6.940 16.643 1.00 95.88 396 ASN A CA 1
ATOM 3122 C C . ASN A 1 396 ? 11.798 7.756 16.337 1.00 95.88 396 ASN A C 1
ATOM 3124 O O . ASN A 1 396 ? 12.115 7.947 15.164 1.00 95.88 396 ASN A O 1
ATOM 3128 N N . ALA A 1 397 ? 12.562 8.192 17.345 1.00 98.19 397 ALA A N 1
ATOM 3129 C CA . ALA A 1 397 ? 13.840 8.870 17.120 1.00 98.19 397 ALA A CA 1
ATOM 3130 C C . ALA A 1 397 ? 14.858 7.953 16.413 1.00 98.19 397 ALA A C 1
ATOM 3132 O O . ALA A 1 397 ? 15.499 8.370 15.444 1.00 98.19 397 ALA A O 1
ATOM 3133 N N . ILE A 1 398 ? 14.950 6.684 16.831 1.00 98.00 398 ILE A N 1
ATOM 3134 C CA . ILE A 1 398 ? 15.808 5.668 16.197 1.00 98.00 398 ILE A CA 1
ATOM 3135 C C . ILE A 1 398 ? 15.356 5.378 14.755 1.00 98.00 398 ILE A C 1
ATOM 3137 O O . ILE A 1 398 ? 16.194 5.240 13.861 1.00 98.00 398 ILE A O 1
ATOM 3141 N N . LEU A 1 399 ? 14.046 5.301 14.499 1.00 97.44 399 LEU A N 1
ATOM 3142 C CA . LEU A 1 399 ? 13.504 5.090 13.152 1.00 97.44 399 LEU A CA 1
ATOM 3143 C C . LEU A 1 399 ? 13.766 6.290 12.229 1.00 97.44 399 LEU A C 1
ATOM 3145 O O . LEU A 1 399 ? 14.234 6.095 11.109 1.00 97.44 399 LEU A O 1
ATOM 3149 N N . VAL A 1 400 ? 13.545 7.522 12.699 1.00 98.00 400 VAL A N 1
ATOM 3150 C CA . VAL A 1 400 ? 13.844 8.751 11.939 1.00 98.00 400 VAL A CA 1
ATOM 3151 C C . VAL A 1 400 ? 15.331 8.841 11.589 1.00 98.00 400 VAL A C 1
ATOM 3153 O O . VAL A 1 400 ? 15.671 9.236 10.473 1.00 98.00 400 VAL A O 1
ATOM 3156 N N . GLN A 1 401 ? 16.221 8.439 12.499 1.00 98.44 401 GLN A N 1
ATOM 3157 C CA . GLN A 1 401 ? 17.657 8.403 12.228 1.00 98.44 401 GLN A CA 1
ATOM 3158 C C . GLN A 1 401 ? 18.011 7.376 11.135 1.00 98.44 401 GLN A C 1
ATOM 3160 O O . GLN A 1 401 ? 18.661 7.735 10.154 1.00 98.44 401 GLN A O 1
ATOM 3165 N N . LYS A 1 402 ? 17.489 6.145 11.223 1.00 97.69 402 LYS A N 1
ATOM 3166 C CA . LYS A 1 402 ? 17.696 5.101 10.197 1.00 97.69 402 LYS A CA 1
ATOM 3167 C C . LYS A 1 402 ? 17.141 5.480 8.821 1.00 97.69 402 LYS A C 1
ATOM 3169 O O . LYS A 1 402 ? 17.737 5.136 7.803 1.00 97.69 402 LYS A O 1
ATOM 3174 N N . VAL A 1 403 ? 16.016 6.199 8.768 1.00 97.69 403 VAL A N 1
ATOM 3175 C CA . VAL A 1 403 ? 15.462 6.724 7.507 1.00 97.69 403 VAL A CA 1
ATOM 3176 C C . VAL A 1 403 ? 16.410 7.752 6.886 1.00 97.69 403 VAL A C 1
ATOM 3178 O O . VAL A 1 403 ? 16.694 7.663 5.695 1.00 97.69 403 VAL A O 1
ATOM 3181 N N . ARG A 1 404 ? 16.974 8.674 7.679 1.00 98.31 404 ARG A N 1
ATOM 3182 C CA . ARG A 1 404 ? 17.958 9.659 7.190 1.00 98.31 404 ARG A CA 1
ATOM 3183 C C . ARG A 1 404 ? 19.226 9.002 6.646 1.00 98.31 404 ARG A C 1
ATOM 3185 O O . ARG A 1 404 ? 19.702 9.418 5.594 1.00 98.31 404 ARG A O 1
ATOM 3192 N N . GLU A 1 405 ? 19.736 7.981 7.333 1.00 98.19 405 GLU A N 1
ATOM 3193 C CA . GLU A 1 405 ? 20.909 7.199 6.915 1.00 98.19 405 GLU A CA 1
ATOM 3194 C C . GLU A 1 405 ? 20.661 6.484 5.575 1.00 98.19 405 GLU A C 1
ATOM 3196 O O . GLU A 1 405 ? 21.456 6.608 4.639 1.00 98.19 405 GLU A O 1
ATOM 3201 N N . MET A 1 406 ? 19.506 5.823 5.441 1.00 97.88 406 MET A N 1
ATOM 3202 C CA . MET A 1 406 ? 19.085 5.168 4.198 1.00 97.88 406 MET A CA 1
ATOM 3203 C C . MET A 1 406 ? 18.867 6.174 3.057 1.00 97.88 406 MET A C 1
ATOM 3205 O O . MET A 1 406 ? 19.236 5.904 1.915 1.00 97.88 406 MET A O 1
ATOM 3209 N N . GLU A 1 407 ? 18.314 7.357 3.340 1.00 97.88 407 GLU A N 1
ATOM 3210 C CA . GLU A 1 407 ? 18.208 8.428 2.348 1.00 97.88 407 GLU A CA 1
ATOM 3211 C C . GLU A 1 407 ? 19.582 8.940 1.891 1.00 97.88 407 GLU A C 1
ATOM 3213 O O . GLU A 1 407 ? 19.753 9.207 0.701 1.00 97.88 407 GLU A O 1
ATOM 3218 N N . THR A 1 408 ? 20.568 9.086 2.785 1.00 98.38 408 THR A N 1
ATOM 3219 C CA . THR A 1 408 ? 21.931 9.470 2.376 1.00 98.38 408 THR A CA 1
ATOM 3220 C C . THR A 1 408 ? 22.577 8.411 1.488 1.00 98.38 408 THR A C 1
ATOM 3222 O O . THR A 1 408 ? 23.063 8.760 0.413 1.00 98.38 408 THR A O 1
ATOM 3225 N N . GLU A 1 409 ? 22.477 7.129 1.851 1.00 98.25 409 GLU A N 1
ATOM 3226 C CA . GLU A 1 409 ? 22.999 6.024 1.039 1.00 98.25 409 GLU A CA 1
ATOM 3227 C C . GLU A 1 409 ? 22.342 5.980 -0.354 1.00 98.25 409 GLU A C 1
ATOM 3229 O O . GLU A 1 409 ? 23.021 5.848 -1.375 1.00 98.25 409 GLU A O 1
ATOM 3234 N N . LEU A 1 410 ? 21.016 6.145 -0.429 1.00 97.81 410 LEU A N 1
ATOM 3235 C CA . LEU A 1 410 ? 20.295 6.179 -1.704 1.00 97.81 410 LEU A CA 1
ATOM 3236 C C . LEU A 1 410 ? 20.699 7.383 -2.568 1.00 97.81 410 LEU A C 1
ATOM 3238 O O . LEU A 1 410 ? 20.886 7.221 -3.774 1.00 97.81 410 LEU A O 1
ATOM 3242 N N . ARG A 1 411 ? 20.890 8.572 -1.979 1.00 98.25 411 ARG A N 1
ATOM 3243 C CA . ARG A 1 411 ? 21.375 9.759 -2.708 1.00 98.25 411 ARG A CA 1
ATOM 3244 C C . ARG A 1 411 ? 22.801 9.568 -3.239 1.00 98.25 411 ARG A C 1
ATOM 3246 O O . ARG A 1 411 ? 23.105 10.044 -4.330 1.00 98.25 411 ARG A O 1
ATOM 3253 N N . GLU A 1 412 ? 23.666 8.867 -2.512 1.00 98.56 412 GLU A N 1
ATOM 3254 C CA . GLU A 1 412 ? 25.028 8.546 -2.964 1.00 98.56 412 GLU A CA 1
ATOM 3255 C C . GLU A 1 412 ? 25.034 7.512 -4.095 1.00 98.56 412 GLU A C 1
ATOM 3257 O O . GLU A 1 412 ? 25.707 7.721 -5.105 1.00 98.56 412 GLU A O 1
ATOM 3262 N N . ARG A 1 413 ? 24.211 6.459 -3.999 1.00 97.62 413 ARG A N 1
ATOM 3263 C CA . ARG A 1 413 ? 24.019 5.480 -5.085 1.00 97.62 413 ARG A CA 1
ATOM 3264 C C . ARG A 1 413 ? 23.456 6.122 -6.359 1.00 97.62 413 ARG A C 1
ATOM 3266 O O . ARG A 1 413 ? 23.911 5.791 -7.451 1.00 97.62 413 ARG A O 1
ATOM 3273 N N . VAL A 1 414 ? 22.515 7.065 -6.241 1.00 97.81 414 VAL A N 1
ATOM 3274 C CA . VAL A 1 414 ? 22.003 7.832 -7.395 1.00 97.81 414 VAL A CA 1
ATOM 3275 C C . VAL A 1 414 ? 23.127 8.629 -8.058 1.00 97.81 414 VAL A C 1
ATOM 3277 O O . VAL A 1 414 ? 23.339 8.463 -9.255 1.00 97.81 414 VAL A O 1
ATOM 3280 N N . ARG A 1 415 ? 23.919 9.393 -7.292 1.00 98.44 415 ARG A N 1
ATOM 3281 C CA . ARG A 1 415 ? 25.077 10.140 -7.826 1.00 98.44 415 ARG A CA 1
ATOM 3282 C C . ARG A 1 415 ? 26.109 9.237 -8.505 1.00 98.44 415 ARG A C 1
ATOM 3284 O O . ARG A 1 415 ? 26.679 9.618 -9.524 1.00 98.44 415 ARG A O 1
ATOM 3291 N N . ALA A 1 416 ? 26.356 8.043 -7.962 1.00 98.12 416 ALA A N 1
ATOM 3292 C CA . ALA A 1 416 ? 27.265 7.073 -8.569 1.00 98.12 416 ALA A CA 1
ATOM 3293 C C . ALA A 1 416 ? 26.780 6.639 -9.965 1.00 98.12 416 ALA A C 1
ATOM 3295 O O . ALA A 1 416 ? 27.559 6.684 -10.917 1.00 98.12 416 ALA A O 1
ATOM 3296 N N . HIS A 1 417 ? 25.491 6.319 -10.113 1.00 97.38 417 HIS A N 1
ATOM 3297 C CA . HIS A 1 417 ? 24.899 5.977 -11.412 1.00 97.38 417 HIS A CA 1
ATOM 3298 C C . HIS A 1 417 ? 24.752 7.184 -12.357 1.00 97.38 417 HIS A C 1
ATOM 3300 O O . HIS A 1 417 ? 24.851 7.025 -13.571 1.00 97.38 417 HIS A O 1
ATOM 3306 N N . GLU A 1 418 ? 24.559 8.403 -11.846 1.00 98.00 418 GLU A N 1
ATOM 3307 C CA . GLU A 1 418 ? 24.592 9.627 -12.663 1.00 98.00 418 GLU A CA 1
ATOM 3308 C C . GLU A 1 418 ? 25.986 9.857 -13.273 1.00 98.00 418 GLU A C 1
ATOM 3310 O O . GLU A 1 418 ? 26.093 10.156 -14.465 1.00 98.00 418 GLU A O 1
ATOM 3315 N N . ASN A 1 419 ? 27.050 9.633 -12.493 1.00 98.12 419 ASN A N 1
ATOM 3316 C CA . ASN A 1 419 ? 28.432 9.675 -12.975 1.00 98.12 419 ASN A CA 1
ATOM 3317 C C . ASN A 1 419 ? 28.718 8.548 -13.985 1.00 98.12 419 ASN A C 1
ATOM 3319 O O . ASN A 1 419 ? 29.281 8.804 -15.047 1.00 98.12 419 ASN A O 1
ATOM 3323 N N . GLU A 1 420 ? 28.293 7.314 -13.703 1.00 98.12 420 GLU A N 1
ATOM 3324 C CA . GLU A 1 420 ? 28.405 6.164 -14.616 1.00 98.12 420 GLU A CA 1
ATOM 3325 C C . GLU A 1 420 ? 27.730 6.449 -15.973 1.00 98.12 420 GLU A C 1
ATOM 3327 O O . GLU A 1 420 ? 28.346 6.299 -17.030 1.00 98.12 420 GLU A O 1
ATOM 3332 N N . LEU A 1 421 ? 26.498 6.971 -15.957 1.00 97.31 421 LEU A N 1
ATOM 3333 C CA . LEU A 1 421 ? 25.775 7.379 -17.165 1.00 97.31 421 LEU A CA 1
ATOM 3334 C C . LEU A 1 421 ? 26.443 8.551 -17.898 1.00 97.31 421 LEU A C 1
ATOM 3336 O O . LEU A 1 421 ? 26.289 8.659 -19.116 1.00 97.31 421 LEU A O 1
ATOM 3340 N N . PHE A 1 422 ? 27.169 9.429 -17.201 1.00 98.44 422 PHE A N 1
ATOM 3341 C CA . PHE A 1 422 ? 27.970 10.480 -17.831 1.00 98.44 422 PHE A CA 1
ATOM 3342 C C . PHE A 1 422 ? 29.173 9.894 -18.589 1.00 98.44 422 PHE A C 1
ATOM 3344 O O . PHE A 1 422 ? 29.370 10.247 -19.753 1.00 98.44 422 PHE A O 1
ATOM 3351 N N . TYR A 1 423 ? 29.913 8.949 -17.994 1.00 98.06 423 TYR A N 1
ATOM 3352 C CA . TYR A 1 423 ? 31.010 8.252 -18.679 1.00 98.06 423 TYR A CA 1
ATOM 3353 C C . TYR A 1 423 ? 30.517 7.473 -19.907 1.00 98.06 423 TYR A C 1
ATOM 3355 O O . TYR A 1 423 ? 31.022 7.700 -21.003 1.00 98.06 423 TYR A O 1
ATOM 3363 N N . VAL A 1 424 ? 29.464 6.658 -19.775 1.00 97.38 424 VAL A N 1
ATOM 3364 C CA . VAL A 1 424 ? 28.917 5.863 -20.896 1.00 97.38 424 VAL A CA 1
ATOM 3365 C C . VAL A 1 424 ? 28.388 6.748 -22.038 1.00 97.38 424 VAL A C 1
ATOM 3367 O O . VAL A 1 424 ? 28.514 6.399 -23.213 1.00 97.38 424 VAL A O 1
ATOM 3370 N N . ARG A 1 425 ? 27.816 7.924 -21.733 1.00 97.88 425 ARG A N 1
ATOM 3371 C CA . ARG A 1 425 ? 27.442 8.909 -22.769 1.00 97.88 425 ARG A CA 1
ATOM 3372 C C . ARG A 1 425 ? 28.668 9.459 -23.489 1.00 97.88 425 ARG A C 1
ATOM 3374 O O . ARG A 1 425 ? 28.640 9.553 -24.711 1.00 97.88 425 ARG A O 1
ATOM 3381 N N . ARG A 1 426 ? 29.728 9.791 -22.748 1.00 98.44 426 ARG A N 1
ATOM 3382 C CA . ARG A 1 426 ? 30.978 10.296 -23.318 1.00 98.44 426 ARG A CA 1
ATOM 3383 C C . ARG A 1 426 ? 31.638 9.264 -24.237 1.00 98.44 426 ARG A C 1
ATOM 3385 O O . ARG A 1 426 ? 31.936 9.609 -25.373 1.00 98.44 426 ARG A O 1
ATOM 3392 N N . GLU A 1 427 ? 31.790 8.016 -23.796 1.00 98.25 427 GLU A N 1
ATOM 3393 C CA . GLU A 1 427 ? 32.354 6.927 -24.615 1.00 98.25 427 GLU A CA 1
ATOM 3394 C C . GLU A 1 427 ? 31.551 6.710 -25.905 1.00 98.25 427 GLU A C 1
ATOM 3396 O O . GLU A 1 427 ? 32.118 6.575 -26.989 1.00 98.25 427 GLU A O 1
ATOM 3401 N N . ARG A 1 428 ? 30.213 6.735 -25.813 1.00 97.88 428 ARG A N 1
ATOM 3402 C CA . ARG A 1 428 ? 29.321 6.665 -26.980 1.00 97.88 428 ARG A CA 1
ATOM 3403 C C . ARG A 1 428 ? 29.558 7.829 -27.946 1.00 97.88 428 ARG A C 1
ATOM 3405 O O . ARG A 1 428 ? 29.570 7.612 -29.155 1.00 97.88 428 ARG A O 1
ATOM 3412 N N . ASP A 1 429 ? 29.709 9.047 -27.438 1.00 98.12 429 ASP A N 1
ATOM 3413 C CA . ASP A 1 429 ? 29.842 10.248 -28.268 1.00 98.12 429 ASP A CA 1
ATOM 3414 C C . ASP A 1 429 ? 31.242 10.357 -28.903 1.00 98.12 429 ASP A C 1
ATOM 3416 O O . ASP A 1 429 ? 31.363 10.768 -30.059 1.00 98.12 429 ASP A O 1
ATOM 3420 N N . GLU A 1 430 ? 32.281 9.873 -28.215 1.00 98.44 430 GLU A N 1
ATOM 3421 C CA . GLU A 1 430 ? 33.620 9.646 -28.776 1.00 98.44 430 GLU A CA 1
ATOM 3422 C C . GLU A 1 430 ? 33.575 8.573 -29.886 1.00 98.44 430 GLU A C 1
ATOM 3424 O O . GLU A 1 430 ? 34.006 8.839 -31.009 1.00 98.44 430 GLU A O 1
ATOM 3429 N N . ALA A 1 431 ? 32.923 7.425 -29.656 1.00 97.69 431 ALA A N 1
ATOM 3430 C CA . ALA A 1 431 ? 32.753 6.375 -30.669 1.00 97.69 431 ALA A CA 1
ATOM 3431 C C . ALA A 1 431 ? 31.911 6.813 -31.890 1.00 97.69 431 ALA A C 1
ATOM 3433 O O . ALA A 1 431 ? 32.159 6.367 -33.014 1.00 97.69 431 ALA A O 1
ATOM 3434 N N . ILE A 1 432 ? 30.928 7.705 -31.707 1.00 97.88 432 ILE A N 1
ATOM 3435 C CA . ILE A 1 432 ? 30.194 8.341 -32.815 1.00 97.88 432 ILE A CA 1
ATOM 3436 C C . ILE A 1 432 ? 31.114 9.295 -33.591 1.00 97.88 432 ILE A C 1
ATOM 3438 O O . ILE A 1 432 ? 31.075 9.304 -34.821 1.00 97.88 432 ILE A O 1
ATOM 3442 N N . SER A 1 433 ? 31.966 10.065 -32.905 1.00 98.31 433 SER A N 1
ATOM 3443 C CA . SER A 1 433 ? 32.953 10.942 -33.549 1.00 98.31 433 SER A CA 1
ATOM 3444 C C . SER A 1 433 ? 33.941 10.150 -34.411 1.00 98.31 433 SER A C 1
ATOM 3446 O O . SER A 1 433 ? 34.155 10.497 -35.574 1.00 98.31 433 SER A O 1
ATOM 3448 N N . ASP A 1 434 ? 34.486 9.054 -33.881 1.00 98.12 434 ASP A N 1
ATOM 3449 C CA . ASP A 1 434 ? 35.424 8.182 -34.595 1.00 98.12 434 ASP A CA 1
ATOM 3450 C C . ASP A 1 434 ? 34.758 7.497 -35.800 1.00 98.12 434 ASP A C 1
ATOM 3452 O O . ASP A 1 434 ? 35.320 7.484 -36.897 1.00 98.12 434 ASP A O 1
ATOM 3456 N N . ARG A 1 435 ? 33.516 7.011 -35.644 1.00 97.62 435 ARG A N 1
ATOM 3457 C CA . ARG A 1 435 ? 32.721 6.466 -36.757 1.00 97.62 435 ARG A CA 1
ATOM 3458 C C . ARG A 1 435 ? 32.473 7.501 -37.858 1.00 97.62 435 ARG A C 1
ATOM 3460 O O . ARG A 1 435 ? 32.488 7.140 -39.032 1.00 97.62 435 ARG A O 1
ATOM 3467 N N . ASN A 1 436 ? 32.226 8.759 -37.497 1.00 97.94 436 ASN A N 1
ATOM 3468 C CA . ASN A 1 436 ? 31.989 9.823 -38.471 1.00 97.94 436 ASN A CA 1
ATOM 3469 C C . ASN A 1 436 ? 33.269 10.185 -39.241 1.00 97.94 436 ASN A C 1
ATOM 3471 O O . ASN A 1 436 ? 33.187 10.390 -40.449 1.00 97.94 436 ASN A O 1
ATOM 3475 N N . ARG A 1 437 ? 34.443 10.179 -38.589 1.00 98.38 437 ARG A N 1
ATOM 3476 C CA . ARG A 1 437 ? 35.739 10.328 -39.281 1.00 98.38 437 ARG A CA 1
ATOM 3477 C C . ARG A 1 437 ? 35.975 9.177 -40.261 1.00 98.38 437 ARG A C 1
ATOM 3479 O O . ARG A 1 437 ? 36.141 9.429 -41.446 1.00 98.38 437 ARG A O 1
ATOM 3486 N N . ALA A 1 438 ? 35.815 7.930 -39.815 1.00 97.44 438 ALA A N 1
ATOM 3487 C CA . ALA A 1 438 ? 35.949 6.758 -40.685 1.00 97.44 438 ALA A CA 1
ATOM 3488 C C . ALA A 1 438 ? 34.966 6.759 -41.878 1.00 97.44 438 ALA A C 1
ATOM 3490 O O . ALA A 1 438 ? 35.278 6.222 -42.940 1.00 97.44 438 ALA A O 1
ATOM 3491 N N . ALA A 1 439 ? 33.781 7.366 -41.733 1.00 97.62 439 ALA A N 1
ATOM 3492 C CA . ALA A 1 439 ? 32.848 7.557 -42.843 1.00 97.62 439 ALA A CA 1
ATOM 3493 C C . ALA A 1 439 ? 33.343 8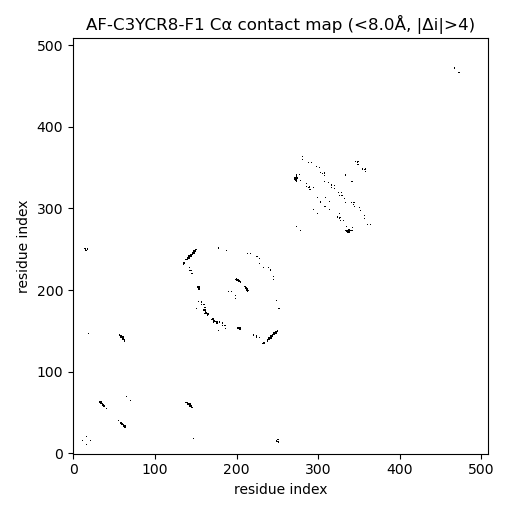.608 -43.856 1.00 97.62 439 ALA A C 1
ATOM 3495 O O . ALA A 1 439 ? 33.240 8.371 -45.057 1.00 97.62 439 ALA A O 1
ATOM 3496 N N . GLN A 1 440 ? 33.922 9.719 -43.386 1.00 98.31 440 GLN A N 1
ATOM 3497 C CA . GLN A 1 440 ? 34.543 10.747 -44.235 1.00 98.31 440 GLN A CA 1
ATOM 3498 C C . GLN A 1 440 ? 35.795 10.219 -44.952 1.00 98.31 440 GLN A C 1
ATOM 3500 O O . GLN A 1 440 ? 35.988 10.500 -46.133 1.00 98.31 440 GLN A O 1
ATOM 3505 N N . ASP A 1 441 ? 36.604 9.397 -44.278 1.00 97.88 441 ASP A N 1
ATOM 3506 C CA . ASP A 1 441 ? 37.756 8.721 -44.883 1.00 97.88 441 ASP A CA 1
ATOM 3507 C C . ASP A 1 441 ? 37.299 7.828 -46.052 1.00 97.88 441 ASP A C 1
ATOM 3509 O O . ASP A 1 441 ? 37.816 7.941 -47.165 1.00 97.88 441 ASP A O 1
ATOM 3513 N N . VAL A 1 442 ? 36.266 7.000 -45.840 1.00 97.69 442 VAL A N 1
ATOM 3514 C CA . VAL A 1 442 ? 35.661 6.155 -46.889 1.00 97.69 442 VAL A CA 1
ATOM 3515 C C . VAL A 1 442 ? 35.065 6.987 -48.030 1.00 97.69 442 VAL A C 1
ATOM 3517 O O . VAL A 1 442 ? 35.246 6.624 -49.190 1.00 97.69 442 VAL A O 1
ATOM 3520 N N . GLU A 1 443 ? 34.389 8.098 -47.734 1.00 98.06 443 GLU A N 1
ATOM 3521 C CA . GLU A 1 443 ? 33.862 9.017 -48.751 1.00 98.06 443 GLU A CA 1
ATOM 3522 C C . GLU A 1 443 ? 34.995 9.612 -49.604 1.00 98.06 443 GLU A C 1
ATOM 3524 O O . GLU A 1 443 ? 34.931 9.566 -50.833 1.00 98.06 443 GLU A O 1
ATOM 3529 N N . SER A 1 444 ? 36.091 10.061 -48.981 1.00 97.94 444 SER A N 1
ATOM 3530 C CA . SER A 1 444 ? 37.254 10.587 -49.706 1.00 97.94 444 SER A CA 1
ATOM 3531 C C . SER A 1 444 ? 37.883 9.542 -50.640 1.00 97.94 444 SER A C 1
ATOM 3533 O O . SER A 1 444 ? 38.088 9.832 -51.822 1.00 97.94 444 SER A O 1
ATOM 3535 N N . LEU A 1 445 ? 38.071 8.305 -50.159 1.00 97.56 445 LEU A N 1
ATOM 3536 C CA . LEU A 1 445 ? 38.614 7.178 -50.927 1.00 97.56 445 LEU A CA 1
ATOM 3537 C C . LEU A 1 445 ? 37.702 6.757 -52.090 1.00 97.56 445 LEU A C 1
ATOM 3539 O O . LEU A 1 445 ? 38.191 6.292 -53.120 1.00 97.56 445 LEU A O 1
ATOM 3543 N N . LEU A 1 446 ? 36.383 6.932 -51.961 1.00 97.50 446 LEU A N 1
ATOM 3544 C CA . LEU A 1 446 ? 35.449 6.740 -53.071 1.00 97.50 446 LEU A CA 1
ATOM 3545 C C . LEU A 1 446 ? 35.635 7.824 -54.143 1.00 97.50 446 LEU A C 1
ATOM 3547 O O . LEU A 1 446 ? 35.798 7.469 -55.309 1.00 97.50 446 LEU A O 1
ATOM 3551 N N . THR A 1 447 ? 35.738 9.106 -53.770 1.00 98.00 447 THR A N 1
ATOM 3552 C CA . THR A 1 447 ? 35.988 10.184 -54.755 1.00 98.00 447 THR A CA 1
ATOM 3553 C C . THR A 1 447 ? 37.372 10.106 -55.413 1.00 98.00 447 THR A C 1
ATOM 3555 O O . THR A 1 447 ? 37.551 10.570 -56.538 1.00 98.00 447 THR A O 1
ATOM 3558 N N . GLU A 1 448 ? 38.376 9.540 -54.735 1.00 98.12 448 GLU A N 1
ATOM 3559 C CA . GLU A 1 448 ? 39.689 9.250 -55.326 1.00 98.12 448 GLU A CA 1
ATOM 3560 C C . GLU A 1 448 ? 39.591 8.091 -56.325 1.00 98.12 448 GLU A C 1
ATOM 3562 O O . GLU A 1 448 ? 40.056 8.201 -57.460 1.00 98.12 448 GLU A O 1
ATOM 3567 N N . ARG A 1 449 ? 38.906 7.006 -55.943 1.00 97.25 449 ARG A N 1
ATOM 3568 C CA . ARG A 1 449 ? 38.648 5.860 -56.821 1.00 97.25 449 ARG A CA 1
ATOM 3569 C C . ARG A 1 449 ? 37.869 6.249 -58.079 1.00 97.25 449 ARG A C 1
ATOM 3571 O O . ARG A 1 449 ? 38.148 5.693 -59.135 1.00 97.25 449 ARG A O 1
ATOM 3578 N N . GLU A 1 450 ? 36.912 7.167 -57.982 1.00 98.06 450 GLU A N 1
ATOM 3579 C CA . GLU A 1 450 ? 36.150 7.668 -59.133 1.00 98.06 450 GLU A CA 1
ATOM 3580 C C . GLU A 1 450 ? 37.058 8.411 -60.125 1.00 98.06 450 GLU A C 1
ATOM 3582 O O . GLU A 1 450 ? 37.089 8.042 -61.297 1.00 98.06 450 GLU A O 1
ATOM 3587 N N . LYS A 1 451 ? 37.913 9.331 -59.657 1.00 97.94 451 LYS A N 1
ATOM 3588 C CA . LYS A 1 451 ? 38.917 10.013 -60.505 1.00 97.94 451 LYS A CA 1
ATOM 3589 C C . LYS A 1 451 ? 39.887 9.033 -61.170 1.00 97.94 451 LYS A C 1
ATOM 3591 O O . LYS A 1 451 ? 40.201 9.173 -62.348 1.00 97.94 451 LYS A O 1
ATOM 3596 N N . LEU A 1 452 ? 40.338 8.010 -60.438 1.00 96.62 452 LEU A N 1
ATOM 3597 C CA . LEU A 1 452 ? 41.210 6.962 -60.981 1.00 96.62 452 LEU A CA 1
ATOM 3598 C C . LEU A 1 452 ? 40.501 6.073 -62.019 1.00 96.62 452 LEU A C 1
ATOM 3600 O O . LEU A 1 452 ? 41.167 5.497 -62.879 1.00 96.62 452 LEU A O 1
ATOM 3604 N N . LEU A 1 453 ? 39.169 5.950 -61.970 1.00 97.19 453 LEU A N 1
ATOM 3605 C CA . LEU A 1 453 ? 38.387 5.286 -63.016 1.00 97.19 453 LEU A CA 1
ATOM 3606 C C . LEU A 1 453 ? 38.255 6.178 -64.258 1.00 97.19 453 LEU A C 1
ATOM 3608 O O . LEU A 1 453 ? 38.515 5.687 -65.355 1.00 97.19 453 LEU A O 1
ATOM 3612 N N . GLU A 1 454 ? 37.955 7.470 -64.093 1.00 97.75 454 GLU A N 1
ATOM 3613 C CA . GLU A 1 454 ? 37.928 8.456 -65.190 1.00 97.75 454 GLU A CA 1
ATOM 3614 C C . GLU A 1 454 ? 39.280 8.525 -65.928 1.00 97.75 454 GLU A C 1
ATOM 3616 O O . GLU A 1 454 ? 39.331 8.459 -67.158 1.00 97.75 454 GLU A O 1
ATOM 3621 N N . GLU A 1 455 ? 40.395 8.569 -65.189 1.00 97.69 455 GLU A N 1
ATOM 3622 C CA . GLU A 1 455 ? 41.746 8.515 -65.762 1.00 97.69 455 GLU A CA 1
ATOM 3623 C C . GLU A 1 455 ? 41.998 7.187 -66.498 1.00 97.69 455 GLU A C 1
ATOM 3625 O O . GLU A 1 455 ? 42.567 7.174 -67.593 1.00 97.69 455 GLU A O 1
ATOM 3630 N N . ASN A 1 456 ? 41.536 6.055 -65.952 1.00 94.75 456 ASN A N 1
ATOM 3631 C CA . ASN A 1 456 ? 41.693 4.758 -66.610 1.00 94.75 456 ASN A CA 1
ATOM 3632 C C . ASN A 1 456 ? 40.887 4.658 -67.914 1.00 94.75 456 ASN A C 1
ATOM 3634 O O . ASN A 1 456 ? 41.357 4.039 -68.869 1.00 94.75 456 ASN A O 1
ATOM 3638 N N . GLU A 1 457 ? 39.700 5.263 -67.979 1.00 97.31 457 GLU A N 1
ATOM 3639 C CA . GLU A 1 457 ? 38.896 5.340 -69.203 1.00 97.31 457 GLU A CA 1
ATOM 3640 C C . GLU A 1 457 ? 39.537 6.263 -70.248 1.00 97.31 457 GLU A C 1
ATOM 3642 O O . GLU A 1 457 ? 39.637 5.879 -71.417 1.00 97.31 457 GLU A O 1
ATOM 3647 N N . LEU A 1 458 ? 40.090 7.409 -69.832 1.00 97.19 458 LEU A N 1
ATOM 3648 C CA . LEU A 1 458 ? 40.862 8.292 -70.711 1.00 97.19 458 LEU A CA 1
ATOM 3649 C C . LEU A 1 458 ? 42.098 7.582 -71.295 1.00 97.19 458 LEU A C 1
ATOM 3651 O O . LEU A 1 458 ? 42.340 7.649 -72.502 1.00 97.19 458 LEU A O 1
ATOM 3655 N N . LEU A 1 459 ? 42.855 6.854 -70.467 1.00 94.50 459 LEU A N 1
ATOM 3656 C CA . LEU A 1 459 ? 44.026 6.083 -70.901 1.00 94.50 459 LEU A CA 1
ATOM 3657 C C . LEU A 1 459 ? 43.655 4.921 -71.839 1.00 94.50 459 LEU A C 1
ATOM 3659 O O . LEU A 1 459 ? 44.417 4.616 -72.759 1.00 94.50 459 LEU A O 1
ATOM 3663 N N . ARG A 1 460 ? 42.480 4.295 -71.668 1.00 93.94 460 ARG A N 1
ATOM 3664 C CA . ARG A 1 460 ? 41.952 3.309 -72.632 1.00 93.94 460 ARG A CA 1
ATOM 3665 C C . ARG A 1 460 ? 41.632 3.963 -73.971 1.00 93.94 460 ARG A C 1
ATOM 3667 O O . ARG A 1 460 ? 42.129 3.493 -74.988 1.00 93.94 460 ARG A O 1
ATOM 3674 N N . ALA A 1 461 ? 40.908 5.082 -73.975 1.00 94.69 461 ALA A N 1
ATOM 3675 C CA . ALA A 1 461 ? 40.593 5.807 -75.205 1.00 94.69 461 ALA A CA 1
ATOM 3676 C C . ALA A 1 461 ? 41.864 6.245 -75.963 1.00 94.69 461 ALA A C 1
ATOM 3678 O O . ALA A 1 461 ? 41.959 6.061 -77.176 1.00 94.69 461 ALA A O 1
ATOM 3679 N N . GLN A 1 462 ? 42.883 6.746 -75.253 1.00 93.75 462 GLN A N 1
ATOM 3680 C CA . GLN A 1 462 ? 44.191 7.068 -75.841 1.00 93.75 462 GLN A CA 1
ATOM 3681 C C . GLN A 1 462 ? 44.890 5.830 -76.424 1.00 93.75 462 GLN A C 1
ATOM 3683 O O . GLN A 1 462 ? 45.386 5.872 -77.552 1.00 93.75 462 GLN A O 1
ATOM 3688 N N . LYS A 1 463 ? 44.907 4.710 -75.688 1.00 92.31 463 LYS A N 1
ATOM 3689 C CA . LYS A 1 463 ? 45.471 3.438 -76.160 1.00 92.31 463 LYS A CA 1
ATOM 3690 C C . LYS A 1 463 ? 44.772 2.955 -77.432 1.00 92.31 463 LYS A C 1
ATOM 3692 O O . LYS A 1 463 ? 45.456 2.548 -78.368 1.00 92.31 463 LYS A O 1
ATOM 3697 N N . ASP A 1 464 ? 43.447 3.008 -77.488 1.00 89.06 464 ASP A N 1
ATOM 3698 C CA . ASP A 1 464 ? 42.673 2.496 -78.621 1.00 89.06 464 ASP A CA 1
ATOM 3699 C C . ASP A 1 464 ? 42.873 3.365 -79.879 1.00 89.06 464 ASP A C 1
ATOM 3701 O O . ASP A 1 464 ? 43.003 2.832 -80.987 1.00 89.06 464 ASP A O 1
ATOM 3705 N N . VAL A 1 465 ? 43.043 4.686 -79.717 1.00 92.62 465 VAL A N 1
ATOM 3706 C CA . VAL A 1 465 ? 43.500 5.588 -80.792 1.00 92.62 465 VAL A CA 1
ATOM 3707 C C . VAL A 1 465 ? 44.890 5.188 -81.304 1.00 92.62 465 VAL A C 1
ATOM 3709 O O . VAL A 1 465 ? 45.083 5.088 -82.515 1.00 92.62 465 VAL A O 1
ATOM 3712 N N . VAL A 1 466 ? 45.850 4.898 -80.417 1.00 89.31 466 VAL A N 1
ATOM 3713 C CA . VAL A 1 466 ? 47.210 4.474 -80.809 1.00 89.31 466 VAL A CA 1
ATOM 3714 C C . VAL A 1 466 ? 47.212 3.100 -81.496 1.00 89.31 466 VAL A C 1
ATOM 3716 O O . VAL A 1 466 ? 47.867 2.936 -82.524 1.00 89.31 466 VAL A O 1
ATOM 3719 N N . VAL A 1 467 ? 46.451 2.123 -80.992 1.00 85.69 467 VAL A N 1
ATOM 3720 C CA . VAL A 1 467 ? 46.302 0.790 -81.616 1.00 85.69 467 VAL A CA 1
ATOM 3721 C C . VAL A 1 467 ? 45.707 0.902 -83.022 1.00 85.69 467 VAL A C 1
ATOM 3723 O O . VAL A 1 467 ? 46.167 0.214 -83.936 1.00 85.69 467 VAL A O 1
ATOM 3726 N N . THR A 1 468 ? 44.734 1.800 -83.207 1.00 87.19 468 THR A N 1
ATOM 3727 C CA . THR A 1 468 ? 44.130 2.097 -84.513 1.00 87.19 468 THR A CA 1
ATOM 3728 C C . THR A 1 468 ? 45.136 2.768 -85.452 1.00 87.19 468 THR A C 1
ATOM 3730 O O . THR A 1 468 ? 45.312 2.317 -86.582 1.00 87.19 468 THR A O 1
ATOM 3733 N N . ALA A 1 469 ? 45.846 3.799 -84.984 1.00 84.81 469 ALA A N 1
ATOM 3734 C CA . ALA A 1 469 ? 46.817 4.553 -85.783 1.00 84.81 469 ALA A CA 1
ATOM 3735 C C . ALA A 1 469 ? 48.031 3.718 -86.232 1.00 84.81 469 ALA A C 1
ATOM 3737 O O . ALA A 1 469 ? 48.588 3.971 -87.298 1.00 84.81 469 ALA A O 1
ATOM 3738 N N . LEU A 1 470 ? 48.432 2.716 -85.444 1.00 84.88 470 LEU A N 1
ATOM 3739 C CA . LEU A 1 470 ? 49.535 1.805 -85.769 1.00 84.88 470 LEU A CA 1
ATOM 3740 C C . LEU A 1 470 ? 49.112 0.595 -86.628 1.00 84.88 470 LEU A C 1
ATOM 3742 O O . LEU A 1 470 ? 49.955 -0.245 -86.937 1.00 84.88 470 LEU A O 1
ATOM 3746 N N . GLY A 1 471 ? 47.829 0.460 -86.990 1.00 75.69 471 GLY A N 1
ATOM 3747 C CA . GLY A 1 471 ? 47.330 -0.656 -87.809 1.00 75.69 471 GLY A CA 1
ATOM 3748 C C . GLY A 1 471 ? 47.389 -2.032 -87.128 1.00 75.69 471 GLY A C 1
ATOM 3749 O O . GLY A 1 471 ? 47.250 -3.058 -87.787 1.00 75.69 471 GLY A O 1
ATOM 3750 N N . ILE A 1 472 ? 47.580 -2.084 -85.804 1.00 72.38 472 ILE A N 1
ATOM 3751 C CA . ILE A 1 472 ? 47.757 -3.340 -85.045 1.00 72.38 472 ILE A CA 1
ATOM 3752 C C . ILE A 1 472 ? 46.403 -4.053 -84.833 1.00 72.38 472 ILE A C 1
ATOM 3754 O O . ILE A 1 472 ? 46.360 -5.173 -84.336 1.00 72.38 472 ILE A O 1
ATOM 3758 N N . THR A 1 473 ? 45.288 -3.447 -85.249 1.00 65.88 473 THR A N 1
ATOM 3759 C CA . THR A 1 473 ? 43.912 -3.960 -85.108 1.00 65.88 473 THR A CA 1
ATOM 3760 C C . THR A 1 473 ? 43.707 -5.372 -85.668 1.00 65.88 473 THR A C 1
ATOM 3762 O O . THR A 1 473 ? 43.002 -6.174 -85.057 1.00 65.88 473 THR A O 1
ATOM 3765 N N . GLU A 1 474 ? 44.354 -5.729 -86.781 1.00 66.06 474 GLU A N 1
ATOM 3766 C CA . GLU A 1 474 ? 44.296 -7.096 -87.325 1.00 66.06 474 GLU A CA 1
ATOM 3767 C C . GLU A 1 474 ? 45.072 -8.098 -86.450 1.00 66.06 474 GLU A C 1
ATOM 3769 O O . GLU A 1 474 ? 44.624 -9.226 -86.222 1.00 66.06 474 GLU A O 1
ATOM 3774 N N . ALA A 1 475 ? 46.211 -7.676 -85.894 1.00 61.66 475 ALA A N 1
ATOM 3775 C CA . ALA A 1 475 ? 47.047 -8.497 -85.022 1.00 61.66 475 ALA A CA 1
ATOM 3776 C C . ALA A 1 475 ? 46.447 -8.665 -83.613 1.00 61.66 475 ALA A C 1
ATOM 3778 O O . ALA A 1 475 ? 46.533 -9.755 -83.041 1.00 61.66 475 ALA A O 1
ATOM 3779 N N . THR A 1 476 ? 45.792 -7.637 -83.057 1.00 67.62 476 THR A N 1
ATOM 3780 C CA . THR A 1 476 ? 45.055 -7.758 -81.787 1.00 67.62 476 THR A CA 1
ATOM 3781 C C . THR A 1 476 ? 43.828 -8.650 -81.943 1.00 67.62 476 THR A C 1
ATOM 3783 O O . THR A 1 476 ? 43.627 -9.525 -81.104 1.00 67.62 476 THR A O 1
ATOM 3786 N N . ALA A 1 477 ? 43.067 -8.524 -83.037 1.00 71.62 477 ALA A N 1
ATOM 3787 C CA . ALA A 1 477 ? 41.941 -9.413 -83.326 1.00 71.62 477 ALA A CA 1
ATOM 3788 C C . ALA A 1 477 ? 42.384 -10.882 -83.493 1.00 71.62 477 ALA A C 1
ATOM 3790 O O . ALA A 1 477 ? 41.704 -11.799 -83.023 1.00 71.62 477 ALA A O 1
ATOM 3791 N N . ALA A 1 478 ? 43.546 -11.128 -84.109 1.00 68.44 478 ALA A N 1
ATOM 3792 C CA . ALA A 1 478 ? 44.137 -12.464 -84.180 1.00 68.44 478 ALA A CA 1
ATOM 3793 C C . ALA A 1 478 ? 44.543 -12.999 -82.790 1.00 68.44 478 ALA A C 1
ATOM 3795 O O . ALA A 1 478 ? 44.232 -14.147 -82.460 1.00 68.44 478 ALA A O 1
ATOM 3796 N N . LEU A 1 479 ? 45.183 -12.170 -81.956 1.00 70.38 479 LEU A N 1
ATOM 3797 C CA . LEU A 1 479 ? 45.583 -12.530 -80.590 1.00 70.38 479 LEU A CA 1
ATOM 3798 C C . LEU A 1 479 ? 44.386 -12.810 -79.675 1.00 70.38 479 LEU A C 1
ATOM 3800 O O . LEU A 1 479 ? 44.390 -13.823 -78.981 1.00 70.38 479 LEU A O 1
ATOM 3804 N N . GLU A 1 480 ? 43.338 -11.987 -79.707 1.00 80.69 480 GLU A N 1
ATOM 3805 C CA . GLU A 1 480 ? 42.121 -12.203 -78.914 1.00 80.69 480 GLU A CA 1
ATOM 3806 C C . GLU A 1 480 ? 41.409 -13.506 -79.316 1.00 80.69 480 GLU A C 1
ATOM 3808 O O . GLU A 1 480 ? 40.928 -14.259 -78.465 1.00 80.69 480 GLU A O 1
ATOM 3813 N N . LYS A 1 481 ? 41.404 -13.840 -80.612 1.00 79.00 481 LYS A N 1
ATOM 3814 C CA . LYS A 1 481 ? 40.867 -15.111 -81.124 1.00 79.00 481 LYS A CA 1
ATOM 3815 C C . LYS A 1 481 ? 41.669 -16.321 -80.623 1.00 79.00 481 LYS A C 1
ATOM 3817 O O . LYS A 1 481 ? 41.082 -17.362 -80.313 1.00 79.00 481 LYS A O 1
ATOM 3822 N N . VAL A 1 482 ? 42.990 -16.184 -80.478 1.00 76.06 482 VAL A N 1
ATOM 3823 C CA . VAL A 1 482 ? 43.858 -17.194 -79.846 1.00 76.06 482 VAL A CA 1
ATOM 3824 C C . VAL A 1 482 ? 43.614 -17.270 -78.336 1.00 76.06 482 VAL A C 1
ATOM 3826 O O . VAL A 1 482 ? 43.439 -18.369 -77.809 1.00 76.06 482 VAL A O 1
ATOM 3829 N N . GLU A 1 483 ? 43.537 -16.139 -77.634 1.00 79.50 483 GLU A N 1
ATOM 3830 C CA . GLU A 1 483 ? 43.337 -16.100 -76.181 1.00 79.50 483 GLU A CA 1
ATOM 3831 C C . GLU A 1 483 ? 41.971 -16.672 -75.777 1.00 79.50 483 GLU A C 1
ATOM 3833 O O . GLU A 1 483 ? 41.879 -17.454 -74.830 1.00 79.50 483 GLU A O 1
ATOM 3838 N N . ASN A 1 484 ? 40.912 -16.370 -76.532 1.00 81.38 484 ASN A N 1
ATOM 3839 C CA . ASN A 1 484 ? 39.596 -16.969 -76.326 1.00 81.38 484 ASN A CA 1
ATOM 3840 C C . ASN A 1 484 ? 39.605 -18.480 -76.619 1.00 81.38 484 ASN A C 1
ATOM 3842 O O . ASN A 1 484 ? 39.061 -19.243 -75.820 1.00 81.38 484 ASN A O 1
ATOM 3846 N N . SER A 1 485 ? 40.324 -18.949 -77.651 1.00 79.94 485 SER A N 1
ATOM 3847 C CA . SER A 1 485 ? 40.534 -20.392 -77.872 1.00 79.94 485 SER A CA 1
ATOM 3848 C C . SER A 1 485 ? 41.274 -21.066 -76.704 1.00 79.94 485 SER A C 1
ATOM 3850 O O . SER A 1 485 ? 40.947 -22.195 -76.333 1.00 79.94 485 SER A O 1
ATOM 3852 N N . ILE A 1 486 ? 42.245 -20.386 -76.083 1.00 81.75 486 ILE A N 1
ATOM 3853 C CA . ILE A 1 486 ? 42.963 -20.874 -74.892 1.00 81.75 486 ILE A CA 1
ATOM 3854 C C . ILE A 1 486 ? 42.044 -20.893 -73.662 1.00 81.75 486 ILE A C 1
ATOM 3856 O O . ILE A 1 486 ? 41.995 -21.905 -72.957 1.00 81.75 486 ILE A O 1
ATOM 3860 N N . LYS A 1 487 ? 41.280 -19.824 -73.406 1.00 82.44 487 LYS A N 1
ATOM 3861 C CA . LYS A 1 487 ? 40.289 -19.746 -72.316 1.00 82.44 487 LYS A CA 1
ATOM 3862 C C . LYS A 1 487 ? 39.224 -20.839 -72.439 1.00 82.44 487 LYS A C 1
ATOM 3864 O O . LYS A 1 487 ? 38.871 -21.463 -71.439 1.00 82.44 487 LYS A O 1
ATOM 3869 N N . GLU A 1 488 ? 38.749 -21.117 -73.649 1.00 83.38 488 GLU A N 1
ATOM 3870 C CA . GLU A 1 488 ? 37.746 -22.150 -73.913 1.00 83.38 488 GLU A CA 1
ATOM 3871 C C . GLU A 1 488 ? 38.308 -23.567 -73.721 1.00 83.38 488 GLU A C 1
ATOM 3873 O O . GLU A 1 488 ? 37.739 -24.349 -72.957 1.00 83.38 488 GLU A O 1
ATOM 3878 N N . LYS A 1 489 ? 39.499 -23.863 -74.264 1.00 81.88 489 LYS A N 1
ATOM 3879 C CA . LYS A 1 489 ? 40.233 -25.115 -73.982 1.00 81.88 489 LYS A CA 1
ATOM 3880 C C . LYS A 1 489 ? 40.526 -25.294 -72.488 1.00 81.88 489 LYS A C 1
ATOM 3882 O O . LYS A 1 489 ? 40.461 -26.409 -71.975 1.00 81.88 489 LYS A O 1
ATOM 3887 N N . SER A 1 490 ? 40.795 -24.206 -71.766 1.00 79.31 490 SER A N 1
ATOM 3888 C CA . SER A 1 490 ? 41.008 -24.234 -70.312 1.00 79.31 490 SER A CA 1
ATOM 3889 C C . SER A 1 490 ? 39.713 -24.527 -69.544 1.00 79.31 490 SER A C 1
ATOM 3891 O O . SER A 1 490 ? 39.737 -25.283 -68.573 1.00 79.31 490 SER A O 1
ATOM 3893 N N . ARG A 1 491 ? 38.566 -23.998 -69.997 1.00 78.62 491 ARG A N 1
ATOM 3894 C CA . ARG A 1 491 ? 37.234 -24.336 -69.458 1.00 78.62 491 ARG A CA 1
ATOM 3895 C C . ARG A 1 491 ? 36.858 -25.793 -69.741 1.00 78.62 491 ARG A C 1
ATOM 3897 O O . ARG A 1 491 ? 36.388 -26.471 -68.830 1.00 78.62 491 ARG A O 1
ATOM 3904 N N . GLU A 1 492 ? 37.129 -26.307 -70.941 1.00 77.94 492 GLU A N 1
ATOM 3905 C CA . GLU A 1 492 ? 36.990 -27.736 -71.257 1.00 77.94 492 GLU A CA 1
ATOM 3906 C C . GLU A 1 492 ? 37.867 -28.617 -70.353 1.00 77.94 492 GLU A C 1
ATOM 3908 O O . GLU A 1 492 ? 37.387 -29.608 -69.798 1.00 77.94 492 GLU A O 1
ATOM 3913 N N . ALA A 1 493 ? 39.143 -28.260 -70.177 1.00 75.69 493 ALA A N 1
ATOM 3914 C CA . ALA A 1 493 ? 40.072 -29.004 -69.330 1.00 75.69 493 ALA A CA 1
ATOM 3915 C C . ALA A 1 493 ? 39.643 -28.992 -67.853 1.00 75.69 493 ALA A C 1
ATOM 3917 O O . ALA A 1 493 ? 39.712 -30.025 -67.188 1.00 75.69 493 ALA A O 1
ATOM 3918 N N . ALA A 1 494 ? 39.146 -27.857 -67.350 1.00 74.00 494 ALA A N 1
ATOM 3919 C CA . ALA A 1 494 ? 38.591 -27.742 -66.003 1.00 74.00 494 ALA A CA 1
ATOM 3920 C C . ALA A 1 494 ? 37.287 -28.545 -65.836 1.00 74.00 494 ALA A C 1
ATOM 3922 O O . ALA A 1 494 ? 37.092 -29.181 -64.801 1.00 74.00 494 ALA A O 1
ATOM 3923 N N . SER A 1 495 ? 36.425 -28.570 -66.860 1.00 66.62 495 SER A N 1
ATOM 3924 C CA . SER A 1 495 ? 35.209 -29.394 -66.898 1.00 66.62 495 SER A CA 1
ATOM 3925 C C . SER A 1 495 ? 35.548 -30.887 -66.800 1.00 66.62 495 SER A C 1
ATOM 3927 O O . SER A 1 495 ? 35.078 -31.578 -65.895 1.00 66.62 495 SER A O 1
ATOM 3929 N N . LYS A 1 496 ? 36.474 -31.365 -67.645 1.00 67.94 496 LYS A N 1
ATOM 3930 C CA . LYS A 1 496 ? 36.941 -32.765 -67.678 1.00 67.94 496 LYS A CA 1
ATOM 3931 C C . LYS A 1 496 ? 37.742 -33.184 -66.431 1.00 67.94 496 LYS A C 1
ATOM 3933 O O . LYS A 1 496 ? 37.927 -34.378 -66.219 1.00 67.94 496 LYS A O 1
ATOM 3938 N N . LYS A 1 497 ? 38.199 -32.237 -65.596 1.00 61.19 497 LYS A N 1
ATOM 3939 C CA . LYS A 1 497 ? 38.956 -32.494 -64.351 1.00 61.19 497 LYS A CA 1
ATOM 3940 C C . LYS A 1 497 ? 38.162 -32.364 -63.047 1.00 61.19 497 LYS A C 1
ATOM 3942 O O . LYS A 1 497 ? 38.757 -32.559 -61.989 1.00 61.19 497 LYS A O 1
ATOM 3947 N N . ARG A 1 498 ? 36.853 -32.082 -63.060 1.00 51.62 498 ARG A N 1
ATOM 3948 C CA . ARG A 1 498 ? 36.045 -32.168 -61.827 1.00 51.62 498 ARG A CA 1
ATOM 3949 C C . ARG A 1 498 ? 35.755 -33.641 -61.490 1.00 51.62 498 ARG A C 1
ATOM 3951 O O . ARG A 1 498 ? 34.970 -34.259 -62.210 1.00 51.62 498 ARG A O 1
ATOM 3958 N N . PRO A 1 499 ? 36.329 -34.227 -60.416 1.00 59.09 499 PRO A N 1
ATOM 3959 C CA . PRO A 1 499 ? 35.898 -35.544 -59.964 1.00 59.09 499 PRO A CA 1
ATOM 3960 C C . PRO A 1 499 ? 34.430 -35.472 -59.527 1.00 59.09 499 PRO A C 1
ATOM 3962 O O . PRO A 1 499 ? 33.967 -34.441 -59.032 1.00 59.09 499 PRO A O 1
ATOM 3965 N N . LYS A 1 500 ? 33.692 -36.576 -59.683 1.00 59.12 500 LYS A N 1
ATOM 3966 C CA . LYS A 1 500 ? 32.320 -36.685 -59.175 1.00 59.12 500 LYS A CA 1
ATOM 3967 C C . LYS A 1 500 ? 32.347 -36.673 -57.643 1.00 59.12 500 LYS A C 1
ATOM 3969 O O . LYS A 1 500 ? 32.474 -37.724 -57.024 1.00 59.12 500 LYS A O 1
ATOM 3974 N N . MET A 1 501 ? 32.226 -35.493 -57.035 1.00 52.91 501 MET A N 1
ATOM 3975 C CA . MET A 1 501 ? 31.923 -35.379 -55.610 1.00 52.91 501 MET A CA 1
ATOM 3976 C C . MET A 1 501 ? 30.528 -35.953 -55.364 1.00 52.91 501 MET A C 1
ATOM 3978 O O . MET A 1 501 ? 29.517 -35.318 -55.664 1.00 52.91 501 MET A O 1
ATOM 3982 N N . THR A 1 502 ? 30.482 -37.173 -54.834 1.00 57.34 502 THR A N 1
ATOM 3983 C CA . THR A 1 502 ? 29.258 -37.786 -54.323 1.00 57.34 502 THR A CA 1
ATOM 3984 C C . THR A 1 502 ? 28.744 -36.932 -53.170 1.00 57.34 502 THR A C 1
ATOM 3986 O O . THR A 1 502 ? 29.351 -36.906 -52.101 1.00 57.34 502 THR A O 1
ATOM 3989 N N . ILE A 1 503 ? 27.642 -36.211 -53.387 1.00 59.69 503 ILE A N 1
ATOM 3990 C CA . ILE A 1 503 ? 27.014 -35.390 -52.348 1.00 59.69 503 ILE A CA 1
ATOM 3991 C C . ILE A 1 503 ? 26.365 -36.334 -51.332 1.00 59.69 503 ILE A C 1
ATOM 3993 O O . ILE A 1 503 ? 25.235 -36.786 -51.518 1.00 59.69 503 ILE A O 1
ATOM 3997 N N . ILE A 1 504 ? 27.096 -36.637 -50.260 1.00 57.38 504 ILE A N 1
ATOM 3998 C CA . ILE A 1 504 ? 26.541 -37.287 -49.074 1.00 57.38 504 ILE A CA 1
ATOM 3999 C C . ILE A 1 504 ? 25.627 -36.261 -48.404 1.00 57.38 504 ILE A C 1
ATOM 4001 O O . ILE A 1 504 ? 26.097 -35.284 -47.821 1.00 57.38 504 ILE A O 1
ATOM 4005 N N . LYS A 1 505 ? 24.313 -36.468 -48.515 1.00 57.78 505 LYS A N 1
ATOM 4006 C CA . LYS A 1 505 ? 23.343 -35.726 -47.712 1.00 57.78 505 LYS A CA 1
ATOM 4007 C C . LYS A 1 505 ? 23.480 -36.171 -46.259 1.00 57.78 505 LYS A C 1
ATOM 4009 O O . LYS A 1 505 ? 23.265 -37.342 -45.958 1.00 57.78 505 LYS A O 1
ATOM 4014 N N . PHE A 1 506 ? 23.813 -35.235 -45.381 1.00 53.38 506 PHE A N 1
ATOM 4015 C CA . PHE A 1 506 ? 23.565 -35.386 -43.954 1.00 53.38 506 PHE A CA 1
ATOM 4016 C C . PHE A 1 506 ? 22.159 -34.864 -43.670 1.00 53.38 506 PHE A C 1
ATOM 4018 O O . PHE A 1 506 ? 21.939 -33.654 -43.650 1.00 53.38 506 PHE A O 1
ATOM 4025 N N . ASP A 1 507 ? 21.214 -35.783 -43.492 1.00 62.31 507 ASP A N 1
ATOM 4026 C CA . ASP A 1 507 ? 19.891 -35.453 -42.973 1.00 62.31 507 ASP A CA 1
ATOM 4027 C C . ASP A 1 507 ? 19.952 -35.389 -41.435 1.00 62.31 507 ASP A C 1
ATOM 4029 O O . ASP A 1 507 ? 20.417 -36.330 -40.793 1.00 62.31 507 ASP A O 1
ATOM 4033 N N . ASN A 1 508 ? 19.393 -34.313 -40.871 1.00 49.31 508 ASN A N 1
ATOM 4034 C CA . ASN A 1 508 ? 19.158 -34.046 -39.442 1.00 49.31 508 ASN A CA 1
ATOM 4035 C C . ASN A 1 508 ? 20.384 -33.776 -38.543 1.00 49.31 508 ASN A C 1
ATOM 4037 O O . ASN A 1 508 ? 21.178 -34.669 -38.251 1.00 49.31 508 ASN A O 1
ATOM 4041 N N . PHE A 1 509 ? 20.406 -32.574 -37.958 1.00 46.78 509 PHE A N 1
ATOM 4042 C CA . PHE A 1 509 ? 20.344 -32.395 -36.500 1.00 46.78 509 PHE A CA 1
ATOM 4043 C C . PHE A 1 509 ? 19.619 -31.085 -36.159 1.00 46.78 509 PHE A C 1
ATOM 4045 O O . PHE A 1 509 ? 19.672 -30.165 -37.008 1.00 46.78 509 PHE A O 1
#

Radius of gyration: 47.12 Å; Cα contacts (8 Å, |Δi|>4): 333; chains: 1; bounding box: 103×58×160 Å